Protein AF-0000000078666164 (afdb_homodimer)

pLDDT: mean 86.56, std 15.08, range [20.78, 98.62]

Foldseek 3Di:
DPPAAEEEEEEADPDQVVFVVLVVVVDPHQAYEYEYEPVCVVVVVVVQVVCCVPVVHHYHYHYDHPVCLQLRLLQVVLVVCLVCVVPGPAYEYELAHDDDSNSVSSVVSCLQQQHWYWYADPVSDIDTDPRHSDHVVNVQDPLLLLLLLQCVVVVFKDFFLVSSCVRRVDDSVVQCCQQCHDPVGHHCVRVVQWDWDADPPRGIMIGGDSSVVSSNSNVVRPDPPPDD/DPPAAEEEEEEADPDQVVFVVLVVVVDPHQAYEYEYEPVCVVVVVVVQVVCCVPVVHHYHYHYDHPVCLQLRLLQVVLVVCLVCVVPGPAYEYELAHDDDSNSVSSVVSCQQQQHWYWYADPVSDIDTDPRHNDHVPNVQDPLLLLLLLQCVVVVFKDFFLVSSCVRRVDDSVVQCCQQCHDPVGHHCVRVVQWDWDQDPPRGIMIGGDSSVVSSNSNVVRPDPPPDD

Sequence (456 aa):
MTQMTTLQIATFGSEGQEGIAAGIRNFPVHKLVLICYSSDKQKADEFSRKLRTVLGMPVMISVIARENVIRDTMERVGEIINIHKSEFQQVLMNVSCGDKLIGCAALSAAFINGIKAFGMDASGAPLLMPVLKLSYNEIISEAKIRILKAINGMGGTIESLEQLEQASGYSKPLLSYHVMGSRDSKGLADLGLLEVEKGDRGKISAKLTSLGKLLVTSSSISAPQVSGMTQMTTLQIATFGSEGQEGIAAGIRNFPVHKLVLICYSSDKQKADEFSRKLRTVLGMPVMISVIARENVIRDTMERVGEIINIHKSEFQQVLMNVSCGDKLIGCAALSAAFINGIKAFGMDASGAPLLMPVLKLSYNEIISEAKIRILKAINGMGGTIESLEQLEQASGYSKPLLSYHVMGSRDSKGLADLGLLEVEKGDRGKISAKLTSLGKLLVTSSSISAPQVSG

Solvent-accessible surface area (backbone atoms only — not comparable to full-atom values): 23959 Å² total; per-residue (Å²): 127,86,71,84,40,24,34,31,41,28,38,41,41,93,52,48,60,63,31,52,54,36,47,54,73,74,39,82,63,65,33,37,35,37,39,27,39,67,91,34,44,67,62,50,52,53,53,40,51,49,42,31,70,74,69,65,40,54,64,46,80,44,75,35,49,78,96,41,37,50,63,43,40,34,51,50,51,45,49,53,46,63,75,38,53,88,74,30,80,37,56,38,36,35,45,36,9,35,58,49,66,56,25,43,22,47,49,45,35,23,36,54,62,28,30,49,35,31,34,44,48,98,89,52,47,79,41,76,51,70,44,46,35,46,35,52,71,74,70,46,47,70,67,52,49,48,47,49,41,36,34,47,75,59,72,31,47,42,75,29,54,66,60,47,25,72,65,56,70,46,51,58,70,58,47,48,38,47,40,65,25,55,99,92,38,78,6,34,37,57,38,45,30,28,47,73,44,78,49,78,95,73,33,40,24,39,32,54,29,74,46,29,51,49,48,46,67,48,54,74,61,73,65,74,78,75,78,123,126,86,71,83,40,24,34,32,40,28,38,40,40,94,52,48,61,64,31,52,54,34,47,56,72,75,40,81,64,64,33,39,35,35,38,27,39,66,91,36,43,65,61,49,52,52,51,41,51,51,42,31,69,75,67,66,40,53,64,45,80,44,75,36,48,77,95,40,37,50,62,42,40,32,51,49,51,45,50,52,48,63,74,38,52,88,75,29,79,38,55,38,36,36,45,38,10,36,58,49,67,56,24,42,22,46,48,45,37,24,37,55,61,27,31,49,34,32,34,43,49,97,87,51,46,80,41,76,50,70,44,46,35,46,38,51,71,75,72,45,49,70,66,52,49,48,48,49,40,36,35,47,75,58,74,29,45,42,75,28,55,67,61,46,25,71,65,57,70,46,52,58,71,58,47,47,40,46,42,64,25,55,100,89,38,78,5,35,39,58,39,45,30,28,48,72,44,77,50,78,98,74,34,38,25,38,31,55,29,74,47,27,51,50,48,46,67,48,54,74,61,72,64,75,77,74,77,124

Nearest PDB structures (foldseek):
  6wxq-assembly1_B  TM=4.389E-01  e=2.456E-09  Saccharolobus solfataricus
  6wxq-assembly1_A  TM=4.917E-01  e=2.118E-08  Saccharolobus solfataricus
  6w11-assembly1_B  TM=5.175E-01  e=6.221E-08  Saccharolobus solfataricus P2
  2wte-assembly1_B  TM=4.293E-01  e=1.947E-07  Saccharolobus solfataricus P2
  1xmx-assembly1_A  TM=5.278E-01  e=1.679E-06  Vibrio cholerae

Structure (mmCIF, N/CA/C/O backbone):
data_AF-0000000078666164-model_v1
#
loop_
_entity.id
_entity.type
_entity.pdbx_description
1 polymer 'HFX-2341-like N-terminal domain-containing protein'
#
loop_
_atom_site.group_PDB
_atom_site.id
_atom_site.type_symbol
_atom_site.label_atom_id
_atom_site.label_alt_id
_atom_site.label_comp_id
_atom_site.label_asym_id
_atom_site.label_entity_id
_atom_site.label_seq_id
_atom_site.pdbx_PDB_ins_code
_atom_site.Cartn_x
_atom_site.Cartn_y
_atom_site.Cartn_z
_atom_site.occupancy
_atom_site.B_iso_or_equiv
_atom_site.auth_seq_id
_atom_site.auth_comp_id
_atom_site.auth_asym_id
_atom_site.auth_atom_id
_atom_site.pdbx_PDB_model_num
ATOM 1 N N . MET A 1 1 ? -32.969 0.799 9.016 1 37.75 1 MET A N 1
ATOM 2 C CA . MET A 1 1 ? -31.562 0.793 9.336 1 37.75 1 MET A CA 1
ATOM 3 C C . MET A 1 1 ? -30.719 0.822 8.07 1 37.75 1 MET A C 1
ATOM 5 O O . MET A 1 1 ? -30.812 -0.07 7.223 1 37.75 1 MET A O 1
ATOM 9 N N . THR A 1 2 ? -30.516 1.912 7.473 1 51.44 2 THR A N 1
ATOM 10 C CA . THR A 1 2 ? -30.094 2.072 6.086 1 51.44 2 THR A CA 1
ATOM 11 C C . THR A 1 2 ? -28.812 1.295 5.824 1 51.44 2 THR A C 1
ATOM 13 O O . THR A 1 2 ? -27.828 1.448 6.551 1 51.44 2 THR A O 1
ATOM 16 N N . GLN A 1 3 ? -28.953 0.036 5.375 1 69 3 GLN A N 1
ATOM 17 C CA . GLN A 1 3 ? -27.906 -0.952 5.168 1 69 3 GLN A CA 1
ATOM 18 C C . GLN A 1 3 ? -26.734 -0.356 4.391 1 69 3 GLN A C 1
ATOM 20 O O . GLN A 1 3 ? -26.938 0.395 3.434 1 69 3 GLN A O 1
ATOM 25 N N . MET A 1 4 ? -25.562 -0.336 4.93 1 82.25 4 MET A N 1
ATOM 26 C CA . MET A 1 4 ? -24.359 0.203 4.297 1 82.25 4 MET A CA 1
ATOM 27 C C . MET A 1 4 ? -24.141 -0.432 2.932 1 82.25 4 MET A C 1
ATOM 29 O O . MET A 1 4 ? -24.047 -1.655 2.818 1 82.25 4 MET A O 1
ATOM 33 N N . THR A 1 5 ? -24.344 0.389 1.819 1 94.31 5 THR A N 1
ATOM 34 C CA . THR A 1 5 ? -24.109 -0.097 0.463 1 94.31 5 THR A CA 1
ATOM 35 C C . THR A 1 5 ? -22.625 -0.251 0.186 1 94.31 5 THR A C 1
ATOM 37 O O . THR A 1 5 ? -21.828 0.642 0.5 1 94.31 5 THR A O 1
ATOM 40 N N . THR A 1 6 ? -22.297 -1.485 -0.38 1 96.62 6 THR A N 1
ATOM 41 C CA . THR A 1 6 ? -20.875 -1.812 -0.529 1 96.62 6 THR A CA 1
ATOM 42 C C . THR A 1 6 ? -20.562 -2.215 -1.967 1 96.62 6 THR A C 1
ATOM 44 O O . THR A 1 6 ? -21.266 -3.049 -2.549 1 96.62 6 THR A O 1
ATOM 47 N N . LEU A 1 7 ? -19.594 -1.557 -2.539 1 97.94 7 LEU A N 1
ATOM 48 C CA . LEU A 1 7 ? -18.984 -1.959 -3.795 1 97.94 7 LEU A CA 1
ATOM 49 C C . LEU A 1 7 ? -17.719 -2.777 -3.539 1 97.94 7 LEU A C 1
ATOM 51 O O . LEU A 1 7 ? -16.844 -2.361 -2.77 1 97.94 7 LEU A O 1
ATOM 55 N N . GLN A 1 8 ? -17.609 -3.967 -4.133 1 98.19 8 GLN A N 1
ATOM 56 C CA . GLN A 1 8 ? -16.359 -4.723 -4.059 1 98.19 8 GLN A CA 1
ATOM 57 C C . GLN A 1 8 ? -15.641 -4.723 -5.406 1 98.19 8 GLN A C 1
ATOM 59 O O . GLN A 1 8 ? -16.25 -4.988 -6.441 1 98.19 8 GLN A O 1
ATOM 64 N N . ILE A 1 9 ? -14.445 -4.336 -5.375 1 98.5 9 ILE A N 1
ATOM 65 C CA . ILE A 1 9 ? -13.547 -4.48 -6.516 1 98.5 9 ILE A CA 1
ATOM 66 C C . ILE A 1 9 ? -12.617 -5.668 -6.289 1 98.5 9 ILE A C 1
ATOM 68 O O . ILE A 1 9 ? -11.898 -5.723 -5.289 1 98.5 9 ILE A O 1
ATOM 72 N N . ALA A 1 10 ? -12.625 -6.637 -7.227 1 98.62 10 ALA A N 1
ATOM 73 C CA . ALA A 1 10 ? -11.844 -7.859 -7.031 1 98.62 10 ALA A CA 1
ATOM 74 C C . ALA A 1 10 ? -10.906 -8.109 -8.211 1 98.62 10 ALA A C 1
ATOM 76 O O . ALA A 1 10 ? -11.297 -7.949 -9.367 1 98.62 10 ALA A O 1
ATOM 77 N N . THR A 1 11 ? -9.68 -8.414 -7.879 1 98.5 11 THR A N 1
ATOM 78 C CA . THR A 1 11 ? -8.805 -8.922 -8.93 1 98.5 11 THR A CA 1
ATOM 79 C C . THR A 1 11 ? -9.25 -10.305 -9.391 1 98.5 11 THR A C 1
ATOM 81 O O . THR A 1 11 ? -9.797 -11.078 -8.602 1 98.5 11 THR A O 1
ATOM 84 N N . PHE A 1 12 ? -9.039 -10.633 -10.664 1 98.44 12 PHE A N 1
ATOM 85 C CA . PHE A 1 12 ? -9.516 -11.883 -11.242 1 98.44 12 PHE A CA 1
ATOM 86 C C . PHE A 1 12 ? -8.422 -12.555 -12.055 1 98.44 12 PHE A C 1
ATOM 88 O O . PHE A 1 12 ? -7.668 -11.883 -12.773 1 98.44 12 PHE A O 1
ATOM 95 N N . GLY A 1 13 ? -8.312 -13.773 -11.898 1 96.31 13 GLY A N 1
ATOM 96 C 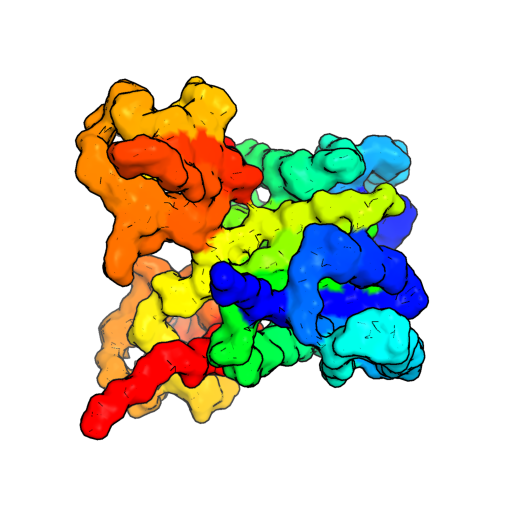CA . GLY A 1 13 ? -7.426 -14.625 -12.68 1 96.31 13 GLY A CA 1
ATOM 97 C C . GLY A 1 13 ? -8.055 -15.953 -13.062 1 96.31 13 GLY A C 1
ATOM 98 O O . GLY A 1 13 ? -9.203 -16.234 -12.703 1 96.31 13 GLY A O 1
ATOM 99 N N . SER A 1 14 ? -7.227 -16.75 -13.766 1 91 14 SER A N 1
ATOM 100 C CA . SER A 1 14 ? -7.73 -18.016 -14.297 1 91 14 SER A CA 1
ATOM 101 C C . SER A 1 14 ? -7.98 -19.031 -13.188 1 91 14 SER A C 1
ATOM 103 O O . SER A 1 14 ? -8.766 -19.969 -13.352 1 91 14 SER A O 1
ATOM 105 N N . GLU A 1 15 ? -7.312 -18.812 -12.109 1 89.44 15 GLU A N 1
ATOM 106 C CA . GLU A 1 15 ? -7.469 -19.703 -10.953 1 89.44 15 GLU A CA 1
ATOM 107 C C . GLU A 1 15 ? -7.758 -18.906 -9.688 1 89.44 15 GLU A C 1
ATOM 109 O O . GLU A 1 15 ? -7.484 -17.703 -9.633 1 89.44 15 GLU A O 1
ATOM 114 N N . GLY A 1 16 ? -8.391 -19.578 -8.781 1 89.62 16 GLY A N 1
ATOM 115 C CA . GLY A 1 16 ? -8.555 -18.969 -7.473 1 89.62 16 GLY A CA 1
ATOM 116 C C . GLY A 1 16 ? -9.883 -18.25 -7.312 1 89.62 16 GLY A C 1
ATOM 117 O O . GLY A 1 16 ? -10.023 -17.359 -6.461 1 89.62 16 GLY A O 1
ATOM 118 N N . GLN A 1 17 ? -10.898 -18.594 -8.102 1 94.81 17 GLN A N 1
ATOM 119 C CA . GLN A 1 17 ? -12.188 -17.906 -8.062 1 94.81 17 GLN A CA 1
ATOM 120 C C . GLN A 1 17 ? -12.906 -18.172 -6.746 1 94.81 17 GLN A C 1
ATOM 122 O O . GLN A 1 17 ? -13.789 -17.406 -6.359 1 94.81 17 GLN A O 1
ATOM 127 N N . GLU A 1 18 ? -12.43 -19.266 -6.121 1 94.94 18 GLU A N 1
ATOM 128 C CA . GLU A 1 18 ? -13 -19.562 -4.812 1 94.94 18 GLU A CA 1
ATOM 129 C C . GLU A 1 18 ? -12.75 -18.422 -3.832 1 94.94 18 GLU A C 1
ATOM 131 O O . GLU A 1 18 ? -13.547 -18.188 -2.924 1 94.94 18 GLU A O 1
ATOM 136 N N . GLY A 1 19 ? -11.633 -17.766 -4.027 1 96 19 GLY A N 1
ATOM 137 C CA . GLY A 1 19 ? -11.32 -16.625 -3.178 1 96 19 GLY A CA 1
ATOM 138 C C . GLY A 1 19 ? -12.32 -15.484 -3.32 1 96 19 GLY A C 1
ATOM 139 O O . GLY A 1 19 ? -12.648 -14.812 -2.342 1 96 19 GLY A O 1
ATOM 140 N N . ILE A 1 20 ? -12.805 -15.25 -4.5 1 97.31 20 ILE A N 1
ATOM 141 C CA . ILE A 1 20 ? -13.812 -14.211 -4.73 1 97.31 20 ILE A CA 1
ATOM 142 C C . ILE A 1 20 ? -15.141 -14.633 -4.102 1 97.31 20 ILE A C 1
ATOM 144 O O . ILE A 1 20 ? -15.781 -13.844 -3.412 1 97.31 20 ILE A O 1
ATOM 148 N N . ALA A 1 21 ? -15.5 -15.906 -4.293 1 95.69 21 ALA A N 1
ATOM 149 C CA . ALA A 1 21 ? -16.734 -16.422 -3.703 1 95.69 21 ALA A CA 1
ATOM 150 C C . ALA A 1 21 ? -16.688 -16.328 -2.182 1 95.69 21 ALA A C 1
ATOM 152 O O . ALA A 1 21 ? -17.672 -15.93 -1.556 1 95.69 21 ALA A O 1
ATOM 153 N N . ALA A 1 22 ? -15.555 -16.734 -1.647 1 96.38 22 ALA A N 1
ATOM 154 C CA . ALA A 1 22 ? -15.398 -16.625 -0.199 1 96.38 22 ALA A CA 1
ATOM 155 C C . ALA A 1 22 ? -15.523 -15.18 0.265 1 96.38 22 ALA A C 1
ATOM 157 O O . ALA A 1 22 ? -16.094 -14.906 1.319 1 96.38 22 ALA A O 1
ATOM 158 N N . GLY A 1 23 ? -14.969 -14.211 -0.499 1 96 23 GLY A N 1
ATOM 159 C CA . GLY A 1 23 ? -15.102 -12.797 -0.184 1 96 23 GLY A CA 1
ATOM 160 C C . GLY A 1 23 ? -16.547 -12.32 -0.171 1 96 23 GLY A C 1
ATOM 161 O O . GLY A 1 23 ? -16.953 -11.578 0.724 1 96 23 GLY A O 1
ATOM 162 N N . ILE A 1 24 ? -17.312 -12.781 -1.104 1 95.81 24 ILE A N 1
ATOM 163 C CA . ILE A 1 24 ? -18.719 -12.438 -1.211 1 95.81 24 ILE A CA 1
ATOM 164 C C . ILE A 1 24 ? -19.484 -12.969 0.003 1 95.81 24 ILE A C 1
ATOM 166 O O . ILE A 1 24 ? -20.375 -12.305 0.528 1 95.81 24 ILE A O 1
ATOM 170 N N . ARG A 1 25 ? -19.047 -14.141 0.479 1 94.62 25 ARG A N 1
ATOM 171 C CA . ARG A 1 25 ? -19.719 -14.773 1.604 1 94.62 25 ARG A CA 1
ATOM 172 C C . ARG A 1 25 ? -19.391 -14.07 2.914 1 94.62 25 ARG A C 1
ATOM 174 O O . ARG A 1 25 ? -20.188 -14.055 3.842 1 94.62 25 ARG A O 1
ATOM 181 N N . ASN A 1 26 ? -18.25 -13.531 2.975 1 95.88 26 ASN A N 1
ATOM 182 C CA . ASN A 1 26 ? -17.75 -13.039 4.254 1 95.88 26 ASN A CA 1
ATOM 183 C C . ASN A 1 26 ? -17.969 -11.539 4.41 1 95.88 26 ASN A C 1
ATOM 185 O O . ASN A 1 26 ? -17.891 -11 5.516 1 95.88 26 ASN A O 1
ATOM 189 N N . PHE A 1 27 ? -18.156 -10.828 3.271 1 95.06 27 PHE A N 1
ATOM 190 C CA . PHE A 1 27 ? -18.328 -9.375 3.307 1 95.06 27 PHE A CA 1
ATOM 191 C C . PHE A 1 27 ? -19.547 -8.953 2.49 1 95.06 27 PHE A C 1
ATOM 193 O O . PHE A 1 27 ? -19.906 -9.617 1.514 1 95.06 27 PHE A O 1
ATOM 200 N N . PRO A 1 28 ? -20.172 -7.844 2.891 1 93.06 28 PRO A N 1
ATOM 201 C CA . PRO A 1 28 ? -21.281 -7.328 2.076 1 93.06 28 PRO A CA 1
ATOM 202 C C . PRO A 1 28 ? -20.828 -6.926 0.672 1 93.06 28 PRO A C 1
ATOM 204 O O . PRO A 1 28 ? -19.734 -6.391 0.495 1 93.06 28 PRO A O 1
ATOM 207 N N . VAL A 1 29 ? -21.719 -7.199 -0.259 1 96.31 29 VAL A N 1
ATOM 208 C CA . VAL A 1 29 ? -21.453 -6.812 -1.64 1 96.31 29 VAL A CA 1
ATOM 209 C C . VAL A 1 29 ? -22.766 -6.516 -2.359 1 96.31 29 VAL A C 1
ATOM 211 O O . VAL A 1 29 ? -23.656 -7.359 -2.402 1 96.31 29 VAL A O 1
ATOM 214 N N . HIS A 1 30 ? -22.859 -5.371 -2.805 1 96.88 30 HIS A N 1
ATOM 215 C CA . HIS A 1 30 ? -24.047 -4.949 -3.541 1 96.88 30 HIS A CA 1
ATOM 216 C C . HIS A 1 30 ? -23.766 -4.82 -5.031 1 96.88 30 HIS A C 1
ATOM 218 O O . HIS A 1 30 ? -24.672 -4.863 -5.855 1 96.88 30 HIS A O 1
ATOM 224 N N . LYS A 1 31 ? -22.578 -4.598 -5.383 1 97.44 31 LYS A N 1
ATOM 225 C CA . LYS A 1 31 ? -22.047 -4.605 -6.742 1 97.44 31 LYS A CA 1
ATOM 226 C C . LYS A 1 31 ? -20.609 -5.086 -6.766 1 97.44 31 LYS A C 1
ATOM 228 O O . LYS A 1 31 ? -19.828 -4.77 -5.867 1 97.44 31 LYS A O 1
ATOM 233 N N . LEU A 1 32 ? -20.266 -5.852 -7.809 1 98.31 32 LEU A N 1
ATOM 234 C CA . LEU A 1 32 ? -18.922 -6.402 -7.949 1 98.31 32 LEU A CA 1
ATOM 235 C C . LEU A 1 32 ? -18.281 -5.926 -9.242 1 98.31 32 LEU A C 1
ATOM 237 O O . LEU A 1 32 ? -18.922 -5.918 -10.297 1 98.31 32 LEU A O 1
ATOM 241 N N . VAL A 1 33 ? -17.109 -5.473 -9.141 1 98.62 33 VAL A N 1
ATOM 242 C CA . VAL A 1 33 ? -16.297 -5.184 -10.32 1 98.62 33 VAL A CA 1
ATOM 243 C C . VAL A 1 33 ? -15.086 -6.117 -10.359 1 98.62 33 VAL A C 1
ATOM 245 O O . VAL A 1 33 ? -14.32 -6.188 -9.391 1 98.62 33 VAL A O 1
ATOM 248 N N . LEU A 1 34 ? -14.922 -6.805 -11.453 1 98.56 34 LEU A N 1
ATOM 249 C CA . LEU A 1 34 ? -13.766 -7.668 -11.656 1 98.56 34 LEU A CA 1
ATOM 250 C C . LEU A 1 34 ? -12.711 -6.969 -12.516 1 98.56 34 LEU A C 1
ATOM 252 O O . LEU A 1 34 ? -13.016 -6.48 -13.602 1 98.56 34 LEU A O 1
ATOM 256 N N . ILE A 1 35 ? -11.547 -6.898 -12.016 1 98.44 35 ILE A N 1
ATOM 257 C CA . ILE A 1 35 ? -10.414 -6.406 -12.789 1 98.44 35 ILE A CA 1
ATOM 258 C C . ILE A 1 35 ? -9.562 -7.586 -13.266 1 98.44 35 ILE A C 1
ATOM 260 O O . ILE A 1 35 ? -9.102 -8.391 -12.453 1 98.44 35 ILE A O 1
ATOM 264 N N . CYS A 1 36 ? -9.312 -7.711 -14.578 1 98 36 CYS A N 1
ATOM 265 C CA . CYS A 1 36 ? -8.586 -8.867 -15.086 1 98 36 CYS A CA 1
ATOM 266 C C . CYS A 1 36 ? -7.789 -8.5 -16.344 1 98 36 CYS A C 1
ATOM 268 O O . CYS A 1 36 ? -8.023 -7.449 -16.938 1 98 36 CYS A O 1
ATOM 270 N N . TYR A 1 37 ? -6.859 -9.359 -16.609 1 97.06 37 TYR A N 1
ATOM 271 C CA . TYR A 1 37 ? -6.145 -9.227 -17.875 1 97.06 37 TYR A CA 1
ATOM 272 C C . TYR A 1 37 ? -7.051 -9.57 -19.047 1 97.06 37 TYR A C 1
ATOM 274 O O . TYR A 1 37 ? -8.039 -10.289 -18.891 1 97.06 37 TYR A O 1
ATOM 282 N N . SER A 1 38 ? -6.586 -9.07 -20.234 1 95.06 38 SER A N 1
ATOM 283 C CA . SER A 1 38 ? -7.324 -9.383 -21.453 1 95.06 38 SER A CA 1
ATOM 284 C C . SER A 1 38 ? -7.406 -10.891 -21.672 1 95.06 38 SER A C 1
ATOM 286 O O . SER A 1 38 ? -8.414 -11.391 -22.172 1 95.06 38 SER A O 1
ATOM 288 N N . SER A 1 39 ? -6.371 -11.594 -21.297 1 94.75 39 SER A N 1
ATOM 289 C CA . SER A 1 39 ? -6.297 -13.039 -21.484 1 94.75 39 SER A CA 1
ATOM 290 C C . SER A 1 39 ? -7.324 -13.773 -20.625 1 94.75 39 SER A C 1
ATOM 292 O O . SER A 1 39 ? -7.668 -14.922 -20.906 1 94.75 39 SER A O 1
ATOM 294 N N . ASP A 1 40 ? -7.844 -13.125 -19.594 1 96.75 40 ASP A N 1
ATOM 295 C CA . ASP A 1 40 ? -8.75 -13.789 -18.656 1 96.75 40 ASP A CA 1
ATOM 296 C C . ASP A 1 40 ? -10.188 -13.297 -18.844 1 96.75 40 ASP A C 1
ATOM 298 O O . ASP A 1 40 ? -11.07 -13.625 -18.047 1 96.75 40 ASP A O 1
ATOM 302 N N . LYS A 1 41 ? -10.422 -12.477 -19.828 1 97.06 41 LYS A N 1
ATOM 303 C CA . LYS A 1 41 ? -11.719 -11.812 -20 1 97.06 41 LYS A CA 1
ATOM 304 C C . LYS A 1 41 ? -12.836 -12.828 -20.172 1 97.06 41 LYS A C 1
ATOM 306 O O . LYS A 1 41 ? -13.906 -12.695 -19.578 1 97.06 41 LYS A O 1
ATOM 311 N N . GLN A 1 42 ? -12.617 -13.812 -21 1 97.19 42 GLN A N 1
ATOM 312 C CA . GLN A 1 42 ? -13.648 -14.805 -21.266 1 97.19 42 GLN A CA 1
ATOM 313 C C . GLN A 1 42 ? -14.055 -15.539 -19.984 1 97.19 42 GLN A C 1
ATOM 315 O O . GLN A 1 42 ? -15.242 -15.719 -19.719 1 97.19 42 GLN A O 1
ATOM 320 N N . LYS A 1 43 ? -13.086 -15.992 -19.281 1 97.44 43 LYS A N 1
ATOM 321 C CA . LYS A 1 43 ? -13.352 -16.672 -18.016 1 97.44 43 LYS A CA 1
ATOM 322 C C . LYS A 1 43 ? -14.047 -15.75 -17.031 1 97.44 43 LYS A C 1
ATOM 324 O O . LYS A 1 43 ? -14.922 -16.188 -16.281 1 97.44 43 LYS A O 1
ATOM 329 N N . ALA A 1 44 ? -13.672 -14.469 -16.984 1 97.88 44 ALA A N 1
ATOM 330 C CA . ALA A 1 44 ? -14.32 -13.484 -16.125 1 97.88 44 ALA A CA 1
ATOM 331 C C . ALA A 1 44 ? -15.789 -13.305 -16.484 1 97.88 44 ALA A C 1
ATOM 333 O O . ALA A 1 44 ? -16.641 -13.203 -15.609 1 97.88 44 ALA A O 1
ATOM 334 N N . ASP A 1 45 ? -16.078 -13.305 -17.781 1 97.69 45 ASP A N 1
ATOM 335 C CA . ASP A 1 45 ? -17.453 -13.188 -18.266 1 97.69 45 ASP A CA 1
ATOM 336 C C . ASP A 1 45 ? -18.297 -14.375 -17.797 1 97.69 45 ASP A C 1
ATOM 338 O O . ASP A 1 45 ? -19.422 -14.203 -17.344 1 97.69 45 ASP A O 1
ATOM 342 N N . GLU A 1 46 ? -17.672 -15.516 -17.922 1 97.19 46 GLU A N 1
ATOM 343 C CA . GLU A 1 46 ? -18.375 -16.719 -17.5 1 97.19 46 GLU A CA 1
ATOM 344 C C . GLU A 1 46 ? -18.656 -16.703 -16 1 97.19 46 GLU A C 1
ATOM 346 O O . GLU A 1 46 ? -19.766 -17.016 -15.578 1 97.19 46 GLU A O 1
ATOM 351 N N . PHE A 1 47 ? -17.656 -16.359 -15.312 1 97.19 47 PHE A N 1
ATOM 352 C CA . PHE A 1 47 ? -17.797 -16.266 -13.859 1 97.19 47 PHE A CA 1
ATOM 353 C C . PHE A 1 47 ? -18.859 -15.234 -13.484 1 97.19 47 PHE A C 1
ATOM 355 O O . PHE A 1 47 ? -19.688 -15.484 -12.609 1 97.19 47 PHE A O 1
ATOM 362 N N . SER A 1 48 ? -18.859 -14.078 -14.094 1 97.06 48 SER A N 1
ATOM 363 C CA . SER A 1 48 ? -19.812 -13 -13.867 1 97.06 48 SER A CA 1
ATOM 364 C C . SER A 1 48 ? -21.25 -13.461 -14.141 1 97.06 48 SER A C 1
ATOM 366 O O . SER A 1 48 ? -22.172 -13.133 -13.391 1 97.06 48 SER A O 1
ATOM 368 N N . ARG A 1 49 ? -21.453 -14.195 -15.211 1 96.44 49 ARG A N 1
ATOM 369 C CA . ARG A 1 49 ? -22.781 -14.703 -15.555 1 96.44 49 ARG A CA 1
ATOM 370 C C . ARG A 1 49 ? -23.312 -15.633 -14.469 1 96.44 49 ARG A C 1
ATOM 372 O O . ARG A 1 49 ? -24.484 -15.547 -14.102 1 96.44 49 ARG A O 1
ATOM 379 N N . LYS A 1 50 ? -22.438 -16.438 -13.992 1 95.06 50 LYS A N 1
ATOM 380 C CA . LYS A 1 50 ? -22.828 -17.344 -12.914 1 95.06 50 LYS A CA 1
ATOM 381 C C . LYS A 1 50 ? -23.266 -16.562 -11.68 1 95.06 50 LYS A C 1
ATOM 383 O O . LYS A 1 50 ? -24.281 -16.891 -11.062 1 95.06 50 LYS A O 1
ATOM 388 N N . LEU A 1 51 ? -22.531 -15.547 -11.32 1 95.44 51 LEU A N 1
ATOM 389 C CA . LEU A 1 51 ? -22.844 -14.75 -10.141 1 95.44 51 LEU A CA 1
ATOM 390 C C . LEU A 1 51 ? -24.172 -14 -10.328 1 95.44 51 LEU A C 1
ATOM 392 O O . LEU A 1 51 ? -24.984 -13.922 -9.406 1 95.44 51 LEU A O 1
ATOM 396 N N . ARG A 1 52 ? -24.406 -13.508 -11.523 1 95.5 52 ARG A N 1
ATOM 397 C CA . ARG A 1 52 ? -25.641 -12.789 -11.828 1 95.5 52 ARG A CA 1
ATOM 398 C C . ARG A 1 52 ? -26.844 -13.719 -11.727 1 95.5 52 ARG A C 1
ATOM 400 O O . ARG A 1 52 ? -27.875 -13.352 -11.164 1 95.5 52 ARG A O 1
ATOM 407 N N . THR A 1 53 ? -26.656 -14.883 -12.188 1 94.75 53 THR A N 1
ATOM 408 C CA . THR A 1 53 ? -27.766 -15.828 -12.258 1 94.75 53 THR A CA 1
ATOM 409 C C . THR A 1 53 ? -28.062 -16.422 -10.883 1 94.75 53 THR A C 1
ATOM 411 O O . THR A 1 53 ? -29.219 -16.5 -10.484 1 94.75 53 THR A O 1
ATOM 414 N N . VAL A 1 54 ? -27.016 -16.719 -10.203 1 92.44 54 VAL A N 1
ATOM 415 C CA . VAL A 1 54 ? -27.188 -17.453 -8.953 1 92.44 54 VAL A CA 1
ATOM 416 C C . VAL A 1 54 ? -27.469 -16.484 -7.809 1 92.44 54 VAL A C 1
ATOM 418 O O . VAL A 1 54 ? -28.297 -16.75 -6.945 1 92.44 54 VAL A O 1
ATOM 421 N N . LEU A 1 55 ? -26.812 -15.336 -7.809 1 92.62 55 LEU A N 1
ATOM 422 C CA . LEU A 1 55 ? -26.891 -14.438 -6.664 1 92.62 55 LEU A CA 1
ATOM 423 C C . LEU A 1 55 ? -27.641 -13.164 -7.031 1 92.62 55 LEU A C 1
ATOM 425 O O . LEU A 1 55 ? -27.938 -12.336 -6.16 1 92.62 55 LEU A O 1
ATOM 429 N N . GLY A 1 56 ? -27.938 -12.984 -8.273 1 93.12 56 GLY A N 1
ATOM 430 C CA . GLY A 1 56 ? -28.547 -11.734 -8.703 1 93.12 56 GLY A CA 1
ATOM 431 C C . GLY A 1 56 ? -27.656 -10.523 -8.477 1 93.12 56 GLY A C 1
ATOM 432 O O . GLY A 1 56 ? -28.156 -9.422 -8.242 1 93.12 56 GLY A O 1
ATOM 433 N N . MET A 1 57 ? -26.375 -10.711 -8.477 1 93.19 57 MET A N 1
ATOM 434 C CA . MET A 1 57 ? -25.391 -9.68 -8.172 1 93.19 57 MET A CA 1
ATOM 435 C C . MET A 1 57 ? -24.922 -8.977 -9.438 1 93.19 57 MET A C 1
ATOM 437 O O . MET A 1 57 ? -24.484 -9.625 -10.391 1 93.19 57 MET A O 1
ATOM 441 N N . PRO A 1 58 ? -25.125 -7.621 -9.492 1 96.25 58 PRO A N 1
ATOM 442 C CA . PRO A 1 58 ? -24.531 -6.914 -10.625 1 96.25 58 PRO A CA 1
ATOM 443 C C . PRO A 1 58 ? -23 -7.031 -10.656 1 96.25 58 PRO A C 1
ATOM 445 O O . PRO A 1 58 ? -22.344 -6.844 -9.633 1 96.25 58 PRO A O 1
ATOM 448 N N . VAL A 1 59 ? -22.484 -7.367 -11.836 1 98 59 VAL A N 1
ATOM 449 C CA . VAL A 1 59 ? -21.047 -7.531 -11.984 1 98 59 VAL A CA 1
ATOM 450 C C . VAL A 1 59 ? -20.562 -6.77 -13.219 1 98 59 VAL A C 1
ATOM 452 O O . VAL A 1 59 ? -21.172 -6.852 -14.281 1 98 59 VAL A O 1
ATOM 455 N N . MET A 1 60 ? -19.578 -6.02 -13.062 1 97.81 60 MET A N 1
ATOM 456 C CA . MET A 1 60 ? -18.875 -5.355 -14.164 1 97.81 60 MET A CA 1
ATOM 457 C C . MET A 1 60 ? -17.469 -5.898 -14.32 1 97.81 60 MET A C 1
ATOM 459 O O . MET A 1 60 ? -16.844 -6.309 -13.344 1 97.81 60 MET A O 1
ATOM 463 N N . ILE A 1 61 ? -17.016 -5.883 -15.555 1 98.38 61 ILE A N 1
ATOM 464 C CA . ILE A 1 61 ? -15.672 -6.359 -15.836 1 98.38 61 ILE A CA 1
ATOM 465 C C . ILE A 1 61 ? -14.82 -5.211 -16.375 1 98.38 61 ILE A C 1
ATOM 467 O O . ILE A 1 61 ? -15.234 -4.504 -17.297 1 98.38 61 ILE A O 1
ATOM 471 N N . SER A 1 62 ? -13.734 -5.047 -15.797 1 98 62 SER A N 1
ATOM 472 C CA . SER A 1 62 ? -12.742 -4.074 -16.234 1 98 62 SER A CA 1
ATOM 473 C C . SER A 1 62 ? -11.453 -4.766 -16.688 1 98 62 SER A C 1
ATOM 475 O O . SER A 1 62 ? -10.82 -5.473 -15.891 1 98 62 SER A O 1
ATOM 477 N N . VAL A 1 63 ? -11.016 -4.496 -17.922 1 97.62 63 VAL A N 1
ATOM 478 C CA . VAL A 1 63 ? -9.867 -5.191 -18.5 1 97.62 63 VAL A CA 1
ATOM 479 C C . VAL A 1 63 ? -8.641 -4.277 -18.469 1 97.62 63 VAL A C 1
ATOM 481 O O . VAL A 1 63 ? -8.75 -3.084 -18.766 1 97.62 63 VAL A O 1
ATOM 484 N N . ILE A 1 64 ? -7.516 -4.91 -18.141 1 96.19 64 ILE A N 1
ATOM 485 C CA . ILE A 1 64 ? -6.262 -4.168 -18.141 1 96.19 64 ILE A CA 1
ATOM 486 C C . ILE A 1 64 ? -5.215 -4.918 -18.969 1 96.19 64 ILE A C 1
ATOM 488 O O . ILE A 1 64 ? -5.383 -6.105 -19.25 1 96.19 64 ILE A O 1
ATOM 492 N N . ALA A 1 65 ? -4.156 -4.156 -19.297 1 92.25 65 ALA A N 1
ATOM 493 C CA . ALA A 1 65 ? -3.041 -4.746 -20.031 1 92.25 65 ALA A CA 1
ATOM 494 C C . ALA A 1 65 ? -1.939 -5.215 -19.094 1 92.25 65 ALA A C 1
ATOM 496 O O . ALA A 1 65 ? -1.556 -4.492 -18.156 1 92.25 65 ALA A O 1
ATOM 497 N N . ARG A 1 66 ? -1.399 -6.375 -19.391 1 91.44 66 ARG A N 1
ATOM 498 C CA . ARG A 1 66 ? -0.378 -6.973 -18.531 1 91.44 66 ARG A CA 1
ATOM 499 C C . ARG A 1 66 ? 0.882 -6.113 -18.5 1 91.44 66 ARG A C 1
ATOM 501 O O . ARG A 1 66 ? 1.536 -5.992 -17.469 1 91.44 66 ARG A O 1
ATOM 508 N N . GLU A 1 67 ? 1.222 -5.543 -19.641 1 89 67 GLU A N 1
ATOM 509 C CA . GLU A 1 67 ? 2.438 -4.75 -19.797 1 89 67 GLU A CA 1
ATOM 510 C C . GLU A 1 67 ? 2.373 -3.477 -18.953 1 89 67 GLU A C 1
ATOM 512 O O . GLU A 1 67 ? 3.4 -2.852 -18.688 1 89 67 GLU A O 1
ATOM 517 N N . ASN A 1 68 ? 1.099 -3.09 -18.609 1 88.12 68 ASN A N 1
ATOM 518 C CA . ASN A 1 68 ? 0.89 -1.876 -17.828 1 88.12 68 ASN A CA 1
ATOM 519 C C . ASN A 1 68 ? 0.054 -2.148 -16.594 1 88.12 68 ASN A C 1
ATOM 521 O O . ASN A 1 68 ? -0.765 -1.317 -16.188 1 88.12 68 ASN A O 1
ATOM 525 N N . VAL A 1 69 ? 0.315 -3.283 -16.031 1 93.62 69 VAL A N 1
ATOM 526 C CA . VAL A 1 69 ? -0.569 -3.803 -14.984 1 93.62 69 VAL A CA 1
ATOM 527 C C . VAL A 1 69 ? -0.657 -2.801 -13.836 1 93.62 69 VAL A C 1
ATOM 529 O O . VAL A 1 69 ? -1.74 -2.553 -13.305 1 93.62 69 VAL A O 1
ATOM 532 N N . ILE A 1 70 ? 0.463 -2.184 -13.422 1 91 70 ILE A N 1
ATOM 533 C CA . ILE A 1 70 ? 0.469 -1.286 -12.273 1 91 70 ILE A CA 1
ATOM 534 C C . ILE A 1 70 ? -0.324 -0.023 -12.602 1 91 70 ILE A C 1
ATOM 536 O O . ILE A 1 70 ? -1.345 0.259 -11.969 1 91 70 ILE A O 1
ATOM 540 N N . ARG A 1 71 ? 0.028 0.609 -13.633 1 84 71 ARG A N 1
ATOM 541 C CA . ARG A 1 71 ? -0.609 1.863 -14.023 1 84 71 ARG A CA 1
ATOM 542 C C . ARG A 1 71 ? -2.08 1.647 -14.359 1 84 71 ARG A C 1
ATOM 544 O O . ARG A 1 71 ? -2.947 2.379 -13.883 1 84 71 ARG A O 1
ATOM 551 N N . ASP A 1 72 ? -2.365 0.679 -15.164 1 90.38 72 ASP A N 1
ATOM 552 C CA . ASP A 1 72 ? -3.732 0.437 -15.617 1 90.38 72 ASP A CA 1
ATOM 553 C C . ASP A 1 72 ? -4.648 0.098 -14.445 1 90.38 72 ASP A C 1
ATOM 555 O O . ASP A 1 72 ? -5.785 0.572 -14.375 1 90.38 72 ASP A O 1
ATOM 559 N N . THR A 1 73 ? -4.152 -0.743 -13.555 1 93.56 73 THR A N 1
ATOM 560 C CA . THR A 1 73 ? -4.965 -1.122 -12.398 1 93.56 73 THR A CA 1
ATOM 561 C C . THR A 1 73 ? -5.273 0.094 -11.531 1 93.56 73 THR A C 1
ATOM 563 O O . THR A 1 73 ? -6.422 0.31 -11.141 1 93.56 73 THR A O 1
ATOM 566 N N . MET A 1 74 ? -4.301 0.861 -11.242 1 87.56 74 MET A N 1
ATOM 567 C CA . MET A 1 74 ? -4.473 2.041 -10.398 1 87.56 74 MET A CA 1
ATOM 568 C C . MET A 1 74 ? -5.473 3.012 -11.023 1 87.56 74 MET A C 1
ATOM 570 O O . MET A 1 74 ? -6.363 3.518 -10.336 1 87.56 74 MET A O 1
ATOM 574 N N . GLU A 1 75 ? -5.312 3.209 -12.305 1 84 75 GLU A N 1
ATOM 575 C CA . GLU A 1 75 ? -6.207 4.117 -13.016 1 84 75 GLU A CA 1
ATOM 576 C C . GLU A 1 75 ? -7.641 3.596 -13.016 1 84 75 GLU A C 1
ATOM 578 O O . GLU A 1 75 ? -8.578 4.348 -12.75 1 84 75 GLU A O 1
ATOM 583 N N . ARG A 1 76 ? -7.777 2.369 -13.297 1 91.19 76 ARG A N 1
ATOM 584 C CA . ARG A 1 76 ? -9.109 1.773 -13.359 1 91.19 76 ARG A CA 1
ATOM 585 C C . ARG A 1 76 ? -9.797 1.818 -12 1 91.19 76 ARG A C 1
ATOM 587 O O . ARG A 1 76 ? -10.977 2.143 -11.906 1 91.19 76 ARG A O 1
ATOM 594 N N . VAL A 1 77 ? -9.086 1.478 -10.984 1 92.69 77 VAL A N 1
ATOM 595 C CA . VAL A 1 77 ? -9.656 1.514 -9.641 1 92.69 77 VAL A CA 1
ATOM 596 C C . VAL A 1 77 ? -10.086 2.938 -9.297 1 92.69 77 VAL A C 1
ATOM 598 O O . VAL A 1 77 ? -11.188 3.154 -8.789 1 92.69 77 VAL A O 1
ATOM 601 N N . GLY A 1 78 ? -9.195 3.873 -9.562 1 86.25 78 GLY A N 1
ATOM 602 C CA . GLY A 1 78 ? -9.562 5.266 -9.352 1 86.25 78 GLY A CA 1
ATOM 603 C C . GLY A 1 78 ? -10.836 5.66 -10.078 1 86.25 78 GLY A C 1
ATOM 604 O O . GLY A 1 78 ? -11.703 6.324 -9.5 1 86.25 78 GLY A O 1
ATOM 605 N N . GLU A 1 79 ? -10.961 5.258 -11.32 1 87.06 79 GLU A N 1
ATOM 606 C CA . GLU A 1 79 ? -12.141 5.547 -12.133 1 87.06 79 GLU A CA 1
ATOM 607 C C . GLU A 1 79 ? -13.398 4.922 -11.523 1 87.06 79 GLU A C 1
ATOM 609 O O . GLU A 1 79 ? -14.438 5.574 -11.438 1 87.06 79 GLU A O 1
ATOM 614 N N . ILE A 1 80 ? -13.266 3.707 -11.18 1 93.31 80 ILE A N 1
ATOM 615 C CA . ILE A 1 80 ? -14.391 2.967 -10.617 1 93.31 80 ILE A CA 1
ATOM 616 C C . ILE A 1 80 ? -14.883 3.656 -9.344 1 93.31 80 ILE A C 1
ATOM 618 O O . ILE A 1 80 ? -16.078 3.854 -9.156 1 93.31 80 ILE A O 1
ATOM 622 N N . ILE A 1 81 ? -13.977 4.008 -8.461 1 89.5 81 ILE A N 1
ATOM 623 C CA . ILE A 1 81 ? -14.328 4.672 -7.211 1 89.5 81 ILE A CA 1
ATOM 624 C C . ILE A 1 81 ? -15.023 6 -7.504 1 89.5 81 ILE A C 1
ATOM 626 O O . ILE A 1 81 ? -16.047 6.312 -6.906 1 89.5 81 ILE A O 1
ATOM 630 N N . ASN A 1 82 ? -14.5 6.695 -8.469 1 83.62 82 ASN A N 1
ATOM 631 C CA . ASN A 1 82 ? -15.047 8 -8.805 1 83.62 82 ASN A CA 1
ATOM 632 C C . ASN A 1 82 ? -16.469 7.887 -9.367 1 83.62 82 ASN A C 1
ATOM 634 O O . ASN A 1 82 ? -17.328 8.695 -9.047 1 83.62 82 ASN A O 1
ATOM 638 N N . ILE A 1 83 ? -16.641 6.984 -10.148 1 89.88 83 ILE A N 1
ATOM 639 C CA . ILE A 1 83 ? -17.938 6.777 -10.797 1 89.88 83 ILE A CA 1
ATOM 640 C C . ILE A 1 83 ? -18.984 6.387 -9.75 1 89.88 83 ILE A C 1
ATOM 642 O O . ILE A 1 83 ? -20.125 6.812 -9.828 1 89.88 83 ILE A O 1
ATOM 646 N N . HIS A 1 84 ? -18.516 5.668 -8.727 1 92.5 84 HIS A N 1
ATOM 647 C CA . HIS A 1 84 ? -19.5 5.035 -7.852 1 92.5 84 HIS A CA 1
ATOM 648 C C . HIS A 1 84 ? -19.484 5.668 -6.465 1 92.5 84 HIS A C 1
ATOM 650 O O . HIS A 1 84 ? -20.219 5.23 -5.574 1 92.5 84 HIS A O 1
ATOM 656 N N . LYS A 1 85 ? -18.703 6.59 -6.199 1 84.88 85 LYS A N 1
ATOM 657 C CA . LYS A 1 85 ? -18.484 7.172 -4.875 1 84.88 85 LYS A CA 1
ATOM 658 C C . LYS A 1 85 ? -19.797 7.699 -4.289 1 84.88 85 LYS A C 1
ATOM 660 O O . LYS A 1 85 ? -19.969 7.711 -3.07 1 84.88 85 LYS A O 1
ATOM 665 N N . SER A 1 86 ? -20.656 8.164 -5.109 1 89.38 86 SER A N 1
ATOM 666 C CA . SER A 1 86 ? -21.922 8.703 -4.637 1 89.38 86 SER A CA 1
ATOM 667 C C . SER A 1 86 ? -22.938 7.582 -4.41 1 89.38 86 SER A C 1
ATOM 669 O O . SER A 1 86 ? -23.953 7.785 -3.73 1 89.38 86 SER A O 1
ATOM 671 N N . GLU A 1 87 ? -22.672 6.516 -4.945 1 92.94 87 GLU A N 1
ATOM 672 C CA . GLU A 1 87 ? -23.625 5.41 -4.914 1 92.94 87 GLU A CA 1
ATOM 673 C C . GLU A 1 87 ? -23.359 4.48 -3.736 1 92.94 87 GLU A C 1
ATOM 675 O O . GLU A 1 87 ? -24.281 3.881 -3.184 1 92.94 87 GLU A O 1
ATOM 680 N N . PHE A 1 88 ? -22.125 4.332 -3.381 1 94.19 88 PHE A N 1
ATOM 681 C CA . PHE A 1 88 ? -21.75 3.346 -2.373 1 94.19 88 PHE A CA 1
ATOM 682 C C . PHE A 1 88 ? -21.062 4.016 -1.187 1 94.19 88 PHE A C 1
ATOM 684 O O . PHE A 1 88 ? -20.234 4.906 -1.365 1 94.19 88 PHE A O 1
ATOM 691 N N . GLN A 1 89 ? -21.375 3.541 -0.091 1 90 89 GLN A N 1
ATOM 692 C CA . GLN A 1 89 ? -20.828 4.098 1.143 1 90 89 GLN A CA 1
ATOM 693 C C . GLN A 1 89 ? -19.469 3.479 1.475 1 90 89 GLN A C 1
ATOM 695 O O . GLN A 1 89 ? -18.703 4.043 2.252 1 90 89 GLN A O 1
ATOM 700 N N . GLN A 1 90 ? -19.312 2.287 0.891 1 91.31 90 GLN A N 1
ATOM 701 C CA . GLN A 1 90 ? -18.078 1.556 1.174 1 91.31 90 GLN A CA 1
ATOM 702 C C . GLN A 1 90 ? -17.547 0.871 -0.081 1 91.31 90 GLN A C 1
ATOM 704 O O . GLN A 1 90 ? -18.328 0.372 -0.9 1 91.31 90 GLN A O 1
ATOM 709 N N . VAL A 1 91 ? -16.266 0.942 -0.205 1 93.81 91 VAL A N 1
ATOM 710 C CA . VAL A 1 91 ? -15.586 0.199 -1.255 1 93.81 91 VAL A CA 1
ATOM 711 C C . VAL A 1 91 ? -14.562 -0.75 -0.632 1 93.81 91 VAL A C 1
ATOM 713 O O . VAL A 1 91 ? -13.781 -0.349 0.231 1 93.81 91 VAL A O 1
ATOM 716 N N . LEU A 1 92 ? -14.609 -2.021 -1.02 1 96.25 92 LEU A N 1
ATOM 717 C CA . LEU A 1 92 ? -13.664 -3.025 -0.549 1 96.25 92 LEU A CA 1
ATOM 718 C C . LEU A 1 92 ? -12.844 -3.584 -1.708 1 96.25 92 LEU A C 1
ATOM 720 O O . LEU A 1 92 ? -13.391 -3.885 -2.771 1 96.25 92 LEU A O 1
ATOM 724 N N . MET A 1 93 ? -11.594 -3.662 -1.517 1 97.12 93 MET A N 1
ATOM 725 C CA . MET A 1 93 ? -10.695 -4.289 -2.486 1 97.12 93 MET A CA 1
ATOM 726 C C . MET A 1 93 ? -10.43 -5.746 -2.119 1 97.12 93 MET A C 1
ATOM 728 O O . MET A 1 93 ? -9.914 -6.031 -1.036 1 97.12 93 MET A O 1
ATOM 732 N N . ASN A 1 94 ? -10.82 -6.668 -2.945 1 98.19 94 ASN A N 1
ATOM 733 C CA . ASN A 1 94 ? -10.57 -8.094 -2.793 1 98.19 94 ASN A CA 1
ATOM 734 C C . ASN A 1 94 ? -9.391 -8.555 -3.646 1 98.19 94 ASN A C 1
ATOM 736 O O . ASN A 1 94 ? -9.5 -8.633 -4.871 1 98.19 94 ASN A O 1
ATOM 740 N N . VAL A 1 95 ? -8.273 -8.906 -2.992 1 97.81 95 VAL A N 1
ATOM 741 C CA . VAL A 1 95 ? -7.074 -9.258 -3.748 1 97.81 95 VAL A CA 1
ATOM 742 C C . VAL A 1 95 ? -6.852 -10.766 -3.691 1 97.81 95 VAL A C 1
ATOM 744 O O . VAL A 1 95 ? -5.723 -11.242 -3.832 1 97.81 95 VAL A O 1
ATOM 747 N N . SER A 1 96 ? -7.875 -11.547 -3.523 1 96.81 96 SER A N 1
ATOM 748 C CA . SER A 1 96 ? -7.781 -12.984 -3.264 1 96.81 96 SER A CA 1
ATOM 749 C C . SER A 1 96 ? -7.504 -13.758 -4.547 1 96.81 96 SER A C 1
ATOM 751 O O . SER A 1 96 ? -7.031 -14.898 -4.5 1 96.81 96 SER A O 1
ATOM 753 N N . CYS A 1 97 ? -7.891 -13.242 -5.688 1 96.88 97 CYS A N 1
ATOM 754 C CA . CYS A 1 97 ? -7.762 -13.93 -6.965 1 96.88 97 CYS A CA 1
ATOM 755 C C . CYS A 1 97 ? -6.816 -13.188 -7.895 1 96.88 97 CYS A C 1
ATOM 757 O O . CYS A 1 97 ? -6.516 -12.008 -7.668 1 96.88 97 CYS A O 1
ATOM 759 N N . GLY A 1 98 ? -6.266 -13.906 -8.883 1 95.19 98 GLY A N 1
ATOM 760 C CA . GLY A 1 98 ? -5.316 -13.297 -9.805 1 95.19 98 GLY A CA 1
ATOM 761 C C . GLY A 1 98 ? -3.871 -13.539 -9.414 1 95.19 98 GLY A C 1
ATOM 762 O O . GLY A 1 98 ? -3.59 -14.016 -8.312 1 95.19 98 GLY A O 1
ATOM 763 N N . ASP A 1 99 ? -2.994 -13.211 -10.344 1 93.19 99 ASP A N 1
ATOM 764 C CA . ASP A 1 99 ? -1.584 -13.422 -10.031 1 93.19 99 ASP A CA 1
ATOM 765 C C . ASP A 1 99 ? -1.059 -12.328 -9.102 1 93.19 99 ASP A C 1
ATOM 767 O O . ASP A 1 99 ? -1.802 -11.422 -8.711 1 93.19 99 ASP A O 1
ATOM 771 N N . LYS A 1 100 ? 0.114 -12.422 -8.727 1 93 100 LYS A N 1
ATOM 772 C CA . LYS A 1 100 ? 0.713 -11.594 -7.684 1 93 100 LYS A CA 1
ATOM 773 C C . LYS A 1 100 ? 0.764 -10.125 -8.102 1 93 100 LYS A C 1
ATOM 775 O O . LYS A 1 100 ? 0.481 -9.234 -7.297 1 93 100 LYS A O 1
ATOM 780 N N . LEU A 1 101 ? 1.131 -9.859 -9.328 1 94.38 101 LEU A N 1
ATOM 781 C CA . LEU A 1 101 ? 1.358 -8.484 -9.766 1 94.38 101 LEU A CA 1
ATOM 782 C C . LEU A 1 101 ? 0.053 -7.699 -9.781 1 94.38 101 LEU A C 1
ATOM 784 O O . LEU A 1 101 ? 0.013 -6.547 -9.344 1 94.38 101 LEU A O 1
ATOM 788 N N . ILE A 1 102 ? -1.017 -8.297 -10.273 1 95.81 102 ILE A N 1
ATOM 789 C CA . ILE A 1 102 ? -2.289 -7.582 -10.281 1 95.81 102 ILE A CA 1
ATOM 790 C C . ILE A 1 102 ? -2.785 -7.391 -8.852 1 95.81 102 ILE A C 1
ATOM 792 O O . ILE A 1 102 ? -3.4 -6.371 -8.531 1 95.81 102 ILE A O 1
ATOM 796 N N . GLY A 1 103 ? -2.533 -8.352 -7.957 1 97 103 GLY A N 1
ATOM 797 C CA . GLY A 1 103 ? -2.857 -8.195 -6.547 1 97 103 GLY A CA 1
ATOM 798 C C . GLY A 1 103 ? -2.121 -7.047 -5.887 1 97 103 GLY A C 1
ATOM 799 O O . GLY A 1 103 ? -2.727 -6.246 -5.176 1 97 103 GLY A O 1
ATOM 800 N N . CYS A 1 104 ? -0.861 -6.934 -6.129 1 95.69 104 CYS A N 1
ATOM 801 C CA . CYS A 1 104 ? -0.049 -5.855 -5.578 1 95.69 104 CYS A CA 1
ATOM 802 C C . CYS A 1 104 ? -0.496 -4.504 -6.121 1 95.69 104 CYS A C 1
ATOM 804 O O . CYS A 1 104 ? -0.585 -3.527 -5.375 1 95.69 104 CYS A O 1
ATOM 806 N N . ALA A 1 105 ? -0.75 -4.465 -7.395 1 93.88 105 ALA A N 1
ATOM 807 C CA . ALA A 1 105 ? -1.232 -3.23 -8.008 1 93.88 105 ALA A CA 1
ATOM 808 C C . ALA A 1 105 ? -2.549 -2.781 -7.383 1 93.88 105 ALA A C 1
ATOM 810 O O . ALA A 1 105 ? -2.723 -1.603 -7.066 1 93.88 105 ALA A O 1
ATOM 811 N N . ALA A 1 106 ? -3.422 -3.713 -7.203 1 96.25 106 ALA A N 1
ATOM 812 C CA . ALA A 1 106 ? -4.723 -3.42 -6.605 1 96.25 106 ALA A CA 1
ATOM 813 C C . ALA A 1 106 ? -4.57 -2.957 -5.156 1 96.25 106 ALA A C 1
ATOM 815 O O . ALA A 1 106 ? -5.258 -2.031 -4.719 1 96.25 106 ALA A O 1
ATOM 816 N N . LEU A 1 107 ? -3.711 -3.607 -4.457 1 94.75 107 LEU A N 1
ATOM 817 C CA . LEU A 1 107 ? -3.459 -3.199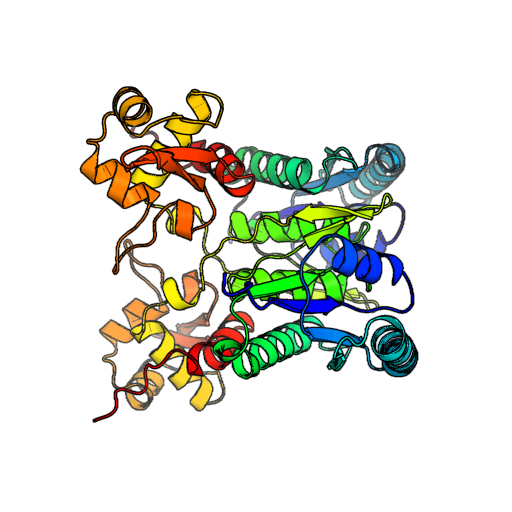 -3.08 1 94.75 107 LEU A CA 1
ATOM 818 C C . LEU A 1 107 ? -2.871 -1.792 -3.029 1 94.75 107 LEU A C 1
ATOM 820 O O . LEU A 1 107 ? -3.262 -0.983 -2.184 1 94.75 107 LEU A O 1
ATOM 824 N N . SER A 1 108 ? -1.968 -1.506 -3.881 1 90.38 108 SER A N 1
ATOM 825 C CA . SER A 1 108 ? -1.441 -0.148 -3.98 1 90.38 108 SER A CA 1
ATOM 826 C C . SER A 1 108 ? -2.559 0.863 -4.211 1 90.38 108 SER A C 1
ATOM 828 O O . SER A 1 108 ? -2.588 1.919 -3.574 1 90.38 108 SER A O 1
ATOM 830 N N . ALA A 1 109 ? -3.42 0.511 -5.094 1 88.94 109 ALA A N 1
ATOM 831 C CA . ALA A 1 109 ? -4.555 1.389 -5.367 1 88.94 109 ALA A CA 1
ATOM 832 C C . ALA A 1 109 ? -5.398 1.597 -4.113 1 88.94 109 ALA A C 1
ATOM 834 O O . ALA A 1 109 ? -5.902 2.697 -3.871 1 88.94 109 ALA A O 1
ATOM 835 N N . ALA A 1 110 ? -5.578 0.526 -3.336 1 90.31 110 ALA A N 1
ATOM 836 C CA . ALA A 1 110 ? -6.332 0.634 -2.088 1 90.31 110 ALA A CA 1
ATOM 837 C C . ALA A 1 110 ? -5.664 1.617 -1.13 1 90.31 110 ALA A C 1
ATOM 839 O O . ALA A 1 110 ? -6.336 2.459 -0.529 1 90.31 110 ALA A O 1
ATOM 840 N N . PHE A 1 111 ? -4.422 1.527 -0.984 1 85.06 111 PHE A N 1
ATOM 841 C CA . PHE A 1 111 ? -3.668 2.432 -0.123 1 85.06 111 PHE A CA 1
ATOM 842 C C . PHE A 1 111 ? -3.838 3.877 -0.576 1 85.06 111 PHE A C 1
ATOM 844 O O . PHE A 1 111 ? -4.109 4.762 0.24 1 85.06 111 PHE A O 1
ATOM 851 N N . ILE A 1 112 ? -3.709 4.102 -1.835 1 80.31 112 ILE A N 1
ATOM 852 C CA . ILE A 1 112 ? -3.719 5.445 -2.402 1 80.31 112 ILE A CA 1
ATOM 853 C C . ILE A 1 112 ? -5.102 6.07 -2.223 1 80.31 112 ILE A C 1
ATOM 855 O O . ILE A 1 112 ? -5.215 7.277 -1.986 1 80.31 112 ILE A O 1
ATOM 859 N N . ASN A 1 113 ? -6.078 5.258 -2.287 1 80.69 113 ASN A N 1
ATOM 860 C CA . ASN A 1 113 ? -7.441 5.773 -2.234 1 80.69 113 ASN A CA 1
ATOM 861 C C . ASN A 1 113 ? -8.031 5.664 -0.829 1 80.69 113 ASN A C 1
ATOM 863 O O . ASN A 1 113 ? -9.164 6.078 -0.593 1 80.69 113 ASN A O 1
ATOM 867 N N . GLY A 1 114 ? -7.27 5.008 0.04 1 79.88 114 GLY A N 1
ATOM 868 C CA . GLY A 1 114 ? -7.73 4.871 1.413 1 79.88 114 GLY A CA 1
ATOM 869 C C . GLY A 1 114 ? -8.906 3.924 1.556 1 79.88 114 GLY A C 1
ATOM 870 O O . GLY A 1 114 ? -9.836 4.188 2.324 1 79.88 114 GLY A O 1
ATOM 871 N N . ILE A 1 115 ? -8.922 2.963 0.752 1 86.38 115 ILE A N 1
ATOM 872 C CA . ILE A 1 115 ? -10.031 2.023 0.875 1 86.38 115 ILE A CA 1
ATOM 873 C C . ILE A 1 115 ? -9.539 0.718 1.493 1 86.38 115 ILE A C 1
ATOM 875 O O . ILE A 1 115 ? -8.367 0.357 1.342 1 86.38 115 ILE A O 1
ATOM 879 N N . LYS A 1 116 ? -10.438 -0.015 2.146 1 88.44 116 LYS A N 1
ATOM 880 C CA . LYS A 1 116 ? -10.094 -1.274 2.803 1 88.44 116 LYS A CA 1
ATOM 881 C C . LYS A 1 116 ? -9.797 -2.365 1.777 1 88.44 116 LYS A C 1
ATOM 883 O O . LYS A 1 116 ? -10.398 -2.4 0.705 1 88.44 116 LYS A O 1
ATOM 888 N N . ALA A 1 117 ? -8.891 -3.217 2.135 1 94.19 117 ALA A N 1
ATOM 889 C CA . ALA A 1 117 ? -8.516 -4.332 1.271 1 94.19 117 ALA A CA 1
ATOM 890 C C . ALA A 1 117 ? -8.406 -5.629 2.066 1 94.19 117 ALA A C 1
ATOM 892 O O . ALA A 1 117 ? -8.102 -5.609 3.262 1 94.19 117 ALA A O 1
ATOM 893 N N . PHE A 1 118 ? -8.68 -6.723 1.362 1 95.62 118 PHE A N 1
ATOM 894 C CA . PHE A 1 118 ? -8.57 -8.016 2.027 1 95.62 118 PHE A CA 1
ATOM 895 C C . PHE A 1 118 ? -8.195 -9.109 1.031 1 95.62 118 PHE A C 1
ATOM 897 O O . PHE A 1 118 ? -8.344 -8.93 -0.179 1 95.62 118 PHE A O 1
ATOM 904 N N . GLY A 1 119 ? -7.605 -10.148 1.512 1 96.56 119 GLY A N 1
ATOM 905 C CA . GLY A 1 119 ? -7.43 -11.43 0.841 1 96.56 119 GLY A CA 1
ATOM 906 C C . GLY A 1 119 ? -8.047 -12.586 1.599 1 96.56 119 GLY A C 1
ATOM 907 O O . GLY A 1 119 ? -8.531 -12.422 2.719 1 96.56 119 GLY A O 1
ATOM 908 N N . MET A 1 120 ? -8.055 -13.703 0.892 1 96.31 120 MET A N 1
ATOM 909 C CA . MET A 1 120 ? -8.547 -14.914 1.539 1 96.31 120 MET A CA 1
ATOM 910 C C . MET A 1 120 ? -7.426 -15.938 1.708 1 96.31 120 MET A C 1
ATOM 912 O O . MET A 1 120 ? -6.609 -16.125 0.805 1 96.31 120 MET A O 1
ATOM 916 N N . ASP A 1 121 ? -7.406 -16.547 2.859 1 93.06 121 ASP A N 1
ATOM 917 C CA . ASP A 1 121 ? -6.426 -17.625 3.002 1 93.06 121 ASP A CA 1
ATOM 918 C C . ASP A 1 121 ? -6.945 -18.922 2.412 1 93.06 121 ASP A C 1
ATOM 920 O O . ASP A 1 121 ? -8.023 -18.953 1.819 1 93.06 121 ASP A O 1
ATOM 924 N N . ALA A 1 122 ? -6.156 -19.984 2.518 1 89 122 ALA A N 1
ATOM 925 C CA . ALA A 1 122 ? -6.469 -21.266 1.883 1 89 122 ALA A CA 1
ATOM 926 C C . ALA A 1 122 ? -7.75 -21.859 2.457 1 89 122 ALA A C 1
ATOM 928 O O . ALA A 1 122 ? -8.422 -22.656 1.793 1 89 122 ALA A O 1
ATOM 929 N N . SER A 1 123 ? -8.141 -21.516 3.744 1 91.12 123 SER A N 1
ATOM 930 C CA . SER A 1 123 ? -9.336 -22.047 4.391 1 91.12 123 SER A CA 1
ATOM 931 C C . SER A 1 123 ? -10.562 -21.203 4.062 1 91.12 123 SER A C 1
ATOM 933 O O . SER A 1 123 ? -11.688 -21.547 4.438 1 91.12 123 SER A O 1
ATOM 935 N N . GLY A 1 124 ? -10.352 -20.125 3.34 1 92.88 124 GLY A N 1
ATOM 936 C CA . GLY A 1 124 ? -11.453 -19.234 3.008 1 92.88 124 GLY A CA 1
ATOM 937 C C . GLY A 1 124 ? -11.695 -18.172 4.059 1 92.88 124 GLY A C 1
ATOM 938 O O . GLY A 1 124 ? -12.727 -17.5 4.035 1 92.88 124 GLY A O 1
ATOM 939 N N . ALA A 1 125 ? -10.773 -18.062 5 1 94 125 ALA A N 1
ATOM 940 C CA . ALA A 1 125 ? -10.883 -17.031 6.02 1 94 125 ALA A CA 1
ATOM 941 C C . ALA A 1 125 ? -10.312 -15.703 5.52 1 94 125 ALA A C 1
ATOM 943 O O . ALA A 1 125 ? -9.266 -15.68 4.859 1 94 125 ALA A O 1
ATOM 944 N N . PRO A 1 126 ? -11 -14.625 5.824 1 94.56 126 PRO A N 1
ATOM 945 C CA . PRO A 1 126 ? -10.523 -13.328 5.352 1 94.56 126 PRO A CA 1
ATOM 946 C C . PRO A 1 126 ? -9.289 -12.836 6.113 1 94.56 126 PRO A C 1
ATOM 948 O O . PRO A 1 126 ? -9.188 -13.055 7.324 1 94.56 126 PRO A O 1
ATOM 951 N N . LEU A 1 127 ? -8.398 -12.289 5.395 1 93.38 127 LEU A N 1
ATOM 952 C CA . LEU A 1 127 ? -7.25 -11.562 5.926 1 93.38 127 LEU A CA 1
ATOM 953 C C . LEU A 1 127 ? -7.32 -10.086 5.551 1 93.38 127 LEU A C 1
ATOM 955 O O . LEU A 1 127 ? -7.258 -9.742 4.367 1 93.38 127 LEU A O 1
ATOM 959 N N . LEU A 1 128 ? -7.395 -9.211 6.555 1 89.81 128 LEU A N 1
ATOM 960 C CA . LEU A 1 128 ? -7.477 -7.777 6.312 1 89.81 128 LEU A CA 1
ATOM 961 C C . LEU A 1 128 ? -6.086 -7.18 6.109 1 89.81 128 LEU A C 1
ATOM 963 O O . LEU A 1 128 ? -5.16 -7.48 6.863 1 89.81 128 LEU A O 1
ATOM 967 N N . MET A 1 129 ? -5.914 -6.383 5.043 1 89.5 129 MET A N 1
ATOM 968 C CA . MET A 1 129 ? -4.672 -5.66 4.801 1 89.5 129 MET A CA 1
ATOM 969 C C . MET A 1 129 ? -4.637 -4.355 5.59 1 89.5 129 MET A C 1
ATOM 971 O O . MET A 1 129 ? -5.66 -3.689 5.742 1 89.5 129 MET A O 1
ATOM 975 N N . PRO A 1 130 ? -3.543 -4.008 6.094 1 80.94 130 PRO A N 1
ATOM 976 C CA . PRO A 1 130 ? -3.447 -2.805 6.922 1 80.94 130 PRO A CA 1
ATOM 977 C C . PRO A 1 130 ? -3.367 -1.524 6.094 1 80.94 130 PRO A C 1
ATOM 979 O O . PRO A 1 130 ? -2.361 -0.812 6.145 1 80.94 130 PRO A O 1
ATOM 982 N N . VAL A 1 131 ? -4.422 -1.217 5.453 1 75.06 131 VAL A N 1
ATOM 983 C CA . VAL A 1 131 ? -4.496 -0.012 4.633 1 75.06 131 VAL A CA 1
ATOM 984 C C . VAL A 1 131 ? -4.824 1.192 5.512 1 75.06 131 VAL A C 1
ATOM 986 O O . VAL A 1 131 ? -5.762 1.146 6.312 1 75.06 131 VAL A O 1
ATOM 989 N N . LEU A 1 132 ? -3.93 2.1 5.531 1 64.12 132 LEU A N 1
ATOM 990 C CA . LEU A 1 132 ? -4.234 3.334 6.246 1 64.12 132 LEU A CA 1
ATOM 991 C C . LEU A 1 132 ? -5.379 4.086 5.57 1 64.12 132 LEU A C 1
ATOM 993 O O . LEU A 1 132 ? -5.367 4.273 4.352 1 64.12 132 LEU A O 1
ATOM 997 N N . LYS A 1 133 ? -6.324 4.25 6.383 1 61.56 133 LYS A N 1
ATOM 998 C CA . LYS A 1 133 ? -7.457 5.016 5.871 1 61.56 133 LYS A CA 1
ATOM 999 C C . LYS A 1 133 ? -7.098 6.488 5.711 1 61.56 133 LYS A C 1
ATOM 1001 O O . LYS A 1 133 ? -7.559 7.332 6.48 1 61.56 133 LYS A O 1
ATOM 1006 N N . LEU A 1 134 ? -6.027 6.777 5.07 1 60.69 134 LEU A N 1
ATOM 1007 C CA . LEU A 1 134 ? -5.648 8.141 4.723 1 60.69 134 LEU A CA 1
ATOM 1008 C C . LEU A 1 134 ? -5.629 8.336 3.209 1 60.69 134 LEU A C 1
ATOM 1010 O O . LEU A 1 134 ? -4.883 7.648 2.504 1 60.69 134 LEU A O 1
ATOM 1014 N N . SER A 1 135 ? -6.676 8.969 2.803 1 58.47 135 SER A N 1
ATOM 1015 C CA . SER A 1 135 ? -6.621 9.328 1.389 1 58.47 135 SER A CA 1
ATOM 1016 C C . SER A 1 135 ? -5.484 10.312 1.112 1 58.47 135 SER A C 1
ATOM 1018 O O . SER A 1 135 ? -5.277 11.258 1.874 1 58.47 135 SER A O 1
ATOM 1020 N N . TYR A 1 136 ? -4.484 9.914 0.319 1 62.25 136 TYR A N 1
ATOM 1021 C CA . TYR A 1 136 ? -3.412 10.828 -0.06 1 62.25 136 TYR A CA 1
ATOM 1022 C C . TYR A 1 136 ? -3.953 12.234 -0.294 1 62.25 136 TYR A C 1
ATOM 1024 O O . TYR A 1 136 ? -3.262 13.219 -0.034 1 62.25 136 TYR A O 1
ATOM 1032 N N . ASN A 1 137 ? -5.191 12.258 -0.607 1 59.34 137 ASN A N 1
ATOM 1033 C CA . ASN A 1 137 ? -5.824 13.547 -0.878 1 59.34 137 ASN A CA 1
ATOM 1034 C C . ASN A 1 137 ? -5.961 14.383 0.392 1 59.34 137 ASN A C 1
ATOM 1036 O O . ASN A 1 137 ? -6.078 15.609 0.324 1 59.34 137 ASN A O 1
ATOM 1040 N N . GLU A 1 138 ? -5.883 13.641 1.435 1 62.06 138 GLU A N 1
ATOM 1041 C CA . GLU A 1 138 ? -6.016 14.352 2.703 1 62.06 138 GLU A CA 1
ATOM 1042 C C . GLU A 1 138 ? -4.664 14.875 3.186 1 62.06 138 GLU A C 1
ATOM 1044 O O . GLU A 1 138 ? -4.605 15.797 4.004 1 62.06 138 GLU A O 1
ATOM 1049 N N . ILE A 1 139 ? -3.709 14.312 2.635 1 66.06 139 ILE A N 1
ATOM 1050 C CA . ILE A 1 139 ? -2.359 14.633 3.082 1 66.06 139 ILE A CA 1
ATOM 1051 C C . ILE A 1 139 ? -1.755 15.703 2.172 1 66.06 139 ILE A C 1
ATOM 1053 O O . ILE A 1 139 ? -0.962 16.531 2.619 1 66.06 139 ILE A O 1
ATOM 1057 N N . ILE A 1 140 ? -2.162 15.633 1.006 1 73.38 140 ILE A N 1
ATOM 1058 C CA . ILE A 1 140 ? -1.617 16.562 0.015 1 73.38 140 ILE A CA 1
ATOM 1059 C C . ILE A 1 140 ? -2.475 17.812 -0.045 1 73.38 140 ILE A C 1
ATOM 1061 O O . ILE A 1 140 ? -3.672 17.75 -0.336 1 73.38 140 ILE A O 1
ATOM 1065 N N . SER A 1 141 ? -1.856 18.891 0.34 1 75.06 141 SER A N 1
ATOM 1066 C CA . SER A 1 141 ? -2.572 20.156 0.378 1 75.06 141 SER A CA 1
ATOM 1067 C C . SER A 1 141 ? -3.182 20.5 -0.98 1 75.06 141 SER A C 1
ATOM 1069 O O . SER A 1 141 ? -2.734 19.984 -2.01 1 75.06 141 SER A O 1
ATOM 1071 N N . GLU A 1 142 ? -4.145 21.328 -0.902 1 76.44 142 GLU A N 1
ATOM 1072 C CA . GLU A 1 142 ? -4.766 21.797 -2.133 1 76.44 142 GLU A CA 1
ATOM 1073 C C . GLU A 1 142 ? -3.742 22.469 -3.047 1 76.44 142 GLU A C 1
ATOM 1075 O O . GLU A 1 142 ? -3.799 22.312 -4.27 1 76.44 142 GLU A O 1
ATOM 1080 N N . ALA A 1 143 ? -2.889 23.141 -2.447 1 83.44 143 ALA A N 1
ATOM 1081 C CA . ALA A 1 143 ? -1.85 23.797 -3.227 1 83.44 143 ALA A CA 1
ATOM 1082 C C . ALA A 1 143 ? -0.986 22.781 -3.971 1 83.44 143 ALA A C 1
ATOM 1084 O O . ALA A 1 143 ? -0.689 22.969 -5.156 1 83.44 143 ALA A O 1
ATOM 1085 N N . LYS A 1 144 ? -0.687 21.75 -3.266 1 87.69 144 LYS A N 1
ATOM 1086 C CA . LYS A 1 144 ? 0.139 20.719 -3.871 1 87.69 144 LYS A CA 1
ATOM 1087 C C . LYS A 1 144 ? -0.6 20.016 -5.012 1 87.69 144 LYS A C 1
ATOM 1089 O O . LYS A 1 144 ? -0.012 19.734 -6.059 1 87.69 144 LYS A O 1
ATOM 1094 N N . ILE A 1 145 ? -1.854 19.828 -4.832 1 84.88 145 ILE A N 1
ATOM 1095 C CA . ILE A 1 145 ? -2.66 19.188 -5.871 1 84.88 145 ILE A CA 1
ATOM 1096 C C . ILE A 1 145 ? -2.74 20.109 -7.09 1 84.88 145 ILE A C 1
ATOM 1098 O O . ILE A 1 145 ? -2.617 19.656 -8.227 1 84.88 145 ILE A O 1
ATOM 1102 N N . ARG A 1 146 ? -2.914 21.328 -6.824 1 86.94 146 ARG A N 1
ATOM 1103 C CA . ARG A 1 146 ? -2.977 22.297 -7.91 1 86.94 146 ARG A CA 1
ATOM 1104 C C . ARG A 1 146 ? -1.675 22.312 -8.703 1 86.94 146 ARG A C 1
ATOM 1106 O O . ARG A 1 146 ? -1.692 22.406 -9.93 1 86.94 146 ARG A O 1
ATOM 1113 N N . ILE A 1 147 ? -0.648 22.25 -8.055 1 93.38 147 ILE A N 1
ATOM 1114 C CA . ILE A 1 147 ? 0.662 22.25 -8.695 1 93.38 147 ILE A CA 1
ATOM 1115 C C . ILE A 1 147 ? 0.823 21 -9.547 1 93.38 147 ILE A C 1
ATOM 1117 O O . ILE A 1 147 ? 1.271 21.062 -10.695 1 93.38 147 ILE A O 1
ATOM 1121 N N . LEU A 1 148 ? 0.432 19.891 -8.977 1 91.94 148 LEU A N 1
ATOM 1122 C CA . LEU A 1 148 ? 0.51 18.625 -9.719 1 91.94 148 LEU A CA 1
ATOM 1123 C C . LEU A 1 148 ? -0.344 18.688 -10.977 1 91.94 148 LEU A C 1
ATOM 1125 O O . LEU A 1 148 ? 0.084 18.234 -12.047 1 91.94 148 LEU A O 1
ATOM 1129 N N . LYS A 1 149 ? -1.481 19.25 -10.859 1 90.19 149 LYS A N 1
ATOM 1130 C CA . LYS A 1 149 ? -2.373 19.391 -12.008 1 90.19 149 LYS A CA 1
ATOM 1131 C C . LYS A 1 149 ? -1.757 20.297 -13.078 1 90.19 149 LYS A C 1
ATOM 1133 O O . LYS A 1 149 ? -1.858 20.016 -14.273 1 90.19 149 LYS A O 1
ATOM 1138 N N . ALA A 1 150 ? -1.216 21.344 -12.625 1 92.69 150 ALA A N 1
ATOM 1139 C CA . ALA A 1 150 ? -0.565 22.25 -13.562 1 92.69 150 ALA A CA 1
ATOM 1140 C C . ALA A 1 150 ? 0.537 21.547 -14.344 1 92.69 150 ALA A C 1
ATOM 1142 O O . ALA A 1 150 ? 0.631 21.688 -15.562 1 92.69 150 ALA A O 1
ATOM 1143 N N . ILE A 1 151 ? 1.322 20.781 -13.703 1 94.56 151 ILE A N 1
ATOM 1144 C CA . ILE A 1 151 ? 2.406 20.047 -14.352 1 94.56 151 ILE A CA 1
ATOM 1145 C C . ILE A 1 151 ? 1.826 19.031 -15.328 1 94.56 151 ILE A C 1
ATOM 1147 O O . ILE A 1 151 ? 2.322 18.875 -16.438 1 94.56 151 ILE A O 1
ATOM 1151 N N . ASN A 1 152 ? 0.807 18.391 -14.852 1 91.88 152 ASN A N 1
ATOM 1152 C CA . ASN A 1 152 ? 0.147 17.422 -15.711 1 91.88 152 ASN A CA 1
ATOM 1153 C C . ASN A 1 152 ? -0.375 18.062 -16.984 1 91.88 152 ASN A C 1
ATOM 1155 O O . ASN A 1 152 ? -0.235 17.5 -18.078 1 91.88 152 ASN A O 1
ATOM 1159 N N . GLY A 1 153 ? -0.955 19.188 -16.828 1 90.62 153 GLY A N 1
ATOM 1160 C CA . GLY A 1 153 ? -1.487 19.922 -17.969 1 90.62 153 GLY A CA 1
ATOM 1161 C C . GLY A 1 153 ? -0.42 20.328 -18.969 1 90.62 153 GLY A C 1
ATOM 1162 O O . GLY A 1 153 ? -0.719 20.578 -20.141 1 90.62 153 GLY A O 1
ATOM 1163 N N . MET A 1 154 ? 0.778 20.359 -18.531 1 92.56 154 MET A N 1
ATOM 1164 C CA . MET A 1 154 ? 1.891 20.75 -19.391 1 92.56 154 MET A CA 1
ATOM 1165 C C . MET A 1 154 ? 2.58 19.531 -19.984 1 92.56 154 MET A C 1
ATOM 1167 O O . MET A 1 154 ? 3.693 19.625 -20.5 1 92.56 154 MET A O 1
ATOM 1171 N N . GLY A 1 155 ? 1.991 18.422 -19.766 1 91.38 155 GLY A N 1
ATOM 1172 C CA . GLY A 1 155 ? 2.545 17.203 -20.328 1 91.38 155 GLY A CA 1
ATOM 1173 C C . GLY A 1 155 ? 3.291 16.359 -19.312 1 91.38 155 GLY A C 1
ATOM 1174 O O . GLY A 1 155 ? 3.965 15.391 -19.688 1 91.38 155 GLY A O 1
ATOM 1175 N N . GLY A 1 156 ? 3.271 16.797 -18.109 1 92.88 156 GLY A N 1
ATOM 1176 C CA . GLY A 1 156 ? 3.805 15.969 -17.047 1 92.88 156 GLY A CA 1
ATOM 1177 C C . GLY A 1 156 ? 5.238 16.312 -16.688 1 92.88 156 GLY A C 1
ATOM 1178 O O . GLY A 1 156 ? 5.828 15.688 -15.797 1 92.88 156 GLY A O 1
ATOM 1179 N N . THR A 1 157 ? 5.793 17.297 -17.469 1 93.94 157 THR A N 1
ATOM 1180 C CA . THR A 1 157 ? 7.172 17.703 -17.219 1 93.94 157 THR A CA 1
ATOM 1181 C C . THR A 1 157 ? 7.32 19.219 -17.281 1 93.94 157 THR A C 1
ATOM 1183 O O . THR A 1 157 ? 6.645 19.875 -18.078 1 93.94 157 THR A O 1
ATOM 1186 N N . ILE A 1 158 ? 8.18 19.703 -16.375 1 93.25 158 ILE A N 1
ATOM 1187 C CA . ILE A 1 158 ? 8.547 21.109 -16.469 1 93.25 158 ILE A CA 1
ATOM 1188 C C . ILE A 1 158 ? 10.07 21.25 -16.469 1 93.25 158 ILE A C 1
ATOM 1190 O O . ILE A 1 158 ? 10.773 20.453 -15.836 1 93.25 158 ILE A O 1
ATOM 1194 N N . GLU A 1 159 ? 10.477 22.25 -17.141 1 92.44 159 GLU A N 1
ATOM 1195 C CA . GLU A 1 159 ? 11.914 22.453 -17.266 1 92.44 159 GLU A CA 1
ATOM 1196 C C . GLU A 1 159 ? 12.422 23.484 -16.266 1 92.44 159 GLU A C 1
ATOM 1198 O O . GLU A 1 159 ? 13.633 23.609 -16.062 1 92.44 159 GLU A O 1
ATOM 1203 N N . SER A 1 160 ? 11.555 24.234 -15.773 1 91.69 160 SER A N 1
ATOM 1204 C CA . SER A 1 160 ? 11.945 25.25 -14.789 1 91.69 160 SER A CA 1
ATOM 1205 C C . SER A 1 160 ? 10.766 25.641 -13.906 1 91.69 160 SER A C 1
ATOM 1207 O O . SER A 1 160 ? 9.609 25.438 -14.281 1 91.69 160 SER A O 1
ATOM 1209 N N . LEU A 1 161 ? 11.141 26.266 -12.781 1 92.5 161 LEU A N 1
ATOM 1210 C CA . LEU A 1 161 ? 10.102 26.781 -11.898 1 92.5 161 LEU A CA 1
ATOM 1211 C C . LEU A 1 161 ? 9.375 27.953 -12.547 1 92.5 161 LEU A C 1
ATOM 1213 O O . LEU A 1 161 ? 8.211 28.219 -12.25 1 92.5 161 LEU A O 1
ATOM 1217 N N . GLU A 1 162 ? 10.062 28.641 -13.422 1 92.75 162 GLU A N 1
ATOM 1218 C CA . GLU A 1 162 ? 9.453 29.75 -14.148 1 92.75 162 GLU A CA 1
ATOM 1219 C C . GLU A 1 162 ? 8.273 29.266 -14.984 1 92.75 162 GLU A C 1
ATOM 1221 O O . GLU A 1 162 ? 7.227 29.922 -15.023 1 92.75 162 GLU A O 1
ATOM 1226 N N . GLN A 1 163 ? 8.492 28.172 -15.672 1 93.44 163 GLN A N 1
ATOM 1227 C CA . GLN A 1 163 ? 7.418 27.562 -16.453 1 93.44 163 GLN A CA 1
ATOM 1228 C C . GLN A 1 163 ? 6.215 27.234 -15.586 1 93.44 163 GLN A C 1
ATOM 1230 O O . GLN A 1 163 ? 5.07 27.453 -15.984 1 93.44 163 GLN A O 1
ATOM 1235 N N . LEU A 1 164 ? 6.469 26.75 -14.438 1 93.5 164 LEU A N 1
ATOM 1236 C CA . LEU A 1 164 ? 5.418 26.328 -13.516 1 93.5 164 LEU A CA 1
ATOM 1237 C C . LEU A 1 164 ? 4.703 27.547 -12.93 1 93.5 164 LEU A C 1
ATOM 1239 O O . LEU A 1 164 ? 3.5 27.5 -12.672 1 93.5 164 LEU A O 1
ATOM 1243 N N . GLU A 1 165 ? 5.461 28.609 -12.664 1 94.44 165 GLU A N 1
ATOM 1244 C CA . GLU A 1 165 ? 4.875 29.859 -12.172 1 94.44 165 GLU A CA 1
ATOM 1245 C C . GLU A 1 165 ? 3.812 30.391 -13.133 1 94.44 165 GLU A C 1
ATOM 1247 O O . GLU A 1 165 ? 2.719 30.766 -12.703 1 94.44 165 GLU A O 1
ATOM 1252 N N . GLN A 1 166 ? 4.078 30.297 -14.352 1 92.75 166 GLN A N 1
ATOM 1253 C CA . GLN A 1 166 ? 3.148 30.781 -15.367 1 92.75 166 GLN A CA 1
ATOM 1254 C C . GLN A 1 166 ? 1.896 29.906 -15.422 1 92.75 166 GLN A C 1
ATOM 1256 O O . GLN A 1 166 ? 0.786 30.422 -15.586 1 92.75 166 GLN A O 1
ATOM 1261 N N . ALA A 1 167 ? 2.094 28.688 -15.25 1 90.69 167 ALA A N 1
ATOM 1262 C CA . ALA A 1 167 ? 1.002 27.734 -15.43 1 90.69 167 ALA A CA 1
ATOM 1263 C C . ALA A 1 167 ? 0.138 27.641 -14.172 1 90.69 167 ALA A C 1
ATOM 1265 O O . ALA A 1 167 ? -1.063 27.391 -14.258 1 90.69 167 ALA A O 1
ATOM 1266 N N . SER A 1 168 ? 0.677 27.844 -13.016 1 90.19 168 SER A N 1
ATOM 1267 C CA . SER A 1 168 ? -0.026 27.594 -11.758 1 90.19 168 SER A CA 1
ATOM 1268 C C . SER A 1 168 ? -0.48 28.891 -11.109 1 90.19 168 SER A C 1
ATOM 1270 O O . SER A 1 168 ? -1.381 28.891 -10.273 1 90.19 168 SER A O 1
ATOM 1272 N N . GLY A 1 169 ? 0.241 29.984 -11.297 1 91.38 169 GLY A N 1
ATOM 1273 C CA . GLY A 1 169 ? -0.052 31.266 -10.688 1 91.38 169 GLY A CA 1
ATOM 1274 C C . GLY A 1 169 ? 0.609 31.453 -9.336 1 91.38 169 GLY A C 1
ATOM 1275 O O . GLY A 1 169 ? 0.441 32.469 -8.688 1 91.38 169 GLY A O 1
ATOM 1276 N N . TYR A 1 170 ? 1.28 30.453 -8.922 1 92.5 170 TYR A N 1
ATOM 1277 C CA . TYR A 1 170 ? 2.02 30.578 -7.672 1 92.5 170 TYR A CA 1
ATOM 1278 C C . TYR A 1 170 ? 3.377 31.234 -7.898 1 92.5 170 TYR A C 1
ATOM 1280 O O . TYR A 1 170 ? 3.988 31.062 -8.953 1 92.5 170 TYR A O 1
ATOM 1288 N N . SER A 1 171 ? 3.84 31.906 -6.863 1 93.19 171 SER A N 1
ATOM 1289 C CA . SER A 1 171 ? 5.164 32.531 -6.945 1 93.19 171 SER A CA 1
ATOM 1290 C C . SER A 1 171 ? 6.266 31.469 -6.863 1 93.19 171 SER A C 1
ATOM 1292 O O . SER A 1 171 ? 6.051 30.375 -6.332 1 93.19 171 SER A O 1
ATOM 1294 N N . LYS A 1 172 ? 7.402 31.844 -7.355 1 91.31 172 LYS A N 1
ATOM 1295 C CA . LYS A 1 172 ? 8.539 30.922 -7.387 1 91.31 172 LYS A CA 1
ATOM 1296 C C . LYS A 1 172 ? 8.898 30.438 -5.984 1 91.31 172 LYS A C 1
ATOM 1298 O O . LYS A 1 172 ? 9.125 29.25 -5.762 1 91.31 172 LYS A O 1
ATOM 1303 N N . PRO A 1 173 ? 8.953 31.312 -5.012 1 90.88 173 PRO A N 1
ATOM 1304 C CA . PRO A 1 173 ? 9.281 30.844 -3.666 1 90.88 173 PRO A CA 1
ATOM 1305 C C . PRO A 1 173 ? 8.273 29.828 -3.135 1 90.88 173 PRO A C 1
ATOM 1307 O O . PRO A 1 173 ? 8.664 28.828 -2.527 1 90.88 173 PRO A O 1
ATOM 1310 N N . LEU A 1 174 ? 7.02 30.094 -3.406 1 90.62 174 LEU A N 1
ATOM 1311 C CA . LEU A 1 174 ? 5.973 29.172 -2.975 1 90.62 174 LEU A CA 1
ATOM 1312 C C . LEU A 1 174 ? 6.094 27.844 -3.701 1 90.62 174 LEU A C 1
ATOM 1314 O O . LEU A 1 174 ? 5.914 26.781 -3.094 1 90.62 174 LEU A O 1
ATOM 1318 N N . LEU A 1 175 ? 6.395 27.922 -4.961 1 94 175 LEU A N 1
ATOM 1319 C CA . LEU A 1 175 ? 6.57 26.703 -5.746 1 94 175 LEU A CA 1
ATOM 1320 C C . LEU A 1 175 ? 7.75 25.891 -5.23 1 94 175 LEU A C 1
ATOM 1322 O O . LEU A 1 175 ? 7.66 24.672 -5.102 1 94 175 LEU A O 1
ATOM 1326 N N . SER A 1 176 ? 8.828 26.609 -4.988 1 91.06 176 SER A N 1
ATOM 1327 C CA . SER A 1 176 ? 9.992 25.906 -4.445 1 91.06 176 SER A CA 1
ATOM 1328 C C . SER A 1 176 ? 9.656 25.203 -3.135 1 91.06 176 SER A C 1
ATOM 1330 O O . SER A 1 176 ? 10.039 24.062 -2.926 1 91.06 176 SER A O 1
ATOM 13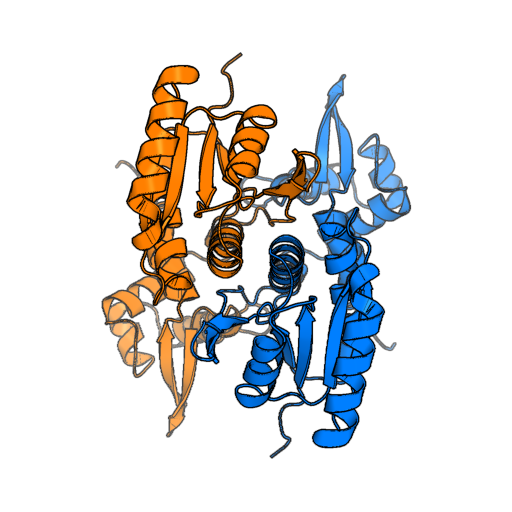32 N N . TYR A 1 177 ? 8.938 25.875 -2.35 1 90.19 177 TYR A N 1
ATOM 1333 C CA . TYR A 1 177 ? 8.5 25.344 -1.067 1 90.19 177 TYR A CA 1
ATOM 1334 C C . TYR A 1 177 ? 7.672 24.078 -1.263 1 90.19 177 TYR A C 1
ATOM 1336 O O . TYR A 1 177 ? 7.91 23.062 -0.6 1 90.19 177 TYR A O 1
ATOM 1344 N N . HIS A 1 178 ? 6.711 24.031 -2.094 1 91.31 178 HIS A N 1
ATOM 1345 C CA . HIS A 1 178 ? 5.797 22.922 -2.289 1 91.31 178 HIS A CA 1
ATOM 1346 C C . HIS A 1 178 ? 6.473 21.781 -3.045 1 91.31 178 HIS A C 1
ATOM 1348 O O . HIS A 1 178 ? 6.164 20.609 -2.82 1 91.31 178 HIS A O 1
ATOM 1354 N N . VAL A 1 179 ? 7.391 22.141 -3.908 1 92.06 179 VAL A N 1
ATOM 1355 C CA . VAL A 1 179 ? 8.047 21.141 -4.738 1 92.06 179 VAL A CA 1
ATOM 1356 C C . VAL A 1 179 ? 9.156 20.453 -3.939 1 92.06 179 VAL A C 1
ATOM 1358 O O . VAL A 1 179 ? 9.227 19.219 -3.904 1 92.06 179 VAL A O 1
ATOM 1361 N N . MET A 1 180 ? 9.953 21.297 -3.229 1 89.75 180 MET A N 1
ATOM 1362 C CA . MET A 1 180 ? 11.133 20.766 -2.561 1 89.75 180 MET A CA 1
ATOM 1363 C C . MET A 1 180 ? 10.852 20.484 -1.088 1 89.75 180 MET A C 1
ATOM 1365 O O . MET A 1 180 ? 11.492 19.625 -0.48 1 89.75 180 MET A O 1
ATOM 1369 N N . GLY A 1 181 ? 9.969 21.188 -0.558 1 87.19 181 GLY A N 1
ATOM 1370 C CA . GLY A 1 181 ? 9.672 21.047 0.859 1 87.19 181 GLY A CA 1
ATOM 1371 C C . GLY A 1 181 ? 10.57 21.906 1.738 1 87.19 181 GLY A C 1
ATOM 1372 O O . GLY A 1 181 ? 11.258 22.797 1.245 1 87.19 181 GLY A O 1
ATOM 1373 N N . SER A 1 182 ? 10.25 21.922 2.959 1 80.62 182 SER A N 1
ATOM 1374 C CA . SER A 1 182 ? 11.031 22.562 4.016 1 80.62 182 SER A CA 1
ATOM 1375 C C . SER A 1 182 ? 11.289 21.594 5.168 1 80.62 182 SER A C 1
ATOM 1377 O O . SER A 1 182 ? 11.016 20.391 5.059 1 80.62 182 SER A O 1
ATOM 1379 N N . ARG A 1 183 ? 12 22.078 6.195 1 73.81 183 ARG A N 1
ATOM 1380 C CA . ARG A 1 183 ? 12.273 21.266 7.379 1 73.81 183 ARG A CA 1
ATOM 1381 C C . ARG A 1 183 ? 10.977 20.75 8 1 73.81 183 ARG A C 1
ATOM 1383 O O . ARG A 1 183 ? 10.914 19.609 8.453 1 73.81 183 ARG A O 1
ATOM 1390 N N . ASP A 1 184 ? 9.914 21.594 7.891 1 67.19 184 ASP A N 1
ATOM 1391 C CA . ASP A 1 184 ? 8.688 21.312 8.633 1 67.19 184 ASP A CA 1
ATOM 1392 C C . ASP A 1 184 ? 7.617 20.719 7.715 1 67.19 184 ASP A C 1
ATOM 1394 O O . ASP A 1 184 ? 6.562 20.281 8.18 1 67.19 184 ASP A O 1
ATOM 1398 N N . SER A 1 185 ? 7.934 20.766 6.367 1 74 185 SER A N 1
ATOM 1399 C CA . SER A 1 185 ? 6.91 20.328 5.422 1 74 185 SER A CA 1
ATOM 1400 C C . SER A 1 185 ? 7.535 19.609 4.227 1 74 185 SER A C 1
ATOM 1402 O O . SER A 1 185 ? 8.406 20.172 3.557 1 74 185 SER A O 1
ATOM 1404 N N . LYS A 1 186 ? 7.039 18.484 3.986 1 79.44 186 LYS A N 1
ATOM 1405 C CA . LYS A 1 186 ? 7.559 17.734 2.842 1 79.44 186 LYS A CA 1
ATOM 1406 C C . LYS A 1 186 ? 7.066 18.344 1.527 1 79.44 186 LYS A C 1
ATOM 1408 O O . LYS A 1 186 ? 5.91 18.75 1.421 1 79.44 186 LYS A O 1
ATOM 1413 N N . GLY A 1 187 ? 7.988 18.312 0.668 1 87.19 187 GLY A N 1
ATOM 1414 C CA . GLY A 1 187 ? 7.613 18.734 -0.673 1 87.19 187 GLY A CA 1
ATOM 1415 C C . GLY A 1 187 ? 7.086 17.594 -1.526 1 87.19 187 GLY A C 1
ATOM 1416 O O . GLY A 1 187 ? 7.078 16.438 -1.096 1 87.19 187 GLY A O 1
ATOM 1417 N N . LEU A 1 188 ? 6.668 17.938 -2.713 1 89.44 188 LEU A N 1
ATOM 1418 C CA . LEU A 1 188 ? 6.152 16.969 -3.68 1 89.44 188 LEU A CA 1
ATOM 1419 C C . LEU A 1 188 ? 7.215 15.945 -4.047 1 89.44 188 LEU A C 1
ATOM 1421 O O . LEU A 1 188 ? 6.898 14.781 -4.297 1 89.44 188 LEU A O 1
ATOM 1425 N N . ALA A 1 189 ? 8.477 16.391 -4.016 1 88.88 189 ALA A N 1
ATOM 1426 C CA . ALA A 1 189 ? 9.578 15.477 -4.305 1 88.88 189 ALA A CA 1
ATOM 1427 C C . ALA A 1 189 ? 9.766 14.461 -3.176 1 88.88 189 ALA A C 1
ATOM 1429 O O 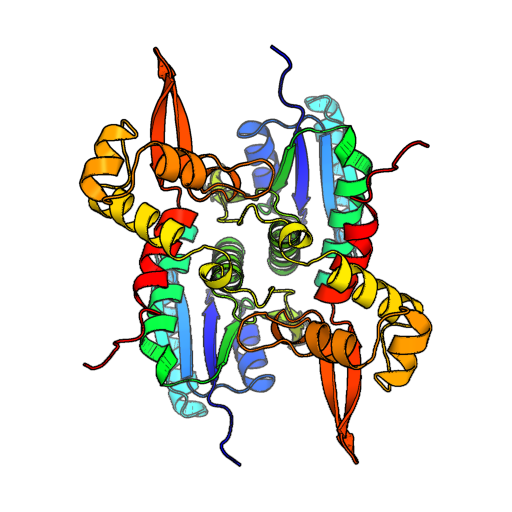. ALA A 1 189 ? 9.906 13.266 -3.428 1 88.88 189 ALA A O 1
ATOM 1430 N N . ASP A 1 190 ? 9.641 15 -1.947 1 81.19 190 ASP A N 1
ATOM 1431 C CA . ASP A 1 190 ? 9.805 14.156 -0.77 1 81.19 190 ASP A CA 1
ATOM 1432 C C . ASP A 1 190 ? 8.695 13.109 -0.695 1 81.19 190 ASP A C 1
ATOM 1434 O O . ASP A 1 190 ? 8.922 11.977 -0.251 1 81.19 190 ASP A O 1
ATOM 1438 N N . LEU A 1 191 ? 7.543 13.523 -1.131 1 78.88 191 LEU A N 1
ATOM 1439 C CA . LEU A 1 191 ? 6.367 12.664 -1.069 1 78.88 191 LEU A CA 1
ATOM 1440 C C . LEU A 1 191 ? 6.379 11.641 -2.203 1 78.88 191 LEU A C 1
ATOM 1442 O O . LEU A 1 191 ? 5.551 10.734 -2.234 1 78.88 191 LEU A O 1
ATOM 1446 N N . GLY A 1 192 ? 7.34 11.852 -3.135 1 80.5 192 GLY A N 1
ATOM 1447 C CA . GLY A 1 192 ? 7.48 10.914 -4.242 1 80.5 192 GLY A CA 1
ATOM 1448 C C . GLY A 1 192 ? 6.516 11.195 -5.379 1 80.5 192 GLY A C 1
ATOM 1449 O O . GLY A 1 192 ? 6.289 10.328 -6.23 1 80.5 192 GLY A O 1
ATOM 1450 N N . LEU A 1 193 ? 5.965 12.352 -5.402 1 86.75 193 LEU A N 1
ATOM 1451 C CA . LEU A 1 193 ? 4.973 12.695 -6.418 1 86.75 193 LEU A CA 1
ATOM 1452 C C . LEU A 1 193 ? 5.637 13.352 -7.625 1 86.75 193 LEU A C 1
ATOM 1454 O O . LEU A 1 193 ? 5.055 13.398 -8.711 1 86.75 193 LEU A O 1
ATOM 1458 N N . LEU A 1 194 ? 6.828 13.891 -7.355 1 90.69 194 LEU A N 1
ATOM 1459 C CA . LEU A 1 194 ? 7.641 14.5 -8.398 1 90.69 194 LEU A CA 1
ATOM 1460 C C . LEU A 1 194 ? 9.07 13.977 -8.359 1 90.69 194 LEU A C 1
ATOM 1462 O O . LEU A 1 194 ? 9.609 13.727 -7.281 1 90.69 194 LEU A O 1
ATOM 1466 N N . GLU A 1 195 ? 9.656 13.734 -9.469 1 89.56 195 GLU A N 1
ATOM 1467 C CA . GLU A 1 195 ? 11.109 13.625 -9.609 1 89.56 195 GLU A CA 1
ATOM 1468 C C . GLU A 1 195 ? 11.727 14.969 -9.969 1 89.56 195 GLU A C 1
ATOM 1470 O O . GLU A 1 195 ? 11.391 15.562 -10.992 1 89.56 195 GLU A O 1
ATOM 1475 N N . VAL A 1 196 ? 12.602 15.422 -9.109 1 92.38 196 VAL A N 1
ATOM 1476 C CA . VAL A 1 196 ? 13.156 16.766 -9.312 1 92.38 196 VAL A CA 1
ATOM 1477 C C . VAL A 1 196 ? 14.648 16.656 -9.625 1 92.38 196 VAL A C 1
ATOM 1479 O O . VAL A 1 196 ? 15.367 15.852 -9.016 1 92.38 196 VAL A O 1
ATOM 1482 N N . GLU A 1 197 ? 15.07 17.281 -10.648 1 91.06 197 GLU A N 1
ATOM 1483 C CA . GLU A 1 197 ? 16.484 17.406 -10.992 1 91.06 197 GLU A CA 1
ATOM 1484 C C . GLU A 1 197 ? 16.953 18.844 -10.922 1 91.06 197 GLU A C 1
ATOM 1486 O O . GLU A 1 197 ? 16.312 19.75 -11.453 1 91.06 197 GLU A O 1
ATOM 1491 N N . LYS A 1 198 ? 18.047 18.938 -10.242 1 87.25 198 LYS A N 1
ATOM 1492 C CA . LYS A 1 198 ? 18.656 20.266 -10.18 1 87.25 198 LYS A CA 1
ATOM 1493 C C . LYS A 1 198 ? 19.688 20.453 -11.297 1 87.25 198 LYS A C 1
ATOM 1495 O O . LYS A 1 198 ? 20.562 19.625 -11.484 1 87.25 198 LYS A O 1
ATOM 1500 N N . GLY A 1 199 ? 19.438 21.312 -12.102 1 81.62 199 GLY A N 1
ATOM 1501 C CA . GLY A 1 199 ? 20.359 21.625 -13.188 1 81.62 199 GLY A CA 1
ATOM 1502 C C . GLY A 1 199 ? 21.297 22.766 -12.859 1 81.62 199 GLY A C 1
ATOM 1503 O O . GLY A 1 199 ? 21.531 23.078 -11.688 1 81.62 199 GLY A O 1
ATOM 1504 N N . ASP A 1 200 ? 21.922 23.234 -14.023 1 78.31 200 ASP A N 1
ATOM 1505 C CA . ASP A 1 200 ? 22.875 24.344 -13.914 1 78.31 200 ASP A CA 1
ATOM 1506 C C . ASP A 1 200 ? 22.188 25.594 -13.367 1 78.31 200 ASP A C 1
ATOM 1508 O O . ASP A 1 200 ? 21.016 25.859 -13.664 1 78.31 200 ASP A O 1
ATOM 1512 N N . ARG A 1 201 ? 22.922 26.484 -12.539 1 81.06 201 ARG A N 1
ATOM 1513 C CA . ARG A 1 201 ? 22.531 27.766 -11.969 1 81.06 201 ARG A CA 1
ATOM 1514 C C . ARG A 1 201 ? 21.266 27.641 -11.148 1 81.06 201 ARG A C 1
ATOM 1516 O O . ARG A 1 201 ? 20.391 28.5 -11.195 1 81.06 201 ARG A O 1
ATOM 1523 N N . GLY A 1 202 ? 21.016 26.5 -10.648 1 75.88 202 GLY A N 1
ATOM 1524 C CA . GLY A 1 202 ? 19.922 26.328 -9.719 1 75.88 202 GLY A CA 1
ATOM 1525 C C . GLY A 1 202 ? 18.594 26.016 -10.398 1 75.88 202 GLY A C 1
ATOM 1526 O O . GLY A 1 202 ? 17.547 26.078 -9.773 1 75.88 202 GLY A O 1
ATOM 1527 N N . LYS A 1 203 ? 18.688 25.734 -11.695 1 85.19 203 LYS A N 1
ATOM 1528 C CA . LYS A 1 203 ? 17.469 25.406 -12.43 1 85.19 203 LYS A CA 1
ATOM 1529 C C . LYS A 1 203 ? 16.875 24.078 -11.953 1 85.19 203 LYS A C 1
ATOM 1531 O O . LYS A 1 203 ? 17.609 23.109 -11.727 1 85.19 203 LYS A O 1
ATOM 1536 N N . ILE A 1 204 ? 15.516 24.125 -11.664 1 88.5 204 ILE A N 1
ATOM 1537 C CA . ILE A 1 204 ? 14.844 22.922 -11.172 1 88.5 204 ILE A CA 1
ATOM 1538 C C . ILE A 1 204 ? 13.922 22.359 -12.25 1 88.5 204 ILE A C 1
ATOM 1540 O O . ILE A 1 204 ? 13.039 23.062 -12.75 1 88.5 204 ILE A O 1
ATOM 1544 N N . SER A 1 205 ? 14.234 21.234 -12.727 1 93.44 205 SER A N 1
ATOM 1545 C CA . SER A 1 205 ? 13.32 20.484 -13.586 1 93.44 205 SER A CA 1
ATOM 1546 C C . SER A 1 205 ? 12.594 19.406 -12.805 1 93.44 205 SER A C 1
ATOM 1548 O O . SER A 1 205 ? 13.102 18.906 -11.797 1 93.44 205 SER A O 1
ATOM 1550 N N . ALA A 1 206 ? 11.305 19.156 -13.203 1 94.5 206 ALA A N 1
ATOM 1551 C CA . ALA A 1 206 ? 10.508 18.188 -12.461 1 94.5 206 ALA A CA 1
ATOM 1552 C C . ALA A 1 206 ? 9.625 17.359 -13.398 1 94.5 206 ALA A C 1
ATOM 1554 O O . ALA A 1 206 ? 9.219 17.844 -14.453 1 94.5 206 ALA A O 1
ATOM 1555 N N . LYS A 1 207 ? 9.43 16.156 -13.039 1 93.81 207 LYS A N 1
ATOM 1556 C CA . LYS A 1 207 ? 8.57 15.242 -13.781 1 93.81 207 LYS A CA 1
ATOM 1557 C C . LYS A 1 207 ? 7.621 14.5 -12.844 1 93.81 207 LYS A C 1
ATOM 1559 O O . LYS A 1 207 ? 8.031 14.039 -11.773 1 93.81 207 LYS A O 1
ATOM 1564 N N . LEU A 1 208 ? 6.352 14.422 -13.266 1 90.56 208 LEU A N 1
ATOM 1565 C CA . LEU A 1 208 ? 5.395 13.633 -12.492 1 90.56 208 LEU A CA 1
ATOM 1566 C C . LEU A 1 208 ? 5.816 12.172 -12.43 1 90.56 208 LEU A C 1
ATOM 1568 O O . LEU A 1 208 ? 6.211 11.594 -13.438 1 90.56 208 LEU A O 1
ATOM 1572 N N . THR A 1 209 ? 5.797 11.68 -11.227 1 83.12 209 THR A N 1
ATOM 1573 C CA . THR A 1 209 ? 5.938 10.227 -11.109 1 83.12 209 THR A CA 1
ATOM 1574 C C . THR A 1 209 ? 4.617 9.531 -11.43 1 83.12 209 THR A C 1
ATOM 1576 O O . THR A 1 209 ? 3.596 10.188 -11.641 1 83.12 209 THR A O 1
ATOM 1579 N N . SER A 1 210 ? 4.621 8.219 -11.461 1 70.81 210 SER A N 1
ATOM 1580 C CA . SER A 1 210 ? 3.387 7.457 -11.641 1 70.81 210 SER A CA 1
ATOM 1581 C C . SER A 1 210 ? 2.391 7.758 -10.523 1 70.81 210 SER A C 1
ATOM 1583 O O . SER A 1 210 ? 1.195 7.914 -10.773 1 70.81 210 SER A O 1
ATOM 1585 N N . LEU A 1 211 ? 2.895 7.855 -9.344 1 76.38 211 LEU A N 1
ATOM 1586 C CA . LEU A 1 211 ? 2.051 8.188 -8.203 1 76.38 211 LEU A CA 1
ATOM 1587 C C . LEU A 1 211 ? 1.461 9.586 -8.352 1 76.38 211 LEU A C 1
ATOM 1589 O O . LEU A 1 211 ? 0.273 9.797 -8.094 1 76.38 211 LEU A O 1
ATOM 1593 N N . GLY A 1 212 ? 2.289 10.492 -8.773 1 82.19 212 GLY A N 1
ATOM 1594 C CA . GLY A 1 212 ? 1.804 11.844 -9 1 82.19 212 GLY A CA 1
ATOM 1595 C C . GLY A 1 212 ? 0.686 11.906 -10.023 1 82.19 212 GLY A C 1
ATOM 1596 O O . GLY A 1 212 ? -0.316 12.594 -9.812 1 82.19 212 GLY A O 1
ATOM 1597 N N . LYS A 1 213 ? 0.826 11.227 -11.047 1 78.88 213 LYS A N 1
ATOM 1598 C CA . LYS A 1 213 ? -0.183 11.195 -12.102 1 78.88 213 LYS A CA 1
ATOM 1599 C C . LYS A 1 213 ? -1.501 10.625 -11.586 1 78.88 213 LYS A C 1
ATOM 1601 O O . LYS A 1 213 ? -2.574 11.148 -11.898 1 78.88 213 LYS A O 1
ATOM 1606 N N . LEU A 1 214 ? -1.342 9.688 -10.844 1 70.75 214 LEU A N 1
ATOM 1607 C CA . LEU A 1 214 ? -2.525 9.023 -10.305 1 70.75 214 LEU A CA 1
ATOM 1608 C C . LEU A 1 214 ? -3.303 9.953 -9.383 1 70.75 214 LEU A C 1
ATOM 1610 O O . LEU A 1 214 ? -4.535 9.977 -9.414 1 70.75 214 LEU A O 1
ATOM 1614 N N . LEU A 1 215 ? -2.596 10.672 -8.641 1 72.69 215 LEU A N 1
ATOM 1615 C CA . LEU A 1 215 ? -3.236 11.57 -7.688 1 72.69 215 LEU A CA 1
ATOM 1616 C C . LEU A 1 215 ? -3.98 12.688 -8.406 1 72.69 215 LEU A C 1
ATOM 1618 O O . LEU A 1 215 ? -5.043 13.125 -7.953 1 72.69 215 LEU A O 1
ATOM 1622 N N . VAL A 1 216 ? -3.393 13.117 -9.453 1 76.81 216 VAL A N 1
ATOM 1623 C CA . VAL A 1 216 ? -4.008 14.195 -10.227 1 76.81 216 VAL A CA 1
ATOM 1624 C C . VAL A 1 216 ? -5.301 13.695 -10.867 1 76.81 216 VAL A C 1
ATOM 1626 O O . VAL A 1 216 ? -6.297 14.414 -10.906 1 76.81 216 VAL A O 1
ATOM 1629 N N . THR A 1 217 ? -5.246 12.578 -11.266 1 66.31 217 THR A N 1
ATOM 1630 C CA . THR A 1 217 ? -6.41 12.031 -11.953 1 66.31 217 THR A CA 1
ATOM 1631 C C . THR A 1 217 ? -7.5 11.641 -10.953 1 66.31 217 THR A C 1
ATOM 1633 O O . THR A 1 217 ? -8.688 11.711 -11.266 1 66.31 217 THR A O 1
ATOM 1636 N N . SER A 1 218 ? -7.086 11.305 -9.797 1 58 218 SER A N 1
ATOM 1637 C CA . SER A 1 218 ? -8.039 10.891 -8.766 1 58 218 SER A CA 1
ATOM 1638 C C . SER A 1 218 ? -8.656 12.102 -8.07 1 58 218 SER A C 1
ATOM 1640 O O . SER A 1 218 ? -9.812 12.062 -7.648 1 58 218 SER A O 1
ATOM 1642 N N . SER A 1 219 ? -7.797 13.148 -7.625 1 52.06 219 SER A N 1
ATOM 1643 C CA . SER A 1 219 ? -8.25 14.344 -6.918 1 52.06 219 SER A CA 1
ATOM 1644 C C . SER A 1 219 ? -9.234 15.141 -7.762 1 52.06 219 SER A C 1
ATOM 1646 O O . SER A 1 219 ? -9.875 16.078 -7.266 1 52.06 219 SER A O 1
ATOM 1648 N N . SER A 1 220 ? -9.227 15.188 -9.008 1 44.75 220 SER A N 1
ATOM 1649 C CA . SER A 1 220 ? -10.266 15.891 -9.742 1 44.75 220 SER A CA 1
ATOM 1650 C C . SER A 1 220 ? -11.648 15.586 -9.18 1 44.75 220 SER A C 1
ATOM 1652 O O . SER A 1 220 ? -12.633 16.219 -9.547 1 44.75 220 SER A O 1
ATOM 1654 N N . ILE A 1 221 ? -11.766 14.773 -8.281 1 35.84 221 ILE A N 1
ATOM 1655 C CA . ILE A 1 221 ? -13.102 14.391 -7.828 1 35.84 221 ILE A CA 1
ATOM 1656 C C . ILE A 1 221 ? -13.492 15.25 -6.625 1 35.84 221 ILE A C 1
ATOM 1658 O O . ILE A 1 221 ? -14.68 15.43 -6.352 1 35.84 221 ILE A O 1
ATOM 1662 N N . SER A 1 222 ? -12.625 15.578 -5.609 1 37.25 222 SER A N 1
ATOM 1663 C CA . SER A 1 222 ? -13.219 16.094 -4.383 1 37.25 222 SER A CA 1
ATOM 1664 C C . SER A 1 222 ? -13.445 17.609 -4.473 1 37.25 222 SER A C 1
ATOM 1666 O O . SER A 1 222 ? -13.688 18.266 -3.459 1 37.25 222 SER A O 1
ATOM 1668 N N . ALA A 1 223 ? -13.352 18.344 -5.598 1 35.62 223 ALA A N 1
ATOM 1669 C CA . ALA A 1 223 ? -13.742 19.734 -5.441 1 35.62 223 ALA A CA 1
ATOM 1670 C C . ALA A 1 223 ? -15.227 19.859 -5.098 1 35.62 223 ALA A C 1
ATOM 1672 O O . ALA A 1 223 ? -16.078 19.312 -5.805 1 35.62 223 ALA A O 1
ATOM 1673 N N . PRO A 1 224 ? -15.57 20.203 -3.896 1 29.42 224 PRO A N 1
ATOM 1674 C CA . PRO A 1 224 ? -16.969 20.594 -3.707 1 29.42 224 PRO A CA 1
ATOM 1675 C C . PRO A 1 224 ? -17.438 21.594 -4.758 1 29.42 224 PRO A C 1
ATOM 1677 O O . PRO A 1 224 ? -16.672 22.469 -5.184 1 29.42 224 PRO A O 1
ATOM 1680 N N . GLN A 1 225 ? -18.281 21.172 -5.648 1 27.95 225 GLN A N 1
ATOM 1681 C CA . GLN A 1 225 ? -19.047 22.203 -6.336 1 27.95 225 GLN A CA 1
ATOM 1682 C C . GLN A 1 225 ? -19.672 23.172 -5.34 1 27.95 225 GLN A C 1
ATOM 1684 O O . GLN A 1 225 ? -20.5 22.781 -4.512 1 27.95 225 GLN A O 1
ATOM 1689 N N . VAL A 1 226 ? -19 24.203 -4.871 1 26.02 226 VAL A N 1
ATOM 1690 C CA . VAL A 1 226 ? -19.734 25.328 -4.297 1 26.02 226 VAL A CA 1
ATOM 1691 C C . VAL A 1 226 ? -20.797 25.812 -5.277 1 26.02 226 VAL A C 1
ATOM 1693 O O . VAL A 1 226 ? -20.469 26.266 -6.379 1 26.02 226 VAL A O 1
ATOM 1696 N N . SER A 1 227 ? -21.953 25.297 -5.277 1 24.48 227 SER A N 1
ATOM 1697 C CA . SER A 1 227 ? -23.078 26.062 -5.801 1 24.48 227 SER A CA 1
ATOM 1698 C C . SER A 1 227 ? -23.078 27.484 -5.25 1 24.48 227 SER A C 1
ATOM 1700 O O . SER A 1 227 ? -23.125 27.672 -4.031 1 24.48 227 SER A O 1
ATOM 1702 N N . GLY A 1 228 ? -22.562 28.359 -6.008 1 20.78 228 GLY A N 1
ATOM 1703 C CA . GLY A 1 228 ? -23.125 29.703 -5.965 1 20.78 228 GLY A CA 1
ATOM 1704 C C . GLY A 1 228 ? -24.625 29.719 -6.223 1 20.78 228 GLY A C 1
ATOM 1705 O O . GLY A 1 228 ? -25.156 28.812 -6.871 1 20.78 228 GLY A O 1
ATOM 1706 N N . MET B 1 1 ? 32.719 9.328 -4.078 1 37.53 1 MET B N 1
ATOM 1707 C CA . MET B 1 1 ? 31.281 9.492 -4.309 1 37.53 1 MET B CA 1
ATOM 1708 C C . MET B 1 1 ? 30.469 8.492 -3.48 1 37.53 1 MET B C 1
ATOM 1710 O O . MET B 1 1 ? 30.656 7.285 -3.613 1 37.53 1 MET B O 1
ATOM 1714 N N . THR B 1 2 ? 30.234 8.742 -2.264 1 51.62 2 THR B N 1
ATOM 1715 C CA . THR B 1 2 ? 29.844 7.762 -1.255 1 51.62 2 THR B CA 1
ATOM 1716 C C . THR B 1 2 ? 28.609 6.973 -1.711 1 51.62 2 THR B C 1
ATOM 1718 O O . THR B 1 2 ? 27.594 7.559 -2.1 1 51.62 2 THR B O 1
ATOM 1721 N N . GLN B 1 3 ? 28.844 5.816 -2.381 1 69.31 3 GLN B N 1
ATOM 1722 C CA . GLN B 1 3 ? 27.859 4.949 -3.018 1 69.31 3 GLN B CA 1
ATOM 1723 C C . GLN B 1 3 ? 26.688 4.676 -2.09 1 69.31 3 GLN B C 1
ATOM 1725 O O . GLN B 1 3 ? 26.859 4.457 -0.89 1 69.31 3 GLN B O 1
ATOM 1730 N N . MET B 1 4 ? 25.5 5.023 -2.455 1 82.56 4 MET B N 1
ATOM 1731 C CA . MET B 1 4 ? 24.281 4.828 -1.667 1 82.56 4 MET B CA 1
ATOM 1732 C C . MET B 1 4 ? 24.141 3.369 -1.248 1 82.56 4 MET B C 1
ATOM 1734 O O . MET B 1 4 ? 24.125 2.475 -2.094 1 82.56 4 MET B O 1
ATOM 1738 N N . THR B 1 5 ? 24.312 3.088 0.103 1 94.38 5 THR B N 1
ATOM 1739 C CA . THR B 1 5 ? 24.156 1.736 0.626 1 94.38 5 THR B CA 1
ATOM 1740 C C . THR B 1 5 ? 22.672 1.334 0.645 1 94.38 5 THR B C 1
ATOM 1742 O O . THR B 1 5 ? 21.828 2.104 1.093 1 94.38 5 THR B O 1
ATOM 1745 N N . THR B 1 6 ? 22.453 0.087 0.079 1 96.56 6 THR B N 1
ATOM 1746 C CA . THR B 1 6 ? 21.062 -0.324 -0.112 1 96.56 6 THR B CA 1
ATOM 1747 C C . THR B 1 6 ? 20.812 -1.694 0.512 1 96.56 6 THR B C 1
ATOM 1749 O O . THR B 1 6 ? 21.578 -2.635 0.282 1 96.56 6 THR B O 1
ATOM 1752 N N . LEU B 1 7 ? 19.828 -1.762 1.354 1 97.94 7 LEU B N 1
ATOM 1753 C CA . LEU B 1 7 ? 19.266 -3.014 1.852 1 97.94 7 LEU B CA 1
ATOM 1754 C C . LEU B 1 7 ? 18.047 -3.436 1.026 1 97.94 7 LEU B C 1
ATOM 1756 O O . LEU B 1 7 ? 17.141 -2.639 0.81 1 97.94 7 LEU B O 1
ATOM 1760 N N . GLN B 1 8 ? 18.031 -4.664 0.507 1 98.19 8 GLN B N 1
ATOM 1761 C CA . GLN B 1 8 ? 16.844 -5.184 -0.146 1 98.19 8 GLN B CA 1
ATOM 1762 C C . GLN B 1 8 ? 16.156 -6.246 0.712 1 98.19 8 GLN B C 1
ATOM 1764 O O . GLN B 1 8 ? 16.828 -7.156 1.216 1 98.19 8 GLN B O 1
ATOM 1769 N N . ILE B 1 9 ? 14.953 -6.051 0.946 1 98.5 9 ILE B N 1
ATOM 1770 C CA . ILE B 1 9 ? 14.102 -7.07 1.555 1 98.5 9 ILE B CA 1
ATOM 1771 C C . ILE B 1 9 ? 13.242 -7.734 0.48 1 98.5 9 ILE B C 1
ATOM 1773 O O . ILE B 1 9 ? 12.5 -7.059 -0.239 1 98.5 9 ILE B O 1
ATOM 1777 N N . ALA B 1 10 ? 13.328 -9.062 0.363 1 98.62 10 ALA B N 1
ATOM 1778 C CA . ALA B 1 10 ? 12.633 -9.766 -0.711 1 98.62 10 ALA B CA 1
ATOM 1779 C C . ALA B 1 10 ? 11.75 -10.875 -0.155 1 98.62 10 ALA B C 1
ATOM 1781 O O . ALA B 1 10 ? 12.164 -11.625 0.734 1 98.62 10 ALA B O 1
ATOM 1782 N N . THR B 1 11 ? 10.523 -10.914 -0.636 1 98.5 11 THR B N 1
ATOM 1783 C CA . THR B 1 11 ? 9.711 -12.094 -0.358 1 98.5 11 THR B CA 1
ATOM 1784 C C . THR B 1 11 ? 10.266 -13.312 -1.086 1 98.5 11 THR B C 1
ATOM 1786 O O . THR B 1 11 ? 10.836 -13.188 -2.172 1 98.5 11 THR B O 1
ATOM 1789 N N . PHE B 1 12 ? 10.109 -14.508 -0.508 1 98.44 12 PHE B N 1
ATOM 1790 C CA . PHE B 1 12 ? 10.688 -15.727 -1.057 1 98.44 12 PHE B CA 1
ATOM 1791 C C . PHE B 1 12 ? 9.672 -16.859 -1.056 1 98.44 12 PHE B C 1
ATOM 1793 O O . PHE B 1 12 ? 8.898 -17.016 -0.102 1 98.44 12 PHE B O 1
ATOM 1800 N N . GLY B 1 13 ? 9.641 -17.562 -2.086 1 96.44 13 GLY B N 1
ATOM 1801 C CA . GLY B 1 13 ? 8.828 -18.75 -2.236 1 96.44 13 GLY B CA 1
ATOM 1802 C C . GLY B 1 13 ? 9.555 -19.875 -2.969 1 96.44 13 GLY B C 1
ATOM 1803 O O . GLY B 1 13 ? 10.703 -19.703 -3.381 1 96.44 13 GLY B O 1
ATOM 1804 N N . SER B 1 14 ? 8.805 -20.969 -3.137 1 91.19 14 SER B N 1
ATOM 1805 C CA . SER B 1 14 ? 9.406 -22.172 -3.717 1 91.19 14 SER B CA 1
ATOM 1806 C C . SER B 1 14 ? 9.695 -21.984 -5.203 1 91.19 14 SER B C 1
ATOM 1808 O O . SER B 1 14 ? 10.539 -22.688 -5.77 1 91.19 14 SER B O 1
ATOM 1810 N N . GLU B 1 15 ? 9.008 -21.062 -5.77 1 89.75 15 GLU B N 1
ATOM 1811 C CA . GLU B 1 15 ? 9.203 -20.766 -7.184 1 89.75 15 GLU B CA 1
ATOM 1812 C C . GLU B 1 15 ? 9.406 -19.266 -7.402 1 89.75 15 GLU B C 1
ATOM 1814 O O . GLU B 1 15 ? 9.102 -18.453 -6.523 1 89.75 15 GLU B O 1
ATOM 1819 N N . GLY B 1 16 ? 10.031 -18.969 -8.508 1 89.81 16 GLY B N 1
ATOM 1820 C CA . GLY B 1 16 ? 10.109 -17.578 -8.906 1 89.81 16 GLY B CA 1
ATOM 1821 C C . GLY B 1 16 ? 11.375 -16.891 -8.43 1 89.81 16 GLY B C 1
ATOM 1822 O O . GLY B 1 16 ? 11.422 -15.664 -8.32 1 89.81 16 GLY B O 1
ATOM 1823 N N . GLN B 1 17 ? 12.445 -17.641 -8.141 1 94.94 17 GLN B N 1
ATOM 1824 C CA . GLN B 1 17 ? 13.68 -17.062 -7.609 1 94.94 17 GLN B CA 1
ATOM 1825 C C . GLN B 1 17 ? 14.375 -16.188 -8.648 1 94.94 17 GLN B C 1
ATOM 1827 O O . GLN B 1 17 ? 15.195 -15.344 -8.297 1 94.94 17 GLN B O 1
ATOM 1832 N N . GLU B 1 18 ? 13.961 -16.484 -9.914 1 95.06 18 GLU B N 1
ATOM 1833 C CA . GLU B 1 18 ? 14.5 -15.641 -10.977 1 95.06 18 GLU B CA 1
ATOM 1834 C C . GLU B 1 18 ? 14.141 -14.172 -10.766 1 95.06 18 GLU B C 1
ATOM 1836 O O . GLU B 1 18 ? 14.891 -13.281 -11.156 1 95.06 18 GLU B O 1
ATOM 1841 N N . GLY B 1 19 ? 12.984 -13.969 -10.164 1 96.06 19 GLY B N 1
ATOM 1842 C CA . GLY B 1 19 ? 12.57 -12.602 -9.867 1 96.06 19 GLY B CA 1
ATOM 1843 C C . GLY B 1 19 ? 13.492 -11.906 -8.883 1 96.06 19 GLY B C 1
ATOM 1844 O O . GLY B 1 19 ? 13.75 -10.703 -9.016 1 96.06 19 GLY B O 1
ATOM 1845 N N . ILE B 1 20 ? 13.992 -12.602 -7.91 1 97.38 20 ILE B N 1
ATOM 1846 C CA . ILE B 1 20 ? 14.938 -12.039 -6.945 1 97.38 20 ILE B CA 1
ATOM 1847 C C . ILE B 1 20 ? 16.266 -11.75 -7.637 1 97.38 20 ILE B C 1
ATOM 1849 O O . ILE B 1 20 ? 16.828 -10.664 -7.469 1 97.38 20 ILE B O 1
ATOM 1853 N N . ALA B 1 21 ? 16.719 -12.695 -8.469 1 95.75 21 ALA B N 1
ATOM 1854 C CA . ALA B 1 21 ? 17.969 -12.508 -9.211 1 95.75 21 ALA B CA 1
ATOM 1855 C C . ALA B 1 21 ? 17.875 -11.289 -10.133 1 95.75 21 ALA B C 1
ATOM 1857 O O . ALA B 1 21 ? 18.812 -10.492 -10.211 1 95.75 21 ALA B O 1
ATOM 1858 N N . ALA B 1 22 ? 16.75 -11.234 -10.828 1 96.5 22 ALA B N 1
ATOM 1859 C CA . ALA B 1 22 ? 16.547 -10.078 -11.703 1 96.5 22 ALA B CA 1
ATOM 1860 C C . ALA B 1 22 ? 16.562 -8.773 -10.914 1 96.5 22 ALA B C 1
ATOM 1862 O O . ALA B 1 22 ? 17.094 -7.766 -11.383 1 96.5 22 ALA B O 1
ATOM 1863 N N . GLY B 1 23 ? 15.961 -8.758 -9.688 1 96.12 23 GLY B N 1
ATOM 1864 C CA . GLY B 1 23 ? 15.992 -7.586 -8.82 1 96.12 23 GLY B CA 1
ATOM 1865 C C . GLY B 1 23 ? 17.406 -7.172 -8.43 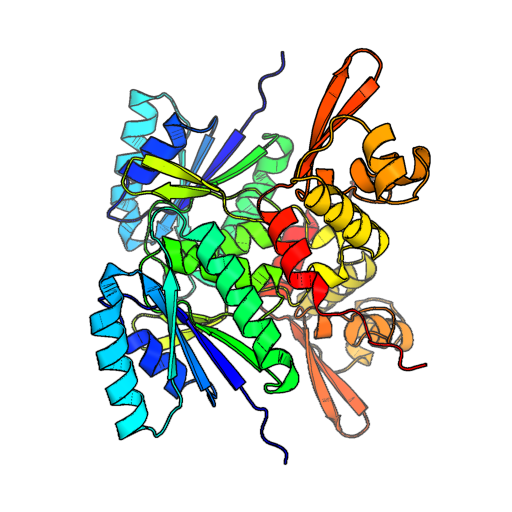1 96.12 23 GLY B C 1
ATOM 1866 O O . GLY B 1 23 ? 17.734 -5.984 -8.453 1 96.12 23 GLY B O 1
ATOM 1867 N N . ILE B 1 24 ? 18.219 -8.125 -8.133 1 95.81 24 ILE B N 1
ATOM 1868 C CA . ILE B 1 24 ? 19.609 -7.887 -7.758 1 95.81 24 ILE B CA 1
ATOM 1869 C C . ILE B 1 24 ? 20.359 -7.273 -8.938 1 95.81 24 ILE B C 1
ATOM 1871 O O . ILE B 1 24 ? 21.203 -6.391 -8.742 1 95.81 24 ILE B O 1
ATOM 1875 N N . ARG B 1 25 ? 19.984 -7.688 -10.156 1 94.62 25 ARG B N 1
ATOM 1876 C CA . ARG B 1 25 ? 20.672 -7.211 -11.352 1 94.62 25 ARG B CA 1
ATOM 1877 C C . ARG B 1 25 ? 20.25 -5.781 -11.68 1 94.62 25 ARG B C 1
ATOM 1879 O O . ARG B 1 25 ? 21.031 -5.02 -12.258 1 94.62 25 ARG B O 1
ATOM 1886 N N . ASN B 1 26 ? 19.094 -5.457 -11.352 1 95.69 26 ASN B N 1
ATOM 1887 C CA . ASN B 1 26 ? 18.516 -4.203 -11.828 1 95.69 26 ASN B CA 1
ATOM 1888 C C . ASN B 1 26 ? 18.656 -3.096 -10.789 1 95.69 26 ASN B C 1
ATOM 1890 O O . ASN B 1 26 ? 18.5 -1.915 -11.109 1 95.69 26 ASN B O 1
ATOM 1894 N N . PHE B 1 27 ? 18.812 -3.475 -9.484 1 94.81 27 PHE B N 1
ATOM 1895 C CA . PHE B 1 27 ? 18.891 -2.498 -8.398 1 94.81 27 PHE B CA 1
ATOM 1896 C C . PHE B 1 27 ? 20.094 -2.756 -7.516 1 94.81 27 PHE B C 1
ATOM 1898 O O . PHE B 1 27 ? 20.531 -3.9 -7.371 1 94.81 27 PHE B O 1
ATOM 1905 N N . PRO B 1 28 ? 20.641 -1.685 -6.914 1 92.88 28 PRO B N 1
ATOM 1906 C CA . PRO B 1 28 ? 21.734 -1.895 -5.961 1 92.88 28 PRO B CA 1
ATOM 1907 C C . PRO B 1 28 ? 21.312 -2.732 -4.754 1 92.88 28 PRO B C 1
ATOM 1909 O O . PRO B 1 28 ? 20.188 -2.6 -4.27 1 92.88 28 PRO B O 1
ATOM 1912 N N . VAL B 1 29 ? 22.25 -3.557 -4.336 1 96.31 29 VAL B N 1
ATOM 1913 C CA . VAL B 1 29 ? 21.984 -4.375 -3.156 1 96.31 29 VAL B CA 1
ATOM 1914 C C . VAL B 1 29 ? 23.297 -4.641 -2.422 1 96.31 29 VAL B C 1
ATOM 1916 O O . VAL B 1 29 ? 24.266 -5.152 -3.01 1 96.31 29 VAL B O 1
ATOM 1919 N N . HIS B 1 30 ? 23.344 -4.234 -1.253 1 96.88 30 HIS B N 1
ATOM 1920 C CA . HIS B 1 30 ? 24.516 -4.438 -0.417 1 96.88 30 HIS B CA 1
ATOM 1921 C C . HIS B 1 30 ? 24.266 -5.5 0.649 1 96.88 30 HIS B C 1
ATOM 1923 O O . HIS B 1 30 ? 25.203 -6.086 1.189 1 96.88 30 HIS B O 1
ATOM 1929 N N . LYS B 1 31 ? 23.078 -5.695 1.004 1 97.5 31 LYS B N 1
ATOM 1930 C CA . LYS B 1 31 ? 22.594 -6.762 1.869 1 97.5 31 LYS B CA 1
ATOM 1931 C C . LYS B 1 31 ? 21.172 -7.188 1.475 1 97.5 31 LYS B C 1
ATOM 1933 O O . LYS B 1 31 ? 20.344 -6.348 1.101 1 97.5 31 LYS B O 1
ATOM 1938 N N . LEU B 1 32 ? 20.938 -8.492 1.568 1 98.31 32 LEU B N 1
ATOM 1939 C CA . LEU B 1 32 ? 19.625 -9.047 1.204 1 98.31 32 LEU B CA 1
ATOM 1940 C C . LEU B 1 32 ? 18.984 -9.758 2.391 1 98.31 32 LEU B C 1
ATOM 1942 O O . LEU B 1 32 ? 19.656 -10.508 3.104 1 98.31 32 LEU B O 1
ATOM 1946 N N . VAL B 1 33 ? 17.781 -9.469 2.635 1 98.62 33 VAL B N 1
ATOM 1947 C CA . VAL B 1 33 ? 17 -10.227 3.596 1 98.62 33 VAL B CA 1
ATOM 1948 C C . VAL B 1 33 ? 15.852 -10.938 2.877 1 98.62 33 VAL B C 1
ATOM 1950 O O . VAL B 1 33 ? 15.07 -10.305 2.162 1 98.62 33 VAL B O 1
ATOM 1953 N N . LEU B 1 34 ? 15.758 -12.227 3.076 1 98.62 34 LEU B N 1
ATOM 1954 C CA . LEU B 1 34 ? 14.664 -13.016 2.523 1 98.62 34 LEU B CA 1
ATOM 1955 C C . LEU B 1 34 ? 13.594 -13.281 3.578 1 98.62 34 LEU B C 1
ATOM 1957 O O . LEU B 1 34 ? 13.898 -13.766 4.672 1 98.62 34 LEU B O 1
ATOM 1961 N N . ILE B 1 35 ? 12.414 -12.93 3.268 1 98.5 35 ILE B N 1
ATOM 1962 C CA . ILE B 1 35 ? 11.281 -13.281 4.117 1 98.5 35 ILE B CA 1
ATOM 1963 C C . ILE B 1 35 ? 10.523 -14.461 3.514 1 98.5 35 ILE B C 1
ATOM 1965 O O . ILE B 1 35 ? 10.094 -14.406 2.359 1 98.5 35 ILE B O 1
ATOM 1969 N N . CYS B 1 36 ? 10.32 -15.547 4.27 1 98.06 36 CYS B N 1
ATOM 1970 C CA . CYS B 1 36 ? 9.68 -16.734 3.713 1 98.06 36 CYS B CA 1
ATOM 1971 C C . CYS B 1 36 ? 8.914 -17.5 4.785 1 98.06 36 CYS B C 1
ATOM 1973 O O . CYS B 1 36 ? 9.094 -17.25 5.98 1 98.06 36 CYS B O 1
ATOM 1975 N N . TYR B 1 37 ? 8.039 -18.328 4.285 1 97.12 37 TYR B N 1
ATOM 1976 C CA . TYR B 1 37 ? 7.363 -19.25 5.191 1 97.12 37 TYR B CA 1
ATOM 1977 C C . TYR B 1 37 ? 8.328 -20.297 5.723 1 97.12 37 TYR B C 1
ATOM 1979 O O . TYR B 1 37 ? 9.352 -20.578 5.094 1 97.12 37 TYR B O 1
ATOM 1987 N N . SER B 1 38 ? 7.891 -20.906 6.867 1 95.19 38 SER B N 1
ATOM 1988 C CA . SER B 1 38 ? 8.695 -21.969 7.445 1 95.19 38 SER B CA 1
ATOM 1989 C C . SER B 1 38 ? 8.875 -23.125 6.457 1 95.19 38 SER B C 1
ATOM 1991 O O . SER B 1 38 ? 9.93 -23.75 6.418 1 95.19 38 SER B O 1
ATOM 1993 N N . SER B 1 39 ? 7.859 -23.359 5.641 1 94.88 39 SER B N 1
ATOM 1994 C CA . SER B 1 39 ? 7.879 -24.453 4.676 1 94.88 39 SER B CA 1
ATOM 1995 C C . SER B 1 39 ? 8.922 -24.203 3.588 1 94.88 39 SER B C 1
ATOM 1997 O O . SER B 1 39 ? 9.344 -25.141 2.91 1 94.88 39 SER B O 1
ATOM 1999 N N . ASP B 1 40 ? 9.367 -22.953 3.408 1 96.81 40 ASP B N 1
ATOM 2000 C CA . ASP B 1 40 ? 10.289 -22.625 2.322 1 96.81 40 ASP B CA 1
ATOM 2001 C C . ASP B 1 40 ? 11.688 -22.344 2.855 1 96.81 40 ASP B C 1
ATOM 2003 O O . ASP B 1 40 ? 12.57 -21.906 2.111 1 96.81 40 ASP B O 1
ATOM 2007 N N . LYS B 1 41 ? 11.914 -22.562 4.129 1 97.19 41 LYS B N 1
ATOM 2008 C CA . LYS B 1 41 ? 13.164 -22.156 4.777 1 97.19 41 LYS B CA 1
ATOM 2009 C C . LYS B 1 41 ? 14.352 -22.891 4.16 1 97.19 41 LYS B C 1
ATOM 2011 O O . LYS B 1 41 ? 15.391 -22.281 3.902 1 97.19 41 LYS B O 1
ATOM 2016 N N . GLN B 1 42 ? 14.227 -24.156 3.947 1 97.25 42 GLN B N 1
ATOM 2017 C CA . GLN B 1 42 ? 15.336 -24.938 3.4 1 97.25 42 GLN B CA 1
ATOM 2018 C C . GLN B 1 42 ? 15.742 -24.422 2.023 1 97.25 42 GLN B C 1
ATOM 2020 O O . GLN B 1 42 ? 16.938 -24.25 1.745 1 97.25 42 GLN B O 1
ATOM 2025 N N . LYS B 1 43 ? 14.797 -24.25 1.186 1 97.44 43 LYS B N 1
ATOM 2026 C CA . LYS B 1 43 ? 15.062 -23.719 -0.149 1 97.44 43 LYS B CA 1
ATOM 2027 C C . LYS B 1 43 ? 15.672 -22.328 -0.075 1 97.44 43 LYS B C 1
ATOM 2029 O O . LYS B 1 43 ? 16.547 -21.984 -0.871 1 97.44 43 LYS B O 1
ATOM 2034 N N . ALA B 1 44 ? 15.203 -21.469 0.864 1 97.94 44 ALA B N 1
ATOM 2035 C CA . ALA B 1 44 ? 15.758 -20.141 1.064 1 97.94 44 ALA B CA 1
ATOM 2036 C C . ALA B 1 44 ? 17.219 -20.203 1.481 1 97.94 44 ALA B C 1
ATOM 2038 O O . ALA B 1 44 ? 18.047 -19.406 1.012 1 97.94 44 ALA B O 1
ATOM 2039 N N . ASP B 1 45 ? 17.547 -21.172 2.34 1 97.81 45 ASP B N 1
ATOM 2040 C CA . ASP B 1 45 ? 18.922 -21.359 2.777 1 97.81 45 ASP B CA 1
ATOM 2041 C C . ASP B 1 45 ? 19.828 -21.734 1.604 1 97.81 45 ASP B C 1
ATOM 2043 O O . ASP B 1 45 ? 20.922 -21.203 1.471 1 97.81 45 ASP B O 1
ATOM 2047 N N . GLU B 1 46 ? 19.281 -22.594 0.798 1 97.25 46 GLU B N 1
ATOM 2048 C CA . GLU B 1 46 ? 20.047 -23.016 -0.371 1 97.25 46 GLU B CA 1
ATOM 2049 C C . GLU B 1 46 ? 20.281 -21.859 -1.325 1 97.25 46 GLU B C 1
ATOM 2051 O O . GLU B 1 46 ? 21.406 -21.656 -1.812 1 97.25 46 GLU B O 1
ATOM 2056 N N . PHE B 1 47 ? 19.25 -21.172 -1.552 1 97.25 47 PHE B N 1
ATOM 2057 C CA . PHE B 1 47 ? 19.328 -20 -2.424 1 97.25 47 PHE B CA 1
ATOM 2058 C C . PHE B 1 47 ? 20.312 -18.984 -1.864 1 97.25 47 PHE B C 1
ATOM 2060 O O . PHE B 1 47 ? 21.125 -18.422 -2.604 1 97.25 47 PHE B O 1
ATOM 2067 N N . SER B 1 48 ? 20.25 -18.703 -0.574 1 97.12 48 SER B N 1
ATOM 2068 C CA . SER B 1 48 ? 21.125 -17.75 0.115 1 97.12 48 SER B CA 1
ATOM 2069 C C . SER B 1 48 ? 22.594 -18.172 -0.013 1 97.12 48 SER B C 1
ATOM 2071 O O . SER B 1 48 ? 23.469 -17.328 -0.225 1 97.12 48 SER B O 1
ATOM 2073 N N . ARG B 1 49 ? 22.875 -19.438 0.132 1 96.56 49 ARG B N 1
ATOM 2074 C CA . ARG B 1 49 ? 24.234 -19.938 0.015 1 96.56 49 ARG B CA 1
ATOM 2075 C C . ARG B 1 49 ? 24.797 -19.688 -1.38 1 96.56 49 ARG B C 1
ATOM 2077 O O . ARG B 1 49 ? 25.953 -19.266 -1.524 1 96.56 49 ARG B O 1
ATOM 2084 N N . LYS B 1 50 ? 23.969 -19.922 -2.332 1 95.19 50 LYS B N 1
ATOM 2085 C CA . LYS B 1 50 ? 24.391 -19.672 -3.707 1 95.19 50 LYS B CA 1
ATOM 2086 C C . LYS B 1 50 ? 24.734 -18.188 -3.916 1 95.19 50 LYS B C 1
ATOM 2088 O O . LYS B 1 50 ? 25.75 -17.875 -4.531 1 95.19 50 LYS B O 1
ATOM 2093 N N . LEU B 1 51 ? 23.922 -17.312 -3.395 1 95.5 51 LEU B N 1
ATOM 2094 C CA . LEU B 1 51 ? 24.141 -15.875 -3.551 1 95.5 51 LEU B CA 1
ATOM 2095 C C . LEU B 1 51 ? 25.406 -15.438 -2.824 1 95.5 51 LEU B C 1
ATOM 2097 O O . LEU B 1 51 ? 26.188 -14.633 -3.348 1 95.5 51 LEU B O 1
ATOM 2101 N N . ARG B 1 52 ? 25.656 -16 -1.663 1 95.62 52 ARG B N 1
ATOM 2102 C CA . ARG B 1 52 ? 26.844 -15.688 -0.891 1 95.62 52 ARG B CA 1
ATOM 2103 C C . ARG B 1 52 ? 28.109 -16.141 -1.621 1 95.62 52 ARG B C 1
ATOM 2105 O O . ARG B 1 52 ? 29.094 -15.398 -1.682 1 95.62 52 ARG B O 1
ATOM 2112 N N . THR B 1 53 ? 28 -17.25 -2.207 1 94.81 53 THR B N 1
ATOM 2113 C CA . THR B 1 53 ? 29.172 -17.844 -2.846 1 94.81 53 THR B CA 1
ATOM 2114 C C . THR B 1 53 ? 29.469 -17.172 -4.18 1 94.81 53 THR B C 1
ATOM 2116 O O . THR B 1 53 ? 30.625 -16.844 -4.473 1 94.81 53 THR B O 1
ATOM 2119 N N . VAL B 1 54 ? 28.438 -16.922 -4.887 1 92.5 54 VAL B N 1
ATOM 2120 C CA . VAL B 1 54 ? 28.609 -16.438 -6.254 1 92.5 54 VAL B CA 1
ATOM 2121 C C . VAL B 1 54 ? 28.781 -14.922 -6.254 1 92.5 54 VAL B C 1
ATOM 2123 O O . VAL B 1 54 ? 29.609 -14.383 -6.996 1 92.5 54 VAL B O 1
ATOM 2126 N N . LEU B 1 55 ? 28.062 -14.219 -5.402 1 92.69 55 LEU B N 1
ATOM 2127 C CA . LEU B 1 55 ? 28.062 -12.766 -5.465 1 92.69 55 LEU B CA 1
ATOM 2128 C C . LEU B 1 55 ? 28.734 -12.164 -4.234 1 92.69 55 LEU B C 1
ATOM 2130 O O . LEU B 1 55 ? 28.953 -10.953 -4.172 1 92.69 55 LEU B O 1
ATOM 2134 N N . GLY B 1 56 ? 29.047 -12.977 -3.279 1 93.12 56 GLY B N 1
ATOM 2135 C CA . GLY B 1 56 ? 29.594 -12.438 -2.041 1 93.12 56 GLY B CA 1
ATOM 2136 C C . GLY B 1 56 ? 28.625 -11.539 -1.301 1 93.12 56 GLY B C 1
ATOM 2137 O O . GLY B 1 56 ? 29.031 -10.609 -0.61 1 93.12 56 GLY B O 1
ATOM 2138 N N . MET B 1 57 ? 27.344 -11.773 -1.472 1 93.19 57 MET B N 1
ATOM 2139 C CA . MET B 1 57 ? 26.281 -10.93 -0.922 1 93.19 57 MET B CA 1
ATOM 2140 C C . MET B 1 57 ? 25.812 -11.461 0.428 1 93.19 57 MET B C 1
ATOM 2142 O O . MET B 1 57 ? 25.438 -12.633 0.546 1 93.19 57 MET B O 1
ATOM 2146 N N . PRO B 1 58 ? 25.938 -10.609 1.49 1 96.31 58 PRO B N 1
ATOM 2147 C CA . PRO B 1 58 ? 25.328 -11.039 2.75 1 96.31 58 PRO B CA 1
ATOM 2148 C C . PRO B 1 58 ? 23.812 -11.242 2.635 1 96.31 58 PRO B C 1
ATOM 2150 O O . PRO B 1 58 ? 23.125 -10.383 2.086 1 96.31 58 PRO B O 1
ATOM 2153 N N . VAL B 1 59 ? 23.359 -12.375 3.135 1 98.06 59 VAL B N 1
ATOM 2154 C CA . VAL B 1 59 ? 21.938 -12.695 3.064 1 98.06 59 VAL B CA 1
ATOM 2155 C C . VAL B 1 59 ? 21.438 -13.164 4.43 1 98.06 59 VAL B C 1
ATOM 2157 O O . VAL B 1 59 ? 22.094 -13.977 5.086 1 98.06 59 VAL B O 1
ATOM 2160 N N . MET B 1 60 ? 20.406 -12.633 4.859 1 97.81 60 MET B N 1
ATOM 2161 C CA . MET B 1 60 ? 19.703 -13.07 6.059 1 97.81 60 MET B CA 1
ATOM 2162 C C . MET B 1 60 ? 18.328 -13.641 5.707 1 97.81 60 MET B C 1
ATOM 2164 O O . MET B 1 60 ? 17.703 -13.211 4.734 1 97.81 60 MET B O 1
ATOM 2168 N N . ILE B 1 61 ? 17.922 -14.594 6.512 1 98.38 61 ILE B N 1
ATOM 2169 C CA . ILE B 1 61 ? 16.609 -15.195 6.293 1 98.38 61 ILE B CA 1
ATOM 2170 C C . ILE B 1 61 ? 15.711 -14.914 7.492 1 98.38 61 ILE B C 1
ATOM 2172 O O . ILE B 1 61 ? 16.109 -15.125 8.641 1 98.38 61 ILE B O 1
ATOM 2176 N N . SER B 1 62 ? 14.586 -14.445 7.199 1 98 62 SER B N 1
ATOM 2177 C CA . SER B 1 62 ? 13.547 -14.211 8.203 1 98 62 SER B CA 1
ATOM 2178 C C . SER B 1 62 ? 12.32 -15.078 7.93 1 98 62 SER B C 1
ATOM 2180 O O . SER B 1 62 ? 11.711 -14.992 6.863 1 98 62 SER B O 1
ATOM 2182 N N . VAL B 1 63 ? 11.906 -15.867 8.938 1 97.69 63 VAL B N 1
ATOM 2183 C CA . VAL B 1 63 ? 10.828 -16.828 8.758 1 97.69 63 VAL B CA 1
ATOM 2184 C C . VAL B 1 63 ? 9.547 -16.297 9.398 1 97.69 63 VAL B C 1
ATOM 2186 O O . VAL B 1 63 ? 9.586 -15.734 10.492 1 97.69 63 VAL B O 1
ATOM 2189 N N . ILE B 1 64 ? 8.453 -16.531 8.672 1 96.31 64 ILE B N 1
ATOM 2190 C CA . ILE B 1 64 ? 7.156 -16.125 9.195 1 96.31 64 ILE B CA 1
ATOM 2191 C C . ILE B 1 64 ? 6.184 -17.297 9.141 1 96.31 64 ILE B C 1
ATOM 2193 O O . ILE B 1 64 ? 6.426 -18.281 8.43 1 96.31 64 ILE B O 1
ATOM 2197 N N . ALA B 1 65 ? 5.09 -17.125 9.898 1 92.62 65 ALA B N 1
ATOM 2198 C CA . ALA B 1 65 ? 4.039 -18.141 9.914 1 92.62 65 ALA B CA 1
ATOM 2199 C C . ALA B 1 65 ? 2.941 -17.812 8.906 1 92.62 65 ALA B C 1
ATOM 2201 O O . ALA B 1 65 ? 2.484 -16.656 8.828 1 92.62 65 ALA B O 1
ATOM 2202 N N . ARG B 1 66 ? 2.488 -18.828 8.203 1 91.81 66 ARG B N 1
ATOM 2203 C CA . ARG B 1 66 ? 1.48 -18.641 7.164 1 91.81 66 ARG B CA 1
ATOM 2204 C C . ARG B 1 66 ? 0.167 -18.141 7.762 1 91.81 66 ARG B C 1
ATOM 2206 O O . ARG B 1 66 ? -0.527 -17.328 7.152 1 91.81 66 ARG B O 1
ATOM 2213 N N . GLU B 1 67 ? -0.168 -18.641 8.93 1 89.62 67 GLU B N 1
ATOM 2214 C CA . GLU B 1 67 ? -1.427 -18.312 9.602 1 89.62 67 GLU B CA 1
ATOM 2215 C C . GLU B 1 67 ? -1.468 -16.844 10.016 1 89.62 67 GLU B C 1
ATOM 2217 O O . GLU B 1 67 ? -2.541 -16.297 10.273 1 89.62 67 GLU B O 1
ATOM 2222 N N . ASN B 1 68 ? -0.238 -16.266 10.117 1 88.62 68 ASN B N 1
ATOM 2223 C CA . ASN B 1 68 ? -0.13 -14.867 10.531 1 88.62 68 ASN B CA 1
ATOM 2224 C C . ASN B 1 68 ? 0.685 -14.055 9.531 1 88.62 68 ASN B C 1
ATOM 2226 O O . ASN B 1 68 ? 1.446 -13.164 9.922 1 88.62 68 ASN B O 1
ATOM 2230 N N . VAL B 1 69 ? 0.473 -14.383 8.281 1 93.75 69 VAL B N 1
ATOM 2231 C CA . VAL B 1 69 ? 1.354 -13.883 7.23 1 93.75 69 VAL B CA 1
ATOM 2232 C C . VAL B 1 69 ? 1.344 -12.352 7.238 1 93.75 69 VAL B C 1
ATOM 2234 O O . VAL B 1 69 ? 2.393 -11.719 7.094 1 93.75 69 VAL B O 1
ATOM 2237 N N . ILE B 1 70 ? 0.182 -11.711 7.414 1 91.38 70 ILE B N 1
ATOM 2238 C CA . ILE B 1 70 ? 0.085 -10.258 7.34 1 91.38 70 ILE B CA 1
ATOM 2239 C C . ILE B 1 70 ? 0.805 -9.633 8.531 1 91.38 70 ILE B C 1
ATOM 2241 O O . ILE B 1 70 ? 1.791 -8.914 8.359 1 91.38 70 ILE B O 1
ATOM 2245 N N . ARG B 1 71 ? 0.439 -10.023 9.688 1 84.19 71 ARG B N 1
ATOM 2246 C CA . ARG B 1 71 ? 1.006 -9.461 10.906 1 84.19 71 ARG B CA 1
ATOM 2247 C C . ARG B 1 71 ? 2.498 -9.758 11.008 1 84.19 71 ARG B C 1
ATOM 2249 O O . ARG B 1 71 ? 3.301 -8.859 11.266 1 84.19 71 ARG B O 1
ATOM 2256 N N . ASP B 1 72 ? 2.867 -10.984 10.805 1 90.5 72 ASP B N 1
ATOM 2257 C CA . ASP B 1 72 ? 4.262 -11.398 10.945 1 90.5 72 ASP B CA 1
ATOM 2258 C C . ASP B 1 72 ? 5.156 -10.664 9.945 1 90.5 72 ASP B C 1
ATOM 2260 O O . ASP B 1 72 ? 6.254 -10.227 10.297 1 90.5 72 ASP B O 1
ATOM 2264 N N . THR B 1 73 ? 4.691 -10.57 8.711 1 93.62 73 THR B N 1
ATOM 2265 C CA . THR B 1 73 ? 5.488 -9.898 7.695 1 93.62 73 THR B CA 1
ATOM 2266 C C . THR B 1 73 ? 5.688 -8.43 8.055 1 93.62 73 THR B C 1
ATOM 2268 O O . THR B 1 73 ? 6.809 -7.914 7.996 1 93.62 73 THR B O 1
ATOM 2271 N N . MET B 1 74 ? 4.664 -7.777 8.422 1 87.75 74 MET B N 1
ATOM 2272 C CA . MET B 1 74 ? 4.734 -6.359 8.758 1 87.75 74 MET B CA 1
ATOM 2273 C C . MET B 1 74 ? 5.684 -6.125 9.93 1 87.75 74 MET B C 1
ATOM 2275 O O . MET B 1 74 ? 6.52 -5.219 9.891 1 87.75 74 MET B O 1
ATOM 2279 N N . GLU B 1 75 ? 5.547 -6.977 10.922 1 84 75 GLU B N 1
ATOM 2280 C CA . GLU B 1 75 ? 6.398 -6.863 12.102 1 84 75 GLU B CA 1
ATOM 2281 C C . GLU B 1 75 ? 7.863 -7.109 11.75 1 84 75 GLU B C 1
ATOM 2283 O O . GLU B 1 75 ? 8.742 -6.355 12.172 1 84 75 GLU B O 1
ATOM 2288 N N . ARG B 1 76 ? 8.094 -8.109 11.016 1 91.19 76 ARG B N 1
ATOM 2289 C CA . ARG B 1 76 ? 9.461 -8.461 10.641 1 91.19 76 ARG B CA 1
ATOM 2290 C C . ARG B 1 76 ? 10.102 -7.359 9.805 1 91.19 76 ARG B C 1
ATOM 2292 O O . ARG B 1 76 ? 11.258 -7 10.031 1 91.19 76 ARG B O 1
ATOM 2299 N N . VAL B 1 77 ? 9.383 -6.855 8.852 1 92.75 77 VAL B N 1
ATOM 2300 C CA . VAL B 1 77 ? 9.914 -5.781 8.023 1 92.75 77 VAL B CA 1
ATOM 2301 C C . VAL B 1 77 ? 10.242 -4.57 8.891 1 92.75 77 VAL B C 1
ATOM 2303 O O . VAL B 1 77 ? 11.312 -3.973 8.75 1 92.75 77 VAL B O 1
ATOM 2306 N N . GLY B 1 78 ? 9.297 -4.211 9.75 1 86.38 78 GLY B N 1
ATOM 2307 C CA . GLY B 1 78 ? 9.57 -3.125 10.68 1 86.38 78 GLY B CA 1
ATOM 2308 C C . GLY B 1 78 ? 10.836 -3.332 11.492 1 86.38 78 GLY B C 1
ATOM 2309 O O . GLY B 1 78 ? 11.641 -2.412 11.641 1 86.38 78 GLY B O 1
ATOM 2310 N N . GLU B 1 79 ? 11.023 -4.535 12 1 87.25 79 GLU B N 1
ATOM 2311 C CA . GLU B 1 79 ? 12.211 -4.883 12.781 1 87.25 79 GLU B CA 1
ATOM 2312 C C . GLU B 1 79 ? 13.477 -4.754 11.953 1 87.25 79 GLU B C 1
ATOM 2314 O O . GLU B 1 79 ? 14.477 -4.191 12.414 1 87.25 79 GLU B O 1
ATOM 2319 N N . ILE B 1 80 ? 13.422 -5.289 10.805 1 93.19 80 ILE B N 1
ATOM 2320 C CA . ILE B 1 80 ? 14.57 -5.277 9.906 1 93.19 80 ILE B CA 1
ATOM 2321 C C . ILE B 1 80 ? 14.977 -3.836 9.609 1 93.19 80 ILE B C 1
ATOM 2323 O O . ILE B 1 80 ? 16.156 -3.49 9.672 1 93.19 80 ILE B O 1
ATOM 2327 N N . ILE B 1 81 ? 14.031 -2.988 9.273 1 89.44 81 ILE B N 1
ATOM 2328 C CA . ILE B 1 81 ? 14.297 -1.587 8.969 1 89.44 81 ILE B CA 1
ATOM 2329 C C . ILE B 1 81 ? 14.914 -0.901 10.188 1 89.44 81 ILE B C 1
ATOM 2331 O O . ILE B 1 81 ? 15.914 -0.182 10.062 1 89.44 81 I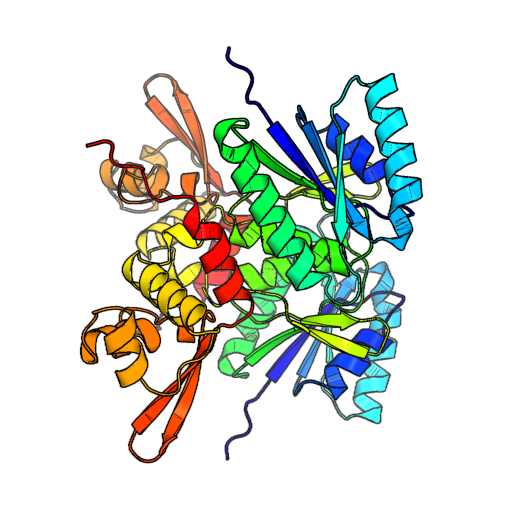LE B O 1
ATOM 2335 N N . ASN B 1 82 ? 14.375 -1.203 11.328 1 83.88 82 ASN B N 1
ATOM 2336 C CA . ASN B 1 82 ? 14.852 -0.573 12.555 1 83.88 82 ASN B CA 1
ATOM 2337 C C . ASN B 1 82 ? 16.281 -0.986 12.875 1 83.88 82 ASN B C 1
ATOM 2339 O O . ASN B 1 82 ? 17.094 -0.16 13.305 1 83.88 82 ASN B O 1
ATOM 2343 N N . ILE B 1 83 ? 16.547 -2.16 12.703 1 89.81 83 ILE B N 1
ATOM 2344 C CA . ILE B 1 83 ? 17.875 -2.701 13 1 89.81 83 ILE B CA 1
ATOM 2345 C C . ILE B 1 83 ? 18.906 -2.098 12.055 1 89.81 83 ILE B C 1
ATOM 2347 O O . ILE B 1 83 ? 20.031 -1.809 12.461 1 89.81 83 ILE B O 1
ATOM 2351 N N . HIS B 1 84 ? 18.453 -1.817 10.82 1 92.56 84 HIS B N 1
ATOM 2352 C CA . HIS B 1 84 ? 19.453 -1.508 9.797 1 92.56 84 HIS B CA 1
ATOM 2353 C C . HIS B 1 84 ? 19.359 -0.05 9.359 1 92.56 84 HIS B C 1
ATOM 2355 O O . HIS B 1 84 ? 20.094 0.386 8.469 1 92.56 84 HIS B O 1
ATOM 2361 N N . LYS B 1 85 ? 18.5 0.708 9.867 1 85 85 LYS B N 1
ATOM 2362 C CA . LYS B 1 85 ? 18.219 2.072 9.43 1 85 85 LYS B CA 1
ATOM 2363 C C . LYS B 1 85 ? 19.469 2.943 9.484 1 85 85 LYS B C 1
ATOM 2365 O O . LYS B 1 85 ? 19.609 3.883 8.703 1 85 85 LYS B O 1
ATOM 2370 N N . SER B 1 86 ? 20.328 2.684 10.414 1 89.19 86 SER B N 1
ATOM 2371 C CA . SER B 1 86 ? 21.547 3.473 10.547 1 89.19 86 SER B CA 1
ATOM 2372 C C . SER B 1 86 ? 22.625 2.986 9.586 1 89.19 86 SER B C 1
ATOM 2374 O O . SER B 1 86 ? 23.594 3.699 9.32 1 89.19 86 SER B O 1
ATOM 2376 N N . GLU B 1 87 ? 22.453 1.867 9.109 1 92.94 87 GLU B N 1
ATOM 2377 C CA . GLU B 1 87 ? 23.469 1.233 8.289 1 92.94 87 GLU B CA 1
ATOM 2378 C C . GLU B 1 87 ? 23.219 1.494 6.805 1 92.94 87 GLU B C 1
ATOM 2380 O O . GLU B 1 87 ? 24.172 1.568 6.016 1 92.94 87 GLU B O 1
ATOM 2385 N N . PHE B 1 88 ? 22 1.584 6.43 1 94 88 PHE B N 1
ATOM 2386 C CA . PHE B 1 88 ? 21.656 1.678 5.016 1 94 88 PHE B CA 1
ATOM 2387 C C . PHE B 1 88 ? 20.906 2.969 4.727 1 94 88 PHE B C 1
ATOM 2389 O O . PHE B 1 88 ? 20.016 3.359 5.492 1 94 88 PHE B O 1
ATOM 2396 N N . GLN B 1 89 ? 21.203 3.51 3.654 1 89.88 89 GLN B N 1
ATOM 2397 C CA . GLN B 1 89 ? 20.594 4.773 3.254 1 89.88 89 GLN B CA 1
ATOM 2398 C C . GLN B 1 89 ? 19.281 4.535 2.529 1 89.88 89 GLN B C 1
ATOM 2400 O O . GLN B 1 89 ? 18.453 5.441 2.428 1 89.88 89 GLN B O 1
ATOM 2405 N N . GLN B 1 90 ? 19.188 3.311 2.006 1 91 90 GLN B N 1
ATOM 2406 C CA . GLN B 1 90 ? 18 2.973 1.232 1 91 90 GLN B CA 1
ATOM 2407 C C . GLN B 1 90 ? 17.547 1.544 1.518 1 91 90 GLN B C 1
ATOM 2409 O O . GLN B 1 90 ? 18.375 0.647 1.696 1 91 90 GLN B O 1
ATOM 2414 N N . VAL B 1 91 ? 16.266 1.415 1.61 1 93.81 91 VAL B N 1
ATOM 2415 C CA . VAL B 1 91 ? 15.664 0.094 1.716 1 93.81 91 VAL B CA 1
ATOM 2416 C C . VAL B 1 91 ? 14.688 -0.118 0.562 1 93.81 91 VAL B C 1
ATOM 2418 O O . VAL B 1 91 ? 13.852 0.747 0.279 1 93.81 91 VAL B O 1
ATOM 2421 N N . LEU B 1 92 ? 14.82 -1.231 -0.14 1 96.19 92 LEU B N 1
ATOM 2422 C CA . LEU B 1 92 ? 13.93 -1.59 -1.233 1 96.19 92 LEU B CA 1
ATOM 2423 C C . LEU B 1 92 ? 13.18 -2.885 -0.923 1 96.19 92 LEU B C 1
ATOM 2425 O O . LEU B 1 92 ? 13.773 -3.846 -0.432 1 96.19 92 LEU B O 1
ATOM 2429 N N . MET B 1 93 ? 11.938 -2.879 -1.15 1 97.12 93 MET B N 1
ATOM 2430 C CA . MET B 1 93 ? 11.117 -4.078 -1.018 1 97.12 93 MET B CA 1
ATOM 2431 C C . MET B 1 93 ? 10.938 -4.766 -2.367 1 97.12 93 MET B C 1
ATOM 2433 O O . MET B 1 93 ? 10.406 -4.168 -3.307 1 97.12 93 MET B O 1
ATOM 2437 N N . ASN B 1 94 ? 11.414 -5.973 -2.508 1 98.19 94 ASN B N 1
ATOM 2438 C CA . ASN B 1 94 ? 11.258 -6.801 -3.697 1 98.19 94 ASN B CA 1
ATOM 2439 C C . ASN B 1 94 ? 10.141 -7.824 -3.523 1 98.19 94 ASN B C 1
ATOM 2441 O O . ASN B 1 94 ? 10.297 -8.805 -2.787 1 98.19 94 ASN B O 1
ATOM 2445 N N . VAL B 1 95 ? 9.016 -7.629 -4.25 1 97.81 95 VAL B N 1
ATOM 2446 C CA . VAL B 1 95 ? 7.871 -8.508 -4.055 1 97.81 95 VAL B CA 1
ATOM 2447 C C . VAL B 1 95 ? 7.75 -9.469 -5.238 1 97.81 95 VAL B C 1
ATOM 2449 O O . VAL B 1 95 ? 6.66 -9.969 -5.531 1 97.81 95 VAL B O 1
ATOM 2452 N N . SER B 1 96 ? 8.82 -9.797 -5.914 1 96.88 96 SER B N 1
ATOM 2453 C CA . SER B 1 96 ? 8.805 -10.547 -7.168 1 96.88 96 SER B CA 1
ATOM 2454 C C . SER B 1 96 ? 8.617 -12.039 -6.918 1 96.88 96 SER B C 1
ATOM 2456 O O . SER B 1 96 ? 8.211 -12.773 -7.82 1 96.88 96 SER B O 1
ATOM 2458 N N . CYS B 1 97 ? 9 -12.539 -5.777 1 97 97 CYS B N 1
ATOM 2459 C CA . CYS B 1 97 ? 8.953 -13.961 -5.457 1 97 97 CYS B CA 1
ATOM 2460 C C . CYS B 1 97 ? 7.996 -14.227 -4.301 1 97 97 CYS B C 1
ATOM 2462 O O . CYS B 1 97 ? 7.625 -13.312 -3.57 1 97 97 CYS B O 1
ATOM 2464 N N . GLY B 1 98 ? 7.527 -15.469 -4.203 1 95.25 98 GLY B N 1
ATOM 2465 C CA . GLY B 1 98 ? 6.57 -15.82 -3.166 1 95.25 98 GLY B CA 1
ATOM 2466 C C . GLY B 1 98 ? 5.129 -15.789 -3.643 1 95.25 98 GLY B C 1
ATOM 2467 O O . GLY B 1 98 ? 4.844 -15.281 -4.73 1 95.25 98 GLY B O 1
ATOM 2468 N N . ASP B 1 99 ? 4.262 -16.328 -2.816 1 93.19 99 ASP B N 1
ATOM 2469 C CA . ASP B 1 99 ? 2.861 -16.344 -3.225 1 93.19 99 ASP B CA 1
ATOM 2470 C C . ASP B 1 99 ? 2.23 -14.961 -3.031 1 93.19 99 ASP B C 1
ATOM 2472 O O . ASP B 1 99 ? 2.896 -14.023 -2.584 1 93.19 99 ASP B O 1
ATOM 2476 N N . LYS B 1 100 ? 1.052 -14.828 -3.387 1 92.94 100 LYS B N 1
ATOM 2477 C CA . LYS B 1 100 ? 0.361 -13.539 -3.467 1 92.94 100 LYS B CA 1
ATOM 2478 C C . LYS B 1 100 ? 0.23 -12.898 -2.09 1 92.94 100 LYS B C 1
ATOM 2480 O O . LYS B 1 100 ? 0.433 -11.695 -1.939 1 92.94 100 LYS B O 1
ATOM 2485 N N . LEU B 1 101 ? -0.109 -13.672 -1.081 1 94.5 101 LEU B N 1
ATOM 2486 C CA . LEU B 1 101 ? -0.413 -13.117 0.232 1 94.5 101 LEU B CA 1
ATOM 2487 C C . LEU B 1 101 ? 0.838 -12.523 0.875 1 94.5 101 LEU B C 1
ATOM 2489 O O . LEU B 1 101 ? 0.789 -11.438 1.457 1 94.5 101 LEU B O 1
ATOM 2493 N N . ILE B 1 102 ? 1.956 -13.211 0.78 1 95.88 102 ILE B N 1
ATOM 2494 C CA . ILE B 1 102 ? 3.178 -12.672 1.362 1 95.88 102 ILE B CA 1
ATOM 2495 C C . ILE B 1 102 ? 3.613 -11.43 0.584 1 95.88 102 ILE B C 1
ATOM 2497 O O . ILE B 1 102 ? 4.148 -10.484 1.164 1 95.88 102 ILE B O 1
ATOM 2501 N N . GLY B 1 103 ? 3.408 -11.398 -0.742 1 97 103 GLY B N 1
ATOM 2502 C CA . GLY B 1 103 ? 3.676 -10.219 -1.541 1 97 103 GLY B CA 1
ATOM 2503 C C . GLY B 1 103 ? 2.846 -9.016 -1.125 1 97 103 GLY B C 1
ATOM 2504 O O . GLY B 1 103 ? 3.375 -7.914 -0.969 1 97 103 GLY B O 1
ATOM 2505 N N . CYS B 1 104 ? 1.584 -9.211 -0.915 1 95.69 104 CYS B N 1
ATOM 2506 C CA . CYS B 1 104 ? 0.685 -8.148 -0.484 1 95.69 104 CYS B CA 1
ATOM 2507 C C . CYS B 1 104 ? 1.06 -7.645 0.906 1 95.69 104 CYS B C 1
ATOM 2509 O O . CYS B 1 104 ? 1.061 -6.438 1.156 1 95.69 104 CYS B O 1
ATOM 2511 N N . ALA B 1 105 ? 1.354 -8.562 1.771 1 94.06 105 ALA B N 1
ATOM 2512 C CA . ALA B 1 105 ? 1.772 -8.188 3.119 1 94.06 105 ALA B CA 1
ATOM 2513 C C . ALA B 1 105 ? 3.035 -7.332 3.084 1 94.06 105 ALA B C 1
ATOM 2515 O O . ALA B 1 105 ? 3.121 -6.312 3.771 1 94.06 105 ALA B O 1
ATOM 2516 N N . ALA B 1 106 ? 3.963 -7.746 2.287 1 96.25 106 ALA B N 1
ATOM 2517 C CA . ALA B 1 106 ? 5.223 -7.016 2.156 1 96.25 106 ALA B CA 1
ATOM 2518 C C . ALA B 1 106 ? 4.996 -5.633 1.554 1 96.25 106 ALA B C 1
ATOM 2520 O O . ALA B 1 106 ? 5.605 -4.652 1.987 1 96.25 106 ALA B O 1
ATOM 2521 N N . LEU B 1 107 ? 4.168 -5.594 0.575 1 94.69 107 LEU B N 1
ATOM 2522 C CA . LEU B 1 107 ? 3.848 -4.305 -0.025 1 94.69 107 LEU B CA 1
ATOM 2523 C C . LEU B 1 107 ? 3.166 -3.387 0.986 1 94.69 107 LEU B C 1
ATOM 2525 O O . LEU B 1 107 ? 3.475 -2.195 1.057 1 94.69 107 LEU B O 1
ATOM 2529 N N . SER B 1 108 ? 2.262 -3.906 1.732 1 90.25 108 SER B N 1
ATOM 2530 C CA . SER B 1 108 ? 1.648 -3.133 2.807 1 90.25 108 SER B CA 1
ATOM 2531 C C . SER B 1 108 ? 2.703 -2.568 3.754 1 90.25 108 SER B C 1
ATOM 2533 O O . SER B 1 108 ? 2.639 -1.398 4.137 1 90.25 108 SER B O 1
ATOM 2535 N N . ALA B 1 109 ? 3.615 -3.402 4.086 1 88.94 109 ALA B N 1
ATOM 2536 C CA . ALA B 1 109 ? 4.699 -2.957 4.957 1 88.94 109 ALA B CA 1
ATOM 2537 C C . ALA B 1 109 ? 5.484 -1.818 4.316 1 88.94 109 ALA B C 1
ATOM 2539 O O . ALA B 1 109 ? 5.906 -0.885 5.004 1 88.94 109 ALA B O 1
ATOM 2540 N N . ALA B 1 110 ? 5.715 -1.922 3.01 1 90 110 ALA B N 1
ATOM 2541 C CA . ALA B 1 110 ? 6.422 -0.861 2.295 1 90 110 ALA B CA 1
ATOM 2542 C C . ALA B 1 110 ? 5.664 0.46 2.389 1 90 110 ALA B C 1
ATOM 2544 O O . ALA B 1 110 ? 6.262 1.508 2.648 1 90 110 ALA B O 1
ATOM 2545 N N . PHE B 1 111 ? 4.422 0.435 2.193 1 84.75 111 PHE B N 1
ATOM 2546 C CA . PHE B 1 111 ? 3.586 1.626 2.287 1 84.75 111 PHE B CA 1
ATOM 2547 C C . PHE B 1 111 ? 3.668 2.238 3.68 1 84.75 111 PHE B C 1
ATOM 2549 O O . PHE B 1 111 ? 3.85 3.449 3.82 1 84.75 111 PHE B O 1
ATOM 2556 N N . ILE B 1 112 ? 3.568 1.426 4.664 1 80.12 112 ILE B N 1
ATOM 2557 C CA . ILE B 1 112 ? 3.5 1.876 6.051 1 80.12 112 ILE B CA 1
ATOM 2558 C C . ILE B 1 112 ? 4.832 2.51 6.449 1 80.12 112 ILE B C 1
ATOM 2560 O O . ILE B 1 112 ? 4.855 3.482 7.207 1 80.12 112 ILE B O 1
ATOM 2564 N N . ASN B 1 113 ? 5.867 1.989 5.91 1 80.44 113 ASN B N 1
ATOM 2565 C CA . ASN B 1 113 ? 7.191 2.459 6.305 1 80.44 113 ASN B CA 1
ATOM 2566 C C . ASN B 1 113 ? 7.734 3.492 5.324 1 80.44 113 ASN B C 1
ATOM 2568 O O . ASN B 1 113 ? 8.828 4.027 5.523 1 80.44 113 ASN B O 1
ATOM 2572 N N . GLY B 1 114 ? 6.992 3.67 4.242 1 79.69 114 GLY B N 1
ATOM 2573 C CA . GLY B 1 114 ? 7.418 4.648 3.252 1 79.69 114 GLY B CA 1
ATOM 2574 C C . GLY B 1 114 ? 8.656 4.219 2.482 1 79.69 114 GLY B C 1
ATOM 2575 O O . GLY B 1 114 ? 9.539 5.035 2.209 1 79.69 114 GLY B O 1
ATOM 2576 N N . ILE B 1 115 ? 8.766 2.988 2.275 1 86.25 115 ILE B N 1
ATOM 2577 C CA . ILE B 1 115 ? 9.93 2.543 1.519 1 86.25 115 ILE B CA 1
ATOM 2578 C C . ILE B 1 115 ? 9.508 2.123 0.113 1 86.25 115 ILE B C 1
ATOM 2580 O O . ILE B 1 115 ? 8.375 1.687 -0.094 1 86.25 115 ILE B O 1
ATOM 2584 N N . LYS B 1 116 ? 10.43 2.203 -0.842 1 88 116 LYS B N 1
ATOM 2585 C CA . LYS B 1 116 ? 10.156 1.855 -2.232 1 88 116 LYS B CA 1
ATOM 2586 C C . LYS B 1 116 ? 9.961 0.35 -2.395 1 88 116 LYS B C 1
ATOM 2588 O O . LYS B 1 116 ? 10.602 -0.442 -1.707 1 88 116 LYS B O 1
ATOM 2593 N N . ALA B 1 117 ? 9.094 -0.002 -3.291 1 94.12 117 ALA B N 1
ATOM 2594 C CA . ALA B 1 117 ? 8.82 -1.407 -3.58 1 94.12 117 ALA B CA 1
ATOM 2595 C C . ALA B 1 117 ? 8.773 -1.66 -5.082 1 94.12 117 ALA B C 1
ATOM 2597 O O . ALA B 1 117 ? 8.438 -0.763 -5.859 1 94.12 117 ALA B O 1
ATOM 2598 N N . PHE B 1 118 ? 9.133 -2.898 -5.438 1 95.44 118 PHE B N 1
ATOM 2599 C CA . PHE B 1 118 ? 9.094 -3.248 -6.852 1 95.44 118 PHE B CA 1
ATOM 2600 C C . PHE B 1 118 ? 8.828 -4.738 -7.035 1 95.44 118 PHE B C 1
ATOM 2602 O O . PHE B 1 118 ? 9.008 -5.523 -6.102 1 95.44 118 PHE B O 1
ATOM 2609 N N . GLY B 1 119 ? 8.289 -5.094 -8.164 1 96.5 119 GLY B N 1
ATOM 2610 C CA . GLY B 1 119 ? 8.227 -6.449 -8.688 1 96.5 119 GLY B CA 1
ATOM 2611 C C . GLY B 1 119 ? 8.891 -6.59 -10.047 1 96.5 119 GLY B C 1
ATOM 2612 O O . GLY B 1 119 ? 9.312 -5.598 -10.648 1 96.5 119 GLY B O 1
ATOM 2613 N N . MET B 1 120 ? 9.023 -7.852 -10.414 1 96.31 120 MET B N 1
ATOM 2614 C CA . MET B 1 120 ? 9.578 -8.117 -11.742 1 96.31 120 MET B CA 1
ATOM 2615 C C . MET B 1 120 ? 8.523 -8.734 -12.656 1 96.31 120 MET B C 1
ATOM 2617 O O . MET B 1 120 ? 7.75 -9.594 -12.234 1 96.31 120 MET B O 1
ATOM 2621 N N . ASP B 1 121 ? 8.516 -8.273 -13.875 1 93.12 121 ASP B N 1
ATOM 2622 C CA . ASP B 1 121 ? 7.602 -8.922 -14.812 1 93.12 121 ASP B CA 1
ATOM 2623 C C . ASP B 1 121 ? 8.227 -10.18 -15.398 1 93.12 121 ASP B C 1
ATOM 2625 O O . ASP B 1 121 ? 9.328 -10.586 -15 1 93.12 121 ASP B O 1
ATOM 2629 N N . ALA B 1 122 ? 7.512 -10.836 -16.297 1 89.38 122 ALA B N 1
ATOM 2630 C CA . ALA B 1 122 ? 7.93 -12.125 -16.844 1 89.38 122 ALA B CA 1
ATOM 2631 C C . ALA B 1 122 ? 9.227 -12 -17.625 1 89.38 122 ALA B C 1
ATOM 2633 O O . ALA B 1 122 ? 9.977 -12.969 -17.766 1 89.38 122 ALA B O 1
ATOM 2634 N N . SER B 1 123 ? 9.562 -10.773 -18.188 1 91.38 123 SER B N 1
ATOM 2635 C CA . SER B 1 123 ? 10.766 -10.547 -18.969 1 91.38 123 SER B CA 1
ATOM 2636 C C . SER B 1 123 ? 11.945 -10.164 -18.078 1 91.38 123 SER B C 1
ATOM 2638 O O . SER B 1 123 ? 13.07 -10.031 -18.547 1 91.38 123 SER B O 1
ATOM 2640 N N . GLY B 1 124 ? 11.672 -10.031 -16.812 1 93.19 124 GLY B N 1
ATOM 2641 C CA . GLY B 1 124 ? 12.719 -9.633 -15.875 1 93.19 124 GLY B CA 1
ATOM 2642 C C . GLY B 1 124 ? 12.859 -8.125 -15.75 1 93.19 124 GLY B C 1
ATOM 2643 O O . GLY B 1 124 ? 13.844 -7.637 -15.188 1 93.19 124 GLY B O 1
ATOM 2644 N N . ALA B 1 125 ? 11.914 -7.402 -16.312 1 93.75 125 ALA B N 1
ATOM 2645 C CA . ALA B 1 125 ? 11.922 -5.949 -16.188 1 93.75 125 ALA B CA 1
ATOM 2646 C C . ALA B 1 125 ? 11.266 -5.5 -14.883 1 93.75 125 ALA B C 1
ATOM 2648 O O . ALA B 1 125 ? 10.242 -6.055 -14.477 1 93.75 125 ALA B O 1
ATOM 2649 N N . PRO B 1 126 ? 11.859 -4.508 -14.242 1 94.25 126 PRO B N 1
ATOM 2650 C CA . PRO B 1 126 ? 11.297 -4.051 -12.969 1 94.25 126 PRO B CA 1
ATOM 2651 C C . PRO B 1 126 ? 10.008 -3.248 -13.148 1 94.25 126 PRO B C 1
ATOM 2653 O O . PRO B 1 126 ? 9.875 -2.486 -14.109 1 94.25 126 PRO B O 1
ATOM 2656 N N . LEU B 1 127 ? 9.102 -3.514 -12.297 1 92.81 127 LEU B N 1
ATOM 2657 C CA . LEU B 1 127 ? 7.887 -2.719 -12.133 1 92.81 127 LEU B CA 1
ATOM 2658 C C . LEU B 1 127 ? 7.867 -2.035 -10.766 1 92.81 127 LEU B C 1
ATOM 2660 O O . LEU B 1 127 ? 7.812 -2.703 -9.734 1 92.81 127 LEU B O 1
ATOM 2664 N N . LEU B 1 128 ? 7.852 -0.698 -10.766 1 89.44 128 LEU B N 1
ATOM 2665 C CA . LEU B 1 128 ? 7.852 0.065 -9.523 1 89.44 128 LEU B CA 1
ATOM 2666 C C . LEU B 1 128 ? 6.438 0.21 -8.977 1 89.44 128 LEU B C 1
ATOM 2668 O O . LEU B 1 128 ? 5.504 0.518 -9.719 1 89.44 128 LEU B O 1
ATOM 2672 N N . MET B 1 129 ? 6.254 -0.075 -7.68 1 89.38 129 MET B N 1
ATOM 2673 C CA . MET B 1 129 ? 4.977 0.134 -7.008 1 89.38 129 MET B CA 1
ATOM 2674 C C . MET B 1 129 ? 4.836 1.579 -6.543 1 89.38 129 MET B C 1
ATOM 2676 O O . MET B 1 129 ? 5.812 2.191 -6.105 1 89.38 129 MET B O 1
ATOM 2680 N N . PRO B 1 130 ? 3.695 2.125 -6.625 1 80.94 130 PRO B N 1
ATOM 2681 C CA . PRO B 1 130 ? 3.498 3.529 -6.262 1 80.94 130 PRO B CA 1
ATOM 2682 C C . PRO B 1 130 ? 3.361 3.734 -4.754 1 80.94 130 PRO B C 1
ATOM 2684 O O . PRO B 1 130 ? 2.311 4.168 -4.277 1 80.94 130 PRO B O 1
ATOM 2687 N N . VAL B 1 131 ? 4.418 3.539 -4.074 1 75.81 131 VAL B N 1
ATOM 2688 C CA . VAL B 1 131 ? 4.441 3.701 -2.623 1 75.81 131 VAL B CA 1
ATOM 2689 C C . VAL B 1 131 ? 4.648 5.172 -2.271 1 75.81 131 VAL B C 1
ATOM 2691 O O . VAL B 1 131 ? 5.555 5.82 -2.797 1 75.81 131 VAL B O 1
ATOM 2694 N N . LEU B 1 132 ? 3.684 5.715 -1.611 1 65.56 132 LEU B N 1
ATOM 2695 C CA . LEU B 1 132 ? 3.871 7.078 -1.123 1 65.56 132 LEU B CA 1
ATOM 2696 C C . LEU B 1 132 ? 4.977 7.133 -0.072 1 65.56 132 LEU B C 1
ATOM 2698 O O . LEU B 1 132 ? 4.988 6.328 0.862 1 65.56 132 LEU B O 1
ATOM 2702 N N . LYS B 1 133 ? 5.887 7.938 -0.434 1 62.56 133 LYS B N 1
ATOM 2703 C CA . LYS B 1 133 ? 6.973 8.125 0.526 1 62.56 133 LYS B CA 1
ATOM 2704 C C . LYS B 1 133 ? 6.512 8.953 1.725 1 62.56 133 LYS B C 1
ATOM 2706 O O . LYS B 1 133 ? 6.84 10.133 1.833 1 62.56 133 LYS B O 1
ATOM 2711 N N . LEU B 1 134 ? 5.469 8.539 2.344 1 61.22 134 LEU B N 1
ATOM 2712 C CA . LEU B 1 134 ? 5.012 9.148 3.586 1 61.22 134 LEU B CA 1
ATOM 2713 C C . LEU B 1 134 ? 5.09 8.156 4.738 1 61.22 134 LEU B C 1
ATOM 2715 O O . LEU B 1 134 ? 4.508 7.07 4.668 1 61.22 134 LEU B O 1
ATOM 2719 N N . SER B 1 135 ? 6.09 8.414 5.52 1 58.16 135 SER B N 1
ATOM 2720 C CA . SER B 1 135 ? 6.082 7.602 6.73 1 58.16 135 SER B CA 1
ATOM 2721 C C . SER B 1 135 ? 4.895 7.949 7.621 1 58.16 135 SER B C 1
ATOM 2723 O O . SER B 1 135 ? 4.586 9.125 7.828 1 58.16 135 SER B O 1
ATOM 2725 N N . TYR B 1 136 ? 3.959 7.016 7.812 1 61.5 136 TYR B N 1
ATOM 2726 C CA . TYR B 1 136 ? 2.84 7.246 8.719 1 61.5 136 TYR B CA 1
ATOM 2727 C C . TYR B 1 136 ? 3.281 8.047 9.938 1 61.5 136 TYR B C 1
ATOM 2729 O O . TYR B 1 136 ? 2.5 8.82 10.5 1 61.5 136 TYR B O 1
ATOM 2737 N N . ASN B 1 137 ? 4.527 7.941 10.219 1 58.94 137 ASN B N 1
ATOM 2738 C CA . ASN B 1 137 ? 5.066 8.656 11.367 1 58.94 137 ASN B CA 1
ATOM 2739 C C . ASN B 1 137 ? 5.062 10.164 11.141 1 58.94 137 ASN B C 1
ATOM 2741 O O . ASN B 1 137 ? 5.082 10.945 12.102 1 58.94 137 ASN B O 1
ATOM 2745 N N . GLU B 1 138 ? 4.984 10.43 9.891 1 61.66 138 GLU B N 1
ATOM 2746 C CA . GLU B 1 138 ? 4.98 11.859 9.578 1 61.66 138 GLU B CA 1
ATOM 2747 C C . GLU B 1 138 ? 3.568 12.43 9.625 1 61.66 138 GLU B C 1
ATOM 2749 O O . GLU B 1 138 ? 3.389 13.641 9.766 1 61.66 138 GLU B O 1
ATOM 2754 N N . ILE B 1 139 ? 2.688 11.547 9.539 1 65.44 139 ILE B N 1
ATOM 2755 C CA . ILE B 1 139 ? 1.292 11.969 9.469 1 65.44 139 ILE B CA 1
ATOM 2756 C C . ILE B 1 139 ? 0.669 11.914 10.867 1 65.44 139 ILE B C 1
ATOM 2758 O O . ILE B 1 139 ? -0.205 12.719 11.188 1 65.44 139 ILE B O 1
ATOM 2762 N N . ILE B 1 140 ? 1.146 11.016 11.562 1 72.62 140 ILE B N 1
ATOM 2763 C CA . ILE B 1 140 ? 0.593 10.812 12.898 1 72.62 140 ILE B CA 1
ATOM 2764 C C . ILE B 1 140 ? 1.374 11.648 13.906 1 72.62 140 ILE B C 1
ATOM 2766 O O . ILE B 1 140 ? 2.586 11.477 14.062 1 72.62 140 ILE B O 1
ATOM 2770 N N . SER B 1 141 ? 0.669 12.586 14.469 1 74.75 141 SER B N 1
ATOM 2771 C CA . SER B 1 141 ? 1.3 13.484 15.43 1 74.75 141 SER B CA 1
ATOM 2772 C C . SER B 1 141 ? 1.93 12.703 16.578 1 74.75 141 SER B C 1
ATOM 2774 O O . SER B 1 141 ? 1.546 11.57 16.844 1 74.75 141 SER B O 1
ATOM 2776 N N . GLU B 1 142 ? 2.838 13.359 17.188 1 75.81 142 GLU B N 1
ATOM 2777 C CA . GLU B 1 142 ? 3.465 12.773 18.375 1 75.81 142 GLU B CA 1
ATOM 2778 C C . GLU B 1 142 ? 2.428 12.445 19.438 1 75.81 142 GLU B C 1
ATOM 2780 O O . GLU B 1 142 ? 2.531 11.422 20.125 1 75.81 142 GLU B O 1
ATOM 2785 N N . ALA B 1 143 ? 1.511 13.281 19.531 1 82.94 143 ALA B N 1
ATOM 2786 C CA . ALA B 1 143 ? 0.455 13.047 20.516 1 82.94 143 ALA B CA 1
ATOM 2787 C C . ALA B 1 143 ? -0.314 11.766 20.203 1 82.94 143 ALA B C 1
ATOM 2789 O O . ALA B 1 143 ? -0.584 10.969 21.094 1 82.94 143 ALA B O 1
ATOM 2790 N N . LYS B 1 144 ? -0.573 11.609 18.953 1 87.44 144 LYS B N 1
ATOM 2791 C CA . LYS B 1 144 ? -1.309 10.422 18.531 1 87.44 144 LYS B CA 1
ATOM 2792 C C . LYS B 1 144 ? -0.49 9.156 18.766 1 87.44 144 LYS B C 1
ATOM 2794 O O . LYS B 1 144 ? -1.023 8.141 19.219 1 87.44 144 LYS B O 1
ATOM 2799 N N . ILE B 1 145 ? 0.775 9.258 18.547 1 84.31 145 ILE B N 1
ATOM 2800 C CA . ILE B 1 145 ? 1.653 8.109 18.75 1 84.31 145 ILE B CA 1
ATOM 2801 C C . ILE B 1 145 ? 1.715 7.781 20.25 1 84.31 145 ILE B C 1
ATOM 2803 O O . ILE B 1 145 ? 1.659 6.613 20.641 1 84.31 145 ILE B O 1
ATOM 2807 N N . ARG B 1 146 ? 1.79 8.789 21.016 1 86.62 146 ARG B N 1
ATOM 2808 C CA . ARG B 1 146 ? 1.821 8.602 22.453 1 86.62 146 ARG B CA 1
ATOM 2809 C C . ARG B 1 146 ? 0.546 7.922 22.953 1 86.62 146 ARG B C 1
ATOM 2811 O O . ARG B 1 146 ? 0.596 7.051 23.828 1 86.62 146 ARG B O 1
ATOM 2818 N N . ILE B 1 147 ? -0.495 8.297 22.438 1 93.31 147 ILE B N 1
ATOM 2819 C CA . ILE B 1 147 ? -1.781 7.719 22.812 1 93.31 147 ILE B CA 1
ATOM 2820 C C . ILE B 1 147 ? -1.828 6.25 22.406 1 93.31 147 ILE B C 1
ATOM 2822 O O . ILE B 1 147 ? -2.244 5.395 23.188 1 93.31 147 ILE B O 1
ATOM 2826 N N . LEU B 1 148 ? -1.383 5.988 21.219 1 91.81 148 LEU B N 1
ATOM 2827 C CA . LEU B 1 148 ? -1.352 4.609 20.75 1 91.81 148 LEU B CA 1
ATOM 2828 C C . LEU B 1 148 ? -0.466 3.746 21.641 1 91.81 148 LEU B C 1
ATOM 2830 O O . LEU B 1 148 ? -0.828 2.617 21.984 1 91.81 148 LEU B O 1
ATOM 2834 N N . LYS B 1 149 ? 0.643 4.277 22.031 1 90.06 149 LYS B N 1
ATOM 2835 C CA . LYS B 1 149 ? 1.557 3.555 22.906 1 90.06 149 LYS B CA 1
ATOM 2836 C C . LYS B 1 149 ? 0.915 3.289 24.266 1 90.06 149 LYS B C 1
ATOM 2838 O O . LYS B 1 149 ? 1.07 2.205 24.844 1 90.06 149 LYS B O 1
ATOM 2843 N N . ALA B 1 150 ? 0.275 4.27 24.75 1 92.56 150 ALA B N 1
ATOM 2844 C CA . ALA B 1 150 ? -0.407 4.109 26.031 1 92.56 150 ALA B CA 1
ATOM 2845 C C . ALA B 1 150 ? -1.434 2.982 25.969 1 92.56 150 ALA B C 1
ATOM 2847 O O . ALA B 1 150 ? -1.498 2.143 26.875 1 92.56 150 ALA B O 1
ATOM 2848 N N . ILE B 1 151 ? -2.182 2.92 24.953 1 94.5 151 ILE B N 1
ATOM 2849 C CA . ILE B 1 151 ? -3.191 1.882 24.781 1 94.5 151 ILE B CA 1
ATOM 2850 C C . ILE B 1 151 ? -2.516 0.519 24.656 1 94.5 151 ILE B C 1
ATOM 2852 O O . ILE B 1 151 ? -2.967 -0.461 25.266 1 94.5 151 ILE B O 1
ATOM 2856 N N . ASN B 1 152 ? -1.471 0.543 23.891 1 91.88 152 ASN B N 1
ATOM 2857 C CA . ASN B 1 152 ? -0.72 -0.699 23.75 1 91.88 152 ASN B CA 1
ATOM 2858 C C . ASN B 1 152 ? -0.206 -1.214 25.078 1 91.88 152 ASN B C 1
ATOM 2860 O O . ASN B 1 152 ? -0.275 -2.412 25.359 1 91.88 152 ASN B O 1
ATOM 2864 N N . GLY B 1 153 ? 0.291 -0.318 25.844 1 90.56 153 GLY B N 1
ATOM 2865 C CA . GLY B 1 153 ? 0.803 -0.664 27.172 1 90.56 153 GLY B CA 1
ATOM 2866 C C . GLY B 1 153 ? -0.26 -1.226 28.094 1 90.56 153 GLY B C 1
ATOM 2867 O O . GLY B 1 153 ? 0.055 -1.94 29.047 1 90.56 153 GLY B O 1
ATOM 2868 N N . MET B 1 154 ? -1.467 -0.961 27.781 1 92.62 154 MET B N 1
ATOM 2869 C CA . MET B 1 154 ? -2.578 -1.433 28.609 1 92.62 154 MET B CA 1
ATOM 2870 C C . MET B 1 154 ? -3.162 -2.725 28.031 1 92.62 154 MET B C 1
ATOM 2872 O O . MET B 1 154 ? -4.27 -3.123 28.406 1 92.62 154 MET B O 1
ATOM 2876 N N . GLY B 1 155 ? -2.504 -3.246 27.078 1 91.38 155 GLY B N 1
ATOM 2877 C CA . GLY B 1 155 ? -2.955 -4.508 26.5 1 91.38 155 GLY B CA 1
ATOM 2878 C C . GLY B 1 155 ? -3.672 -4.34 25.188 1 91.38 155 GLY B C 1
ATOM 2879 O O . GLY B 1 155 ? -4.273 -5.289 24.672 1 91.38 155 GLY B O 1
ATOM 2880 N N . GLY B 1 156 ? -3.717 -3.146 24.719 1 92.69 156 GLY B N 1
ATOM 2881 C CA . GLY B 1 156 ? -4.227 -2.904 23.391 1 92.69 156 GLY B CA 1
ATOM 2882 C C . GLY B 1 156 ? -5.691 -2.508 23.375 1 92.69 156 GLY B C 1
ATOM 2883 O O . GLY B 1 156 ? -6.27 -2.285 22.297 1 92.69 156 GLY B O 1
ATOM 2884 N N . THR B 1 157 ? -6.281 -2.49 24.609 1 94 157 THR B N 1
ATOM 2885 C CA . THR B 1 157 ? -7.691 -2.131 24.703 1 94 157 THR B CA 1
ATOM 2886 C C . THR B 1 157 ? -7.934 -1.211 25.891 1 94 157 THR B C 1
ATOM 2888 O O . THR B 1 157 ? -7.273 -1.338 26.922 1 94 157 THR B O 1
ATOM 2891 N N . ILE B 1 158 ? -8.859 -0.264 25.641 1 93.25 158 ILE B N 1
ATOM 2892 C CA . ILE B 1 158 ? -9.32 0.552 26.766 1 93.25 158 ILE B CA 1
ATOM 2893 C C . ILE B 1 158 ? -10.844 0.535 26.812 1 93.25 158 ILE B C 1
ATOM 2895 O O . ILE B 1 158 ? -11.516 0.47 25.781 1 93.25 158 ILE B O 1
ATOM 2899 N N . GLU B 1 159 ? -11.297 0.63 28 1 92.5 159 GLU B N 1
ATOM 2900 C CA . GLU B 1 159 ? -12.742 0.564 28.203 1 92.5 159 GLU B CA 1
ATOM 2901 C C . GLU B 1 159 ? -13.352 1.96 28.297 1 92.5 159 GLU B C 1
ATOM 2903 O O . GLU B 1 159 ? -14.57 2.119 28.219 1 92.5 159 GLU B O 1
ATOM 2908 N N . SER B 1 160 ? -12.547 2.875 28.594 1 91.88 160 SER B N 1
ATOM 2909 C CA . SER B 1 160 ? -13.047 4.242 28.703 1 91.88 160 SER B CA 1
ATOM 2910 C C . SER B 1 160 ? -11.93 5.258 28.469 1 91.88 160 SER B C 1
ATOM 2912 O O . SER B 1 160 ? -10.75 4.926 28.594 1 91.88 160 SER B O 1
ATOM 2914 N N . LEU B 1 161 ? -12.375 6.488 28.172 1 92.5 161 LEU B N 1
ATOM 2915 C CA . LEU B 1 161 ? -11.398 7.566 28.031 1 92.5 161 LEU B CA 1
ATOM 2916 C C . LEU B 1 161 ? -10.742 7.891 29.375 1 92.5 161 LEU B C 1
ATOM 2918 O O . LEU B 1 161 ? -9.609 8.375 29.406 1 92.5 161 LEU B O 1
ATOM 2922 N N . GLU B 1 162 ? -11.445 7.621 30.438 1 92.88 162 GLU B N 1
ATOM 2923 C CA . GLU B 1 162 ? -10.891 7.832 31.766 1 92.88 162 GLU B CA 1
ATOM 2924 C C . GLU B 1 162 ? -9.648 6.973 31.984 1 92.88 162 GLU B C 1
ATOM 2926 O O . GLU B 1 162 ? -8.648 7.445 32.531 1 92.88 162 GLU B O 1
ATOM 2931 N N . GLN B 1 163 ? -9.766 5.723 31.594 1 93.44 163 GLN B N 1
ATOM 2932 C CA . GLN B 1 163 ? -8.625 4.809 31.672 1 93.44 163 GLN B CA 1
ATOM 2933 C C . GLN B 1 163 ? -7.434 5.344 30.891 1 93.44 163 GLN B C 1
ATOM 2935 O O . GLN B 1 163 ? -6.293 5.27 31.359 1 93.44 163 GLN B O 1
ATOM 2940 N N . LEU B 1 164 ? -7.703 5.883 29.781 1 93.62 164 LEU B N 1
ATOM 2941 C CA . LEU B 1 164 ? -6.656 6.391 28.891 1 93.62 164 LEU B CA 1
ATOM 2942 C C . LEU B 1 164 ? -6.047 7.672 29.453 1 93.62 164 LEU B C 1
ATOM 2944 O O . LEU B 1 164 ? -4.848 7.914 29.297 1 93.62 164 LEU B O 1
ATOM 2948 N N . GLU B 1 165 ? -6.883 8.516 30.062 1 94.56 165 GLU B N 1
ATOM 2949 C CA . GLU B 1 165 ? -6.402 9.734 30.703 1 94.56 165 GLU B CA 1
ATOM 2950 C C . GLU B 1 165 ? -5.352 9.422 31.766 1 94.56 165 GLU B C 1
ATOM 2952 O O . GLU B 1 165 ? -4.297 10.062 31.812 1 94.56 165 GLU B O 1
ATOM 2957 N N . GLN B 1 166 ? -5.566 8.422 32.5 1 92.88 166 GLN B N 1
ATOM 2958 C CA . GLN B 1 166 ? -4.641 8.023 33.562 1 92.88 166 GLN B CA 1
ATOM 2959 C C . GLN B 1 166 ? -3.33 7.504 32.969 1 92.88 166 GLN B C 1
ATOM 2961 O O . GLN B 1 166 ? -2.254 7.789 33.5 1 92.88 166 GLN B O 1
ATOM 2966 N N . ALA B 1 167 ? -3.463 6.824 31.922 1 90.81 167 ALA B N 1
ATOM 2967 C CA . ALA B 1 167 ? -2.305 6.145 31.344 1 90.81 167 ALA B CA 1
ATOM 2968 C C . ALA B 1 167 ? -1.47 7.102 30.5 1 90.81 167 ALA B C 1
ATOM 2970 O O . ALA B 1 167 ? -0.25 6.949 30.406 1 90.81 167 ALA B O 1
ATOM 2971 N N . SER B 1 168 ? -2.059 8.062 29.875 1 90.25 168 SER B N 1
ATOM 2972 C CA . SER B 1 168 ? -1.373 8.898 28.891 1 90.25 168 SER B CA 1
ATOM 2973 C C . SER B 1 168 ? -1.026 10.258 29.484 1 90.25 168 SER B C 1
ATOM 2975 O O . SER B 1 168 ? -0.15 10.961 28.969 1 90.25 168 SER B O 1
ATOM 2977 N N . GLY B 1 169 ? -1.815 10.773 30.406 1 91.44 169 GLY B N 1
ATOM 2978 C CA . GLY B 1 169 ? -1.626 12.094 31 1 91.44 169 GLY B CA 1
ATOM 2979 C C . GLY B 1 169 ? -2.328 13.195 30.219 1 91.44 169 GLY B C 1
ATOM 2980 O O . GLY B 1 169 ? -2.232 14.367 30.594 1 91.44 169 GLY B O 1
ATOM 2981 N N . TYR B 1 170 ? -2.943 12.82 29.203 1 92.5 170 TYR B N 1
ATOM 2982 C CA . TYR B 1 170 ? -3.719 13.797 28.438 1 92.5 170 TYR B CA 1
ATOM 2983 C C . TYR B 1 170 ? -5.113 13.969 29.031 1 92.5 170 TYR B C 1
ATOM 2985 O O . TYR B 1 170 ? -5.68 13.016 29.578 1 92.5 170 TYR B O 1
ATOM 2993 N N . SER B 1 171 ? -5.648 15.164 28.859 1 93.25 171 SER B N 1
ATOM 2994 C CA . SER B 1 171 ? -7.004 15.414 29.328 1 93.25 171 SER B CA 1
ATOM 2995 C C . SER B 1 171 ? -8.039 14.719 28.453 1 93.25 171 SER B C 1
ATOM 2997 O O . SER B 1 171 ? -7.766 14.422 27.281 1 93.25 171 SER B O 1
ATOM 2999 N N . LYS B 1 172 ? -9.18 14.5 29.016 1 91.62 172 LYS B N 1
ATOM 3000 C CA . LYS B 1 172 ? -10.25 13.805 28.297 1 91.62 172 LYS B CA 1
ATOM 3001 C C . LYS B 1 172 ? -10.625 14.539 27.016 1 91.62 172 LYS B C 1
ATOM 3003 O O . LYS B 1 172 ? -10.773 13.922 25.953 1 91.62 172 LYS B O 1
ATOM 3008 N N . PRO B 1 173 ? -10.773 15.836 27.047 1 90.94 173 PRO B N 1
ATOM 3009 C CA . PRO B 1 173 ? -11.109 16.531 25.812 1 90.94 173 PRO B CA 1
ATOM 3010 C C . PRO B 1 173 ? -10.055 16.344 24.719 1 90.94 173 PRO B C 1
ATOM 3012 O O . PRO B 1 173 ? -10.391 16.141 23.562 1 90.94 173 PRO B O 1
ATOM 3015 N N . LEU B 1 174 ? -8.805 16.391 25.141 1 90.69 174 LEU B N 1
ATOM 3016 C CA . LEU B 1 174 ? -7.711 16.203 24.203 1 90.69 174 LEU B CA 1
ATOM 3017 C C . LEU B 1 174 ? -7.715 14.781 23.656 1 90.69 174 LEU B C 1
ATOM 3019 O O . LEU B 1 174 ? -7.484 14.57 22.453 1 90.69 174 LEU B O 1
ATOM 3023 N N . LEU B 1 1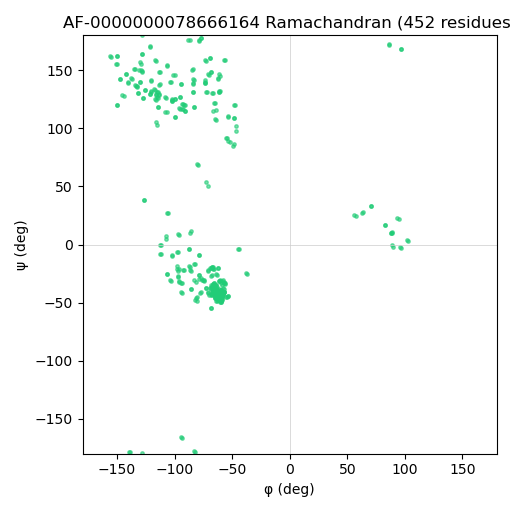75 ? -7.996 13.852 24.516 1 94 175 LEU B N 1
ATOM 3024 C CA . LEU B 1 175 ? -8.062 12.453 24.094 1 94 175 LEU B CA 1
ATOM 3025 C C . LEU B 1 175 ? -9.203 12.242 23.109 1 94 175 LEU B C 1
ATOM 3027 O O . LEU B 1 175 ? -9.031 11.555 22.094 1 94 175 LEU B O 1
ATOM 3031 N N . SER B 1 176 ? -10.328 12.82 23.453 1 91.06 176 SER B N 1
ATOM 3032 C CA . SER B 1 176 ? -11.461 12.703 22.547 1 91.06 176 SER B CA 1
ATOM 3033 C C . SER B 1 176 ? -11.117 13.266 21.172 1 91.06 176 SER B C 1
ATOM 3035 O O . SER B 1 176 ? -11.43 12.656 20.141 1 91.06 176 SER B O 1
ATOM 3037 N N . TYR B 1 177 ? -10.469 14.352 21.188 1 90.12 177 TYR B N 1
ATOM 3038 C CA . TYR B 1 177 ? -10.039 15 19.953 1 90.12 177 TYR B CA 1
ATOM 3039 C C . TYR B 1 177 ? -9.125 14.086 19.141 1 90.12 177 TYR B C 1
ATOM 3041 O O . TYR B 1 177 ? -9.312 13.914 17.938 1 90.12 177 TYR B O 1
ATOM 3049 N N . HIS B 1 178 ? -8.133 13.484 19.688 1 91.25 178 HIS B N 1
ATOM 3050 C CA . HIS B 1 178 ? -7.137 12.672 18.984 1 91.25 178 HIS B CA 1
ATOM 3051 C C . HIS B 1 178 ? -7.711 11.32 18.594 1 91.25 178 HIS B C 1
ATOM 3053 O O . HIS B 1 178 ? -7.332 10.75 17.562 1 91.25 178 HIS B O 1
ATOM 3059 N N . VAL B 1 179 ? -8.633 10.844 19.406 1 92.12 179 VAL B N 1
ATOM 3060 C CA . VAL B 1 179 ? -9.195 9.516 19.172 1 92.12 179 VAL B CA 1
ATOM 3061 C C . VAL B 1 179 ? -10.281 9.602 18.094 1 92.12 179 VAL B C 1
ATOM 3063 O O . VAL B 1 179 ? -10.266 8.828 17.125 1 92.12 179 VAL B O 1
ATOM 3066 N N . MET B 1 180 ? -11.156 10.633 18.25 1 89.75 180 MET B N 1
ATOM 3067 C CA . MET B 1 180 ? -12.32 10.719 17.375 1 89.75 180 MET B CA 1
ATOM 3068 C C . MET B 1 180 ? -12.07 11.672 16.219 1 89.75 180 MET B C 1
ATOM 3070 O O . MET B 1 180 ? -12.672 11.539 15.156 1 89.75 180 MET B O 1
ATOM 3074 N N . GLY B 1 181 ? -11.25 12.57 16.422 1 87.25 181 GLY B N 1
ATOM 3075 C CA . GLY B 1 181 ? -10.992 13.578 15.398 1 87.25 181 GLY B CA 1
ATOM 3076 C C . GLY B 1 181 ? -11.953 14.75 15.461 1 87.25 181 GLY B C 1
ATOM 3077 O O . GLY B 1 181 ? -12.695 14.891 16.438 1 87.25 181 GLY B O 1
ATOM 3078 N N . SER B 1 182 ? -11.664 15.711 14.695 1 80.75 182 SER B N 1
ATOM 3079 C CA . SER B 1 182 ? -12.516 16.875 14.477 1 80.75 182 SER B CA 1
ATOM 3080 C C . SER B 1 182 ? -12.742 17.125 12.992 1 80.75 182 SER B C 1
ATOM 3082 O O . SER B 1 182 ? -12.383 16.297 12.156 1 80.75 182 SER B O 1
ATOM 3084 N N . ARG B 1 183 ? -13.508 18.188 12.695 1 73.62 183 ARG B N 1
ATOM 3085 C CA . ARG B 1 183 ? -13.758 18.562 11.305 1 73.62 183 ARG B CA 1
ATOM 3086 C C . ARG B 1 183 ? -12.445 18.781 10.555 1 73.62 183 ARG B C 1
ATOM 3088 O O . ARG B 1 183 ? -12.32 18.406 9.383 1 73.62 183 ARG B O 1
ATOM 3095 N N . ASP B 1 184 ? -11.445 19.297 11.297 1 67.19 184 ASP B N 1
ATOM 3096 C CA . ASP B 1 184 ? -10.219 19.766 10.648 1 67.19 184 ASP B CA 1
ATOM 3097 C C . ASP B 1 184 ? -9.094 18.75 10.812 1 67.19 184 ASP B C 1
ATOM 3099 O O . ASP B 1 184 ? -8.016 18.906 10.227 1 67.19 184 ASP B O 1
ATOM 3103 N N . SER B 1 185 ? -9.375 17.703 11.688 1 74 185 SER B N 1
ATOM 3104 C CA . SER B 1 185 ? -8.305 16.766 11.977 1 74 185 SER B CA 1
ATOM 3105 C C . SER B 1 185 ? -8.844 15.352 12.18 1 74 185 SER B C 1
ATOM 3107 O O . SER B 1 185 ? -9.758 15.141 12.984 1 74 185 SER B O 1
AT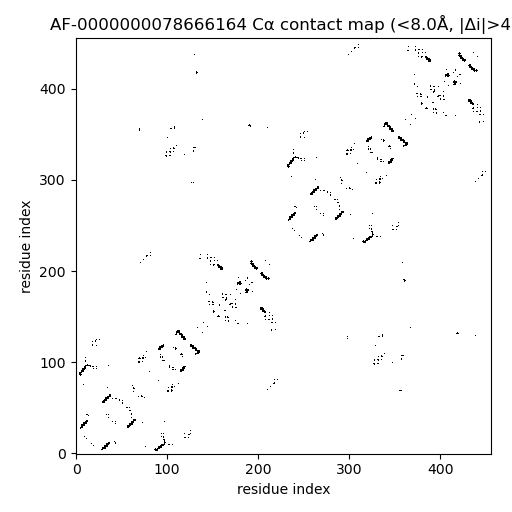OM 3109 N N . LYS B 1 186 ? -8.258 14.469 11.492 1 79.06 186 LYS B N 1
ATOM 3110 C CA . LYS B 1 186 ? -8.688 13.086 11.656 1 79.06 186 LYS B CA 1
ATOM 3111 C C . LYS B 1 186 ? -8.203 12.508 12.984 1 79.06 186 LYS B C 1
ATOM 3113 O O . LYS B 1 186 ? -7.074 12.766 13.406 1 79.06 186 LYS B O 1
ATOM 3118 N N . GLY B 1 187 ? -9.102 11.797 13.508 1 87.06 187 GLY B N 1
ATOM 3119 C CA . GLY B 1 187 ? -8.719 11.07 14.711 1 87.06 187 GLY B CA 1
ATOM 3120 C C . GLY B 1 187 ? -8.086 9.727 14.422 1 87.06 187 GLY B C 1
ATOM 3121 O O . GLY B 1 187 ? -8.016 9.297 13.266 1 87.06 187 GLY B O 1
ATOM 3122 N N . LEU B 1 188 ? -7.652 9.062 15.461 1 89.31 188 LEU B N 1
ATOM 3123 C CA . LEU B 1 188 ? -7.039 7.746 15.375 1 89.31 188 LEU B CA 1
ATOM 3124 C C . LEU B 1 188 ? -8.016 6.727 14.805 1 89.31 188 LEU B C 1
ATOM 3126 O O . LEU B 1 188 ? -7.613 5.801 14.094 1 89.31 188 LEU B O 1
ATOM 3130 N N . ALA B 1 189 ? -9.305 6.953 15.086 1 88.62 189 ALA B N 1
ATOM 3131 C CA . ALA B 1 189 ? -10.336 6.07 14.547 1 88.62 189 ALA B CA 1
ATOM 3132 C C . ALA B 1 189 ? -10.492 6.262 13.039 1 88.62 189 ALA B C 1
ATOM 3134 O O . ALA B 1 189 ? -10.547 5.285 12.289 1 88.62 189 ALA B O 1
ATOM 3135 N N . ASP B 1 190 ? -10.453 7.539 12.656 1 80.94 190 ASP B N 1
ATOM 3136 C CA . ASP B 1 190 ? -10.586 7.871 11.242 1 80.94 190 ASP B CA 1
ATOM 3137 C C . ASP B 1 190 ? -9.414 7.332 10.43 1 80.94 190 ASP B C 1
ATOM 3139 O O . ASP B 1 190 ? -9.578 6.918 9.281 1 80.94 190 ASP B O 1
ATOM 3143 N N . LEU B 1 191 ? -8.273 7.352 11.07 1 78.12 191 LEU B N 1
ATOM 3144 C CA . LEU B 1 191 ? -7.043 6.922 10.414 1 78.12 191 LEU B CA 1
ATOM 3145 C C . LEU B 1 191 ? -6.949 5.398 10.375 1 78.12 191 LEU B C 1
ATOM 3147 O O . LEU B 1 191 ? -6.055 4.844 9.734 1 78.12 191 LEU B O 1
ATOM 3151 N N . GLY B 1 192 ? -7.898 4.754 11.109 1 79.62 192 GLY B N 1
ATOM 3152 C CA . GLY B 1 192 ? -7.938 3.301 11.117 1 79.62 192 GLY B CA 1
ATOM 3153 C C . GLY B 1 192 ? -6.961 2.682 12.102 1 79.62 192 GLY B C 1
ATOM 3154 O O . GLY B 1 192 ? -6.645 1.494 12 1 79.62 192 GLY B O 1
ATOM 3155 N N . LEU B 1 193 ? -6.496 3.445 13.008 1 86.31 193 LEU B N 1
ATOM 3156 C CA . LEU B 1 193 ? -5.5 2.965 13.961 1 86.31 193 LEU B CA 1
ATOM 3157 C C . LEU B 1 193 ? -6.168 2.426 15.219 1 86.31 193 LEU B C 1
ATOM 3159 O O . LEU B 1 193 ? -5.555 1.67 15.977 1 86.31 193 LEU B O 1
ATOM 3163 N N . LEU B 1 194 ? -7.402 2.904 15.414 1 90.62 194 LEU B N 1
ATOM 3164 C CA . LEU B 1 194 ? -8.219 2.453 16.531 1 90.62 194 LEU B CA 1
ATOM 3165 C C . LEU B 1 194 ? -9.609 2.043 16.062 1 90.62 194 LEU B C 1
ATOM 3167 O O . LEU B 1 194 ? -10.164 2.656 15.148 1 90.62 194 LEU B O 1
ATOM 3171 N N . GLU B 1 195 ? -10.141 0.999 16.578 1 89.31 195 GLU B N 1
ATOM 3172 C CA . GLU B 1 195 ? -11.578 0.726 16.547 1 89.31 195 GLU B CA 1
ATOM 3173 C C . GLU B 1 195 ? -12.273 1.287 17.781 1 89.31 195 GLU B C 1
ATOM 3175 O O . GLU B 1 195 ? -11.938 0.925 18.906 1 89.31 195 GLU B O 1
ATOM 3180 N N . VAL B 1 196 ? -13.203 2.172 17.547 1 92.25 196 VAL B N 1
ATOM 3181 C CA . VAL B 1 196 ? -13.844 2.846 18.672 1 92.25 196 VAL B CA 1
ATOM 3182 C C . VAL B 1 196 ? -15.312 2.441 18.75 1 92.25 196 VAL B C 1
ATOM 3184 O O . VAL B 1 196 ? -15.984 2.33 17.719 1 92.25 196 VAL B O 1
ATOM 3187 N N . GLU B 1 197 ? -15.75 2.027 19.875 1 91 197 GLU B N 1
ATOM 3188 C CA . GLU B 1 197 ? -17.156 1.738 20.141 1 91 197 GLU B CA 1
ATOM 3189 C C . GLU B 1 197 ? -17.734 2.701 21.172 1 91 197 GLU B C 1
ATOM 3191 O O . GLU B 1 197 ? -17.125 2.926 22.219 1 91 197 GLU B O 1
ATOM 3196 N N . LYS B 1 198 ? -18.859 3.188 20.766 1 87.12 198 LYS B N 1
ATOM 3197 C CA . LYS B 1 198 ? -19.547 4.051 21.719 1 87.12 198 LYS B CA 1
ATOM 3198 C C . LYS B 1 198 ? -20.547 3.256 22.547 1 87.12 198 LYS B C 1
ATOM 3200 O O . LYS B 1 198 ? -21.375 2.516 22 1 87.12 198 LYS B O 1
ATOM 3205 N N . GLY B 1 199 ? -20.344 3.195 23.734 1 81.5 199 GLY B N 1
ATOM 3206 C CA . GLY B 1 199 ? -21.234 2.502 24.641 1 81.5 199 GLY B CA 1
ATOM 3207 C C . GLY B 1 199 ? -22.266 3.416 25.266 1 81.5 199 GLY B C 1
ATOM 3208 O O . GLY B 1 199 ? -22.547 4.496 24.75 1 81.5 199 GLY B O 1
ATOM 3209 N N . ASP B 1 200 ? -22.906 2.785 26.359 1 78 200 ASP B N 1
ATOM 3210 C CA . ASP B 1 200 ? -23.938 3.51 27.109 1 78 200 ASP B CA 1
ATOM 3211 C C . ASP B 1 200 ? -23.359 4.781 27.734 1 78 200 ASP B C 1
ATOM 3213 O O . ASP B 1 200 ? -22.203 4.801 28.156 1 78 200 ASP B O 1
ATOM 3217 N N . ARG B 1 201 ? -24.188 5.934 27.828 1 80.94 201 ARG B N 1
ATOM 3218 C CA . ARG B 1 201 ? -23.906 7.223 28.453 1 80.94 201 ARG B CA 1
ATOM 3219 C C . ARG B 1 201 ? -22.656 7.867 27.859 1 80.94 201 ARG B C 1
ATOM 3221 O O . ARG B 1 201 ? -21.859 8.469 28.562 1 80.94 201 ARG B O 1
ATOM 3228 N N . GLY B 1 202 ? -22.359 7.508 26.688 1 75.81 202 GLY B N 1
ATOM 3229 C CA . GLY B 1 202 ? -21.281 8.195 25.969 1 75.81 202 GLY B CA 1
ATOM 3230 C C . GLY B 1 202 ? -19.922 7.582 26.219 1 75.81 202 GLY B C 1
ATOM 3231 O O . GLY B 1 202 ? -18.891 8.18 25.875 1 75.81 202 GLY B O 1
ATOM 3232 N N . LYS B 1 203 ? -19.922 6.414 26.859 1 85.12 203 LYS B N 1
ATOM 3233 C CA . LYS B 1 203 ? -18.641 5.75 27.141 1 85.12 203 LYS B CA 1
ATOM 3234 C C . LYS B 1 203 ? -17.984 5.285 25.844 1 85.12 203 LYS B C 1
ATOM 3236 O O . LYS B 1 203 ? -18.656 4.758 24.953 1 85.12 203 LYS B O 1
ATOM 3241 N N . ILE B 1 204 ? -16.656 5.664 25.719 1 88.19 204 ILE B N 1
ATOM 3242 C CA . ILE B 1 204 ? -15.914 5.316 24.516 1 88.19 204 ILE B CA 1
ATOM 3243 C C . ILE B 1 204 ? -14.922 4.199 24.812 1 88.19 204 ILE B C 1
ATOM 3245 O O . ILE B 1 204 ? -14.086 4.336 25.719 1 88.19 204 ILE B O 1
ATOM 3249 N N . SER B 1 205 ? -15.117 3.086 24.25 1 93.44 205 SER B N 1
ATOM 3250 C CA . SER B 1 205 ? -14.125 2.018 24.281 1 93.44 205 SER B CA 1
ATOM 3251 C C . SER B 1 205 ? -13.352 1.954 22.969 1 93.44 205 SER B C 1
ATOM 3253 O O . SER B 1 205 ? -13.859 2.365 21.922 1 93.44 205 SER B O 1
ATOM 3255 N N . ALA B 1 206 ? -12.031 1.584 23.078 1 94.44 206 ALA B N 1
ATOM 3256 C CA . ALA B 1 206 ? -11.203 1.57 21.891 1 94.44 206 ALA B CA 1
ATOM 3257 C C . ALA B 1 206 ? -10.234 0.389 21.906 1 94.44 206 ALA B C 1
ATOM 3259 O O . ALA B 1 206 ? -9.828 -0.07 22.969 1 94.44 206 ALA B O 1
ATOM 3260 N N . LYS B 1 207 ? -9.969 -0.116 20.75 1 93.69 207 LYS B N 1
ATOM 3261 C CA . LYS B 1 207 ? -9.023 -1.213 20.562 1 93.69 207 LYS B CA 1
ATOM 3262 C C . LYS B 1 207 ? -8.055 -0.918 19.422 1 93.69 207 LYS B C 1
ATOM 3264 O O . LYS B 1 207 ? -8.469 -0.441 18.359 1 93.69 207 LYS B O 1
ATOM 3269 N N . LEU B 1 208 ? -6.781 -1.211 19.672 1 90.31 208 LEU B N 1
ATOM 3270 C CA . LEU B 1 208 ? -5.793 -1.07 18.609 1 90.31 208 LEU B CA 1
ATOM 3271 C C . LEU B 1 208 ? -6.117 -2 17.438 1 90.31 208 LEU B C 1
ATOM 3273 O O . LEU B 1 208 ? -6.438 -3.174 17.656 1 90.31 208 LEU B O 1
ATOM 3277 N N . THR B 1 209 ? -6.09 -1.413 16.281 1 82.75 209 THR B N 1
ATOM 3278 C CA . THR B 1 209 ? -6.133 -2.271 15.102 1 82.75 209 THR B CA 1
ATOM 3279 C C . THR B 1 209 ? -4.758 -2.879 14.828 1 82.75 209 THR B C 1
ATOM 3281 O O . THR B 1 209 ? -3.779 -2.541 15.5 1 82.75 209 THR B O 1
ATOM 3284 N N . SER B 1 210 ? -4.66 -3.748 13.844 1 70.19 210 SER B N 1
ATOM 3285 C CA . SER B 1 210 ? -3.371 -4.289 13.422 1 70.19 210 SER B CA 1
ATOM 3286 C C . SER B 1 210 ? -2.434 -3.182 12.961 1 70.19 210 SER B C 1
ATOM 3288 O O . SER B 1 210 ? -1.244 -3.189 13.281 1 70.19 210 SER B O 1
ATOM 3290 N N . LEU B 1 211 ? -2.982 -2.252 12.258 1 75.44 211 LEU B N 1
ATOM 3291 C CA . LEU B 1 211 ? -2.199 -1.112 11.797 1 75.44 211 LEU B CA 1
ATOM 3292 C C . LEU B 1 211 ? -1.704 -0.279 12.977 1 75.44 211 LEU B C 1
ATOM 3294 O O . LEU B 1 211 ? -0.542 0.131 13.008 1 75.44 211 LEU B O 1
ATOM 3298 N N . GLY B 1 212 ? -2.588 -0.083 13.906 1 81.69 212 GLY B N 1
ATOM 3299 C CA . GLY B 1 212 ? -2.193 0.652 15.094 1 81.69 212 GLY B CA 1
ATOM 3300 C C . GLY B 1 212 ? -1.054 -0.004 15.852 1 81.69 212 GLY B C 1
ATOM 3301 O O . GLY B 1 212 ? -0.109 0.669 16.266 1 81.69 212 GLY B O 1
ATOM 3302 N N . LYS B 1 213 ? -1.104 -1.226 15.977 1 78.06 213 LYS B N 1
ATOM 3303 C CA . LYS B 1 213 ? -0.066 -1.978 16.672 1 78.06 213 LYS B CA 1
ATOM 3304 C C . LYS B 1 213 ? 1.273 -1.865 15.953 1 78.06 213 LYS B C 1
ATOM 3306 O O . LYS B 1 213 ? 2.316 -1.695 16.594 1 78.06 213 LYS B O 1
ATOM 3311 N N . LEU B 1 214 ? 1.149 -1.925 14.75 1 69.94 214 LEU B N 1
ATOM 3312 C CA . LEU B 1 214 ? 2.361 -1.872 13.938 1 69.94 214 LEU B CA 1
ATOM 3313 C C . LEU B 1 214 ? 3.045 -0.515 14.07 1 69.94 214 LEU B C 1
ATOM 3315 O O . LEU B 1 214 ? 4.273 -0.44 14.156 1 69.94 214 LEU B O 1
ATOM 3319 N N . LEU B 1 215 ? 2.27 0.47 14.125 1 71.94 215 LEU B N 1
ATOM 3320 C CA . LEU B 1 215 ? 2.82 1.817 14.203 1 71.94 215 LEU B CA 1
ATOM 3321 C C . LEU B 1 215 ? 3.508 2.045 15.547 1 71.94 215 LEU B C 1
ATOM 3323 O O . LEU B 1 215 ? 4.523 2.742 15.617 1 71.94 215 LEU B O 1
ATOM 3327 N N . VAL B 1 216 ? 2.922 1.48 16.531 1 76.25 216 VAL B N 1
ATOM 3328 C CA . VAL B 1 216 ? 3.484 1.625 17.875 1 76.25 216 VAL B CA 1
ATOM 3329 C C . VAL B 1 216 ? 4.832 0.909 17.938 1 76.25 216 VAL B C 1
ATOM 3331 O O . VAL B 1 216 ? 5.777 1.415 18.547 1 76.25 216 VAL B O 1
ATOM 3334 N N . THR B 1 217 ? 4.879 -0.107 17.328 1 65.31 217 THR B N 1
ATOM 3335 C CA . THR B 1 217 ? 6.102 -0.896 17.406 1 65.31 217 THR B CA 1
ATOM 3336 C C . THR B 1 217 ? 7.176 -0.309 16.5 1 65.31 217 THR B C 1
ATOM 3338 O O . THR B 1 217 ? 8.367 -0.409 16.781 1 65.31 217 THR B O 1
ATOM 3341 N N . SER B 1 218 ? 6.746 0.308 15.461 1 57 218 SER B N 1
ATOM 3342 C CA . SER B 1 218 ? 7.688 0.891 14.516 1 57 218 SER B CA 1
ATOM 3343 C C . SER B 1 218 ? 8.203 2.24 15 1 57 218 SER B C 1
ATOM 3345 O O . SER B 1 218 ? 9.352 2.604 14.742 1 57 218 SER B O 1
ATOM 3347 N N . SER B 1 219 ? 7.262 3.211 15.453 1 51.97 219 SER B N 1
ATOM 3348 C CA . SER B 1 219 ? 7.617 4.547 15.914 1 51.97 219 SER B CA 1
ATOM 3349 C C . SER B 1 219 ? 8.586 4.484 17.094 1 51.97 219 SER B C 1
ATOM 3351 O O . SER B 1 219 ? 9.141 5.508 17.5 1 51.97 219 SER B O 1
ATOM 3353 N N . SER B 1 220 ? 8.594 3.553 17.922 1 44.78 220 SER B N 1
ATOM 3354 C CA . SER B 1 220 ? 9.633 3.506 18.953 1 44.78 220 SER B CA 1
ATOM 3355 C C . SER B 1 220 ? 11.008 3.791 18.359 1 44.78 220 SER B C 1
ATOM 3357 O O . SER B 1 220 ? 11.977 3.984 19.094 1 44.78 220 SER B O 1
ATOM 3359 N N . ILE B 1 221 ? 11.094 3.947 17.156 1 36.03 221 ILE B N 1
ATOM 3360 C CA . ILE B 1 221 ? 12.414 4.117 16.562 1 36.03 221 ILE B CA 1
ATOM 3361 C C . ILE B 1 221 ? 12.734 5.605 16.438 1 36.03 221 ILE B C 1
ATOM 3363 O O . ILE B 1 221 ? 13.898 5.996 16.438 1 36.03 221 ILE B O 1
ATOM 3367 N N . SER B 1 222 ? 11.828 6.551 16.031 1 37.31 222 SER B N 1
ATOM 3368 C CA . SER B 1 222 ? 12.32 7.871 15.641 1 37.31 222 SER B CA 1
ATOM 3369 C C . SER B 1 222 ? 12.453 8.789 16.859 1 37.31 222 SER B C 1
ATOM 3371 O O . SER B 1 222 ? 12.602 10 16.703 1 37.31 222 SER B O 1
ATOM 3373 N N . ALA B 1 223 ? 12.352 8.398 18.141 1 35.91 223 ALA B N 1
ATOM 3374 C CA . ALA B 1 223 ? 12.641 9.438 19.141 1 35.91 223 ALA B CA 1
ATOM 3375 C C . ALA B 1 223 ? 14.094 9.883 19.047 1 35.91 223 ALA B C 1
ATOM 3377 O O . ALA B 1 223 ? 15.008 9.062 19.109 1 35.91 223 ALA B O 1
ATOM 3378 N N . PRO B 1 224 ? 14.359 11.055 18.547 1 29.69 224 PRO B N 1
ATOM 3379 C CA . PRO B 1 224 ? 15.719 11.539 18.766 1 29.69 224 PRO B CA 1
ATOM 3380 C C . PRO B 1 224 ? 16.172 11.406 20.219 1 29.69 224 PRO B C 1
ATOM 3382 O O . PRO B 1 224 ? 15.359 11.594 21.141 1 29.69 224 PRO B O 1
ATOM 3385 N N . GLN B 1 225 ? 17.062 10.508 20.484 1 28.44 225 GLN B N 1
ATOM 3386 C CA . GLN B 1 225 ? 17.797 10.688 21.734 1 28.44 225 GLN B CA 1
ATOM 3387 C C . GLN B 1 225 ? 18.312 12.117 21.859 1 28.44 225 GLN B C 1
ATOM 3389 O O . GLN B 1 225 ? 19.141 12.562 21.062 1 28.44 225 GLN B O 1
ATOM 3394 N N . VAL B 1 226 ? 17.578 13.086 22.375 1 26.34 226 VAL B N 1
ATOM 3395 C CA . VAL B 1 226 ? 18.203 14.297 22.891 1 26.34 226 VAL B CA 1
ATOM 3396 C C . VAL B 1 226 ? 19.281 13.922 23.906 1 26.34 226 VAL B C 1
ATOM 3398 O O . VAL B 1 226 ? 18.984 13.32 24.938 1 26.34 226 VAL B O 1
ATOM 3401 N N . SER B 1 227 ? 20.469 13.703 23.531 1 24.73 227 SER B N 1
ATOM 3402 C CA . SER B 1 227 ? 21.562 13.852 24.5 1 24.73 227 SER B CA 1
ATOM 3403 C C . SER B 1 227 ? 21.422 15.148 25.281 1 24.73 227 SER B C 1
ATOM 3405 O O . SER B 1 227 ? 21.344 16.234 24.703 1 24.73 227 SER B O 1
ATOM 3407 N N . GLY B 1 228 ? 20.953 15.055 26.469 1 21.52 228 GLY B N 1
ATOM 3408 C CA . GLY B 1 228 ? 21.438 15.992 27.469 1 21.52 228 GLY B CA 1
ATOM 3409 C C . GLY B 1 228 ? 22.953 16.031 27.594 1 21.52 228 GLY B C 1
ATOM 3410 O O . GLY B 1 228 ? 23.625 15.039 27.281 1 21.52 228 GLY B O 1
#

InterPro domains:
  IPR046260 HFX_2341-like, N-terminal [PF19810] (8-116)

Organism: Nitrososphaera gargensis (strain Ga9.2) (NCBI:txid1237085)

Secondary structure (DSSP, 8-state):
-----EEEEEE--SS-HHHHHHHHHHS--SEEEEEEEGGGHHHHHHHHHHHHHHH---EEEEEE-GGGHHHHHHHHHHHHHHHHTTT-SEEEEE-SSS-HHHHHHHHHHHHHHT-EEEEE-TTS-EEE-------HHHHS-HHHHHHHHHHHHTTSEES-HHHHHHHH---HHHHHHHHHB-SSSB-TTTTTSEEEEE-GGG-EEEEE-HHHHHHHHHHTT-------/-----EEEEEE--SS-HHHHHHHHHHS--SEEEEEEEGGGHHHHHHHHHHHHHHH---EEEEEE-GGGHHHHHHHHHHHHHHHHTTT-SEEEEE-SSS-HHHHHHHHHHHHHHT-EEEEE-TTS-EEE-------HHHHS-HHHHHHHHHHHHTTSEES-HHHHHHHH---HHHHHHHHHB-SSSB-TTTTTSEEEEE-GGG-EEEEE-HHHHHHHHHHTT-------

Radius of gyration: 22.53 Å; Cα contacts (8 Å, |Δi|>4): 864; chains: 2; bounding box: 63×58×55 Å